Protein AF-A0A4V2YGT4-F1 (afdb_monomer_lite)

Radius of gyration: 30.6 Å; chains: 1; bounding box: 68×116×90 Å

Sequence (556 aa):
MEGGAGPGGPGIADAPELGAQESGRDEAGQAWEAPELVPGAVGVPAQRRPVAGVRTAAEPSVGRRVSEISDLLEQYPGASPDVKLAVQRRIEALTGGGPGDGRVVVHEAAAGTLRVTAGGALAADLRDRVPRVLDLLAGEADLTRRLTNRLVAGRLGPGTFALAEALRTTAGLDIEHGGRLTGRLASLIRDAPDGEAVLDLAGLLDDPDPPAAPVLCSADLLVAASSLEAYEAGVTPLVLGGLHDTVLLTPWSLQFHEEAAECLAERDAAVRRALSGFTVLNVVPHRSESAPPPQLPGPVLELGGVAADPRRRIGLDELSVHSDGRRAVLNAKGVEEPLLFHNGEHVTALHAALALPMIRLPRLPDLPHVPRLTWGNIVISRRRWSFDRASFEGLGQAAGDGELLVAMARLRESHGLPVTFFAASPRRRRPFYVDTRSPALVEALGRLAATAERLTLTEVSPGPEECWLRDGEQRFAAELRCVYLRSAARAHAGTRPVHAIPSTPPPPIGPATASASLTTSNASPGPGSRPKGTTGVRRAASAGHPYPYPRPGERG

pLDDT: mean 77.62, std 26.7, range [21.31, 98.62]

Organism: NCBI:txid2530383

Secondary structure (DSSP, 8-state):
-------PPPP-PPPP--------------------------------PPP----SS-PPPHHHHHHHHHHHHHHGGGS-HHHHHHHHHHHHHHHTPPTT------------S------HHHHHHHHHTHHHHHHHHHHHHHHHHHHHHHHHHHHH-EEEEEHHHHHHHHTTPPP----HHHHHHHHHHHHSPTT-SEEE-TTTSPPPPPPSS-EEEEEEEEEBSSSGGG--TTTS-EEEEEEESS----TTTTTT-TTHHHHHHHHHHHHHHHTTT-EEEEEEE---SSSPPP--SS-EEEEBS--SSGGGEE-GGGEEEEEESS-EEEEETT--SPEEEPP-S---HHHHHHBS-----------SEEPEEEETTEEEE--EEEEEHHHHHHHHH-SSHHHHHHHHHHHHHHHT--SEEEEE-SSS-S-EEEETT-HHHHHHHHHHHHH-SEEEEEE-SS-GGGB-EEETTEEE--EEEEEEEEPPP---S--PPS-----PPPPPP------------------------------PPPPPPS--PPPTT---

Structure (mmCIF, N/CA/C/O backbone):
data_AF-A0A4V2YGT4-F1
#
_entry.id   AF-A0A4V2YGT4-F1
#
loop_
_atom_site.group_PDB
_atom_site.id
_atom_site.type_symbol
_atom_site.label_atom_id
_atom_site.label_alt_id
_atom_site.label_comp_id
_atom_site.label_asym_id
_atom_site.label_entity_id
_atom_site.label_seq_id
_atom_site.pdbx_PDB_ins_code
_atom_site.Cartn_x
_atom_site.Cartn_y
_atom_site.Cartn_z
_atom_site.occupancy
_atom_site.B_iso_or_equiv
_atom_site.auth_seq_id
_atom_site.auth_comp_id
_atom_site.auth_asym_id
_atom_site.auth_atom_id
_atom_site.pdbx_PDB_model_num
ATOM 1 N N . MET A 1 1 ? -13.367 56.677 30.252 1.00 29.61 1 MET A N 1
ATOM 2 C CA . MET A 1 1 ? -12.114 57.383 30.572 1.00 29.61 1 MET A CA 1
ATOM 3 C C . MET A 1 1 ? -11.267 56.443 31.398 1.00 29.61 1 MET A C 1
ATOM 5 O O . MET A 1 1 ? -11.792 55.956 32.385 1.00 29.61 1 MET A O 1
ATOM 9 N N . GLU A 1 2 ? -10.047 56.199 30.902 1.00 28.14 2 GLU A N 1
ATOM 10 C CA . GLU A 1 2 ? -8.849 55.628 31.556 1.00 28.14 2 GLU A CA 1
ATOM 11 C C . GLU A 1 2 ? -9.000 54.228 32.191 1.00 28.14 2 GLU A C 1
ATOM 13 O O . GLU A 1 2 ? -9.854 53.997 33.029 1.00 28.14 2 GLU A O 1
ATOM 18 N N . GLY A 1 3 ? -8.234 53.194 31.844 1.00 25.55 3 GLY A N 1
ATOM 19 C CA . GLY A 1 3 ? -6.901 53.135 31.247 1.00 25.55 3 GLY A CA 1
ATOM 20 C C . GLY A 1 3 ? -6.059 52.206 32.126 1.00 25.55 3 GLY A C 1
ATOM 21 O O . GLY A 1 3 ? -5.648 52.603 33.207 1.00 25.55 3 GLY A O 1
ATOM 22 N N . GLY A 1 4 ? -5.836 50.962 31.697 1.00 24.00 4 GLY A N 1
ATOM 23 C CA . GLY A 1 4 ? -5.055 49.985 32.460 1.00 24.00 4 GLY A CA 1
ATOM 24 C C . GLY A 1 4 ? -4.566 48.858 31.562 1.00 24.00 4 GLY A C 1
ATOM 25 O O . GLY A 1 4 ? -5.318 47.946 31.238 1.00 24.00 4 GLY A O 1
ATOM 26 N N . ALA A 1 5 ? -3.318 48.982 31.121 1.00 25.69 5 ALA A N 1
ATOM 27 C CA . ALA A 1 5 ? -2.621 48.070 30.230 1.00 25.69 5 ALA A CA 1
ATOM 28 C C . ALA A 1 5 ? -1.822 47.006 31.002 1.00 25.69 5 ALA A C 1
ATOM 30 O O . ALA A 1 5 ? -1.223 47.309 32.033 1.00 25.69 5 ALA A O 1
ATOM 31 N N . GLY A 1 6 ? -1.728 45.810 30.412 1.00 25.44 6 GLY A N 1
ATOM 32 C CA . GLY A 1 6 ? -0.655 44.830 30.632 1.00 25.44 6 GLY A CA 1
ATOM 33 C C . GLY A 1 6 ? -1.145 43.386 30.835 1.00 25.44 6 GLY A C 1
ATOM 34 O O . GLY A 1 6 ? -2.215 43.197 31.404 1.00 25.44 6 GLY A O 1
ATOM 35 N N . PRO A 1 7 ? -0.351 42.351 30.495 1.00 30.14 7 PRO A N 1
ATOM 36 C CA . PRO A 1 7 ? 0.625 42.227 29.409 1.00 30.14 7 PRO A CA 1
ATOM 37 C C . PRO A 1 7 ? 0.299 41.046 28.461 1.00 30.14 7 PRO A C 1
ATOM 39 O O . PRO A 1 7 ? -0.400 40.099 28.814 1.00 30.14 7 PRO A O 1
ATOM 42 N N . GLY A 1 8 ? 0.828 41.107 27.235 1.00 25.94 8 GLY A N 1
ATOM 43 C CA . GLY A 1 8 ? 0.707 40.050 26.231 1.00 25.94 8 GLY A CA 1
ATOM 44 C C . GLY A 1 8 ? 1.442 38.770 26.636 1.00 25.94 8 GLY A C 1
ATOM 45 O O . GLY A 1 8 ? 2.622 38.804 26.982 1.00 25.94 8 GLY A O 1
ATOM 46 N N . GLY A 1 9 ? 0.729 37.645 26.572 1.00 25.11 9 GLY A N 1
ATOM 47 C CA . GLY A 1 9 ? 1.309 36.307 26.643 1.00 25.11 9 GLY A CA 1
ATOM 48 C C . GLY A 1 9 ? 1.956 35.917 25.306 1.00 25.11 9 GLY A C 1
ATOM 49 O O . GLY A 1 9 ? 1.473 36.340 24.252 1.00 25.11 9 GLY A O 1
ATOM 50 N N . PRO A 1 10 ? 3.053 35.143 25.317 1.00 26.06 10 PRO A N 1
ATOM 51 C CA . PRO A 1 10 ? 3.724 34.730 24.095 1.00 26.06 10 PRO A CA 1
ATOM 52 C C . PRO A 1 10 ? 2.848 33.736 23.326 1.00 26.06 10 PRO A C 1
ATOM 54 O O . PRO A 1 10 ? 2.354 32.757 23.887 1.00 26.06 10 PRO A O 1
ATOM 57 N N . GLY A 1 11 ? 2.665 34.009 22.033 1.00 23.91 11 GLY A N 1
ATOM 58 C CA . GLY A 1 11 ? 2.020 33.103 21.093 1.00 23.91 11 GLY A CA 1
ATOM 59 C C . GLY A 1 11 ? 2.739 31.758 21.070 1.00 23.91 11 GLY A C 1
ATOM 60 O O . GLY A 1 11 ? 3.957 31.691 20.899 1.00 23.91 11 GLY A O 1
ATOM 61 N N . ILE A 1 12 ? 1.966 30.696 21.265 1.00 23.64 12 ILE A N 1
ATOM 62 C CA . ILE A 1 12 ? 2.399 29.320 21.062 1.00 23.64 12 ILE A CA 1
ATOM 63 C C . ILE A 1 12 ? 2.613 29.171 19.556 1.00 23.64 12 ILE A C 1
ATOM 65 O O . ILE A 1 12 ? 1.659 29.158 18.784 1.00 23.64 12 ILE A O 1
ATOM 69 N N . ALA A 1 13 ? 3.877 29.169 19.141 1.00 23.42 13 ALA A N 1
ATOM 70 C CA . ALA A 1 13 ? 4.261 28.858 17.777 1.00 23.42 13 ALA A CA 1
ATOM 71 C C . ALA A 1 13 ? 3.968 27.377 17.515 1.00 23.42 13 ALA A C 1
ATOM 73 O O . ALA A 1 13 ? 4.432 26.511 18.261 1.00 23.42 13 ALA A O 1
ATOM 74 N N . ASP A 1 14 ? 3.191 27.116 16.466 1.00 23.94 14 ASP A N 1
ATOM 75 C CA . ASP A 1 14 ? 2.906 25.785 15.944 1.00 23.94 14 ASP A CA 1
ATOM 76 C C . ASP A 1 14 ? 4.211 25.002 15.737 1.00 23.94 14 ASP A C 1
ATOM 78 O O . ASP A 1 14 ? 5.092 25.396 14.968 1.00 23.94 14 ASP A O 1
ATOM 82 N N . ALA A 1 15 ? 4.342 23.883 16.448 1.00 21.52 15 ALA A N 1
ATOM 83 C CA . ALA A 1 15 ? 5.405 22.919 16.220 1.00 21.52 15 ALA A CA 1
ATOM 84 C C . ALA A 1 15 ? 5.088 22.122 14.939 1.00 21.52 15 ALA A C 1
ATOM 86 O O . ALA A 1 15 ? 3.969 21.622 14.806 1.00 21.52 15 ALA A O 1
ATOM 87 N N . PRO A 1 16 ? 6.033 21.964 13.995 1.00 23.70 16 PRO A N 1
ATOM 88 C CA . PRO A 1 16 ? 5.797 21.145 12.816 1.00 23.70 16 PRO A CA 1
ATOM 89 C C . PRO A 1 16 ? 5.711 19.663 13.214 1.00 23.70 16 PRO A C 1
ATOM 91 O O . PRO A 1 16 ? 6.638 19.107 13.805 1.00 23.70 16 PRO A O 1
ATOM 94 N N . GLU A 1 17 ? 4.578 19.033 12.890 1.00 24.36 17 GLU A N 1
ATOM 95 C CA . GLU A 1 17 ? 4.337 17.595 13.032 1.00 24.36 17 GLU A CA 1
ATOM 96 C C . GLU A 1 17 ? 5.409 16.797 12.258 1.00 24.36 17 GLU A C 1
ATOM 98 O O . GLU A 1 17 ? 5.462 16.814 11.028 1.00 24.36 17 GLU A O 1
ATOM 103 N N . LEU A 1 18 ? 6.265 16.076 12.988 1.00 25.48 18 LEU A N 1
ATOM 104 C CA . LEU A 1 18 ? 7.225 15.112 12.450 1.00 25.48 18 LEU A CA 1
ATOM 105 C C . LEU A 1 18 ? 6.523 13.760 12.272 1.00 25.48 18 LEU A C 1
ATOM 107 O O . LEU A 1 18 ? 6.246 13.058 13.243 1.00 25.48 18 LEU A O 1
ATOM 111 N N . GLY A 1 19 ? 6.226 13.394 11.026 1.00 21.64 19 GLY A N 1
ATOM 112 C CA . GLY A 1 19 ? 5.660 12.097 10.665 1.00 21.64 19 GLY A CA 1
ATOM 113 C C . GLY A 1 19 ? 6.466 11.442 9.551 1.00 21.64 19 GLY A C 1
ATOM 114 O O . GLY A 1 19 ? 6.659 12.038 8.493 1.00 21.64 19 GLY A O 1
ATOM 115 N N . ALA A 1 20 ? 6.918 10.210 9.792 1.00 23.22 20 ALA A N 1
ATOM 116 C CA . ALA A 1 20 ? 7.490 9.337 8.777 1.00 23.22 20 ALA A CA 1
ATOM 117 C C . ALA A 1 20 ? 6.513 9.207 7.596 1.00 23.22 20 ALA A C 1
ATOM 119 O O . ALA A 1 20 ? 5.357 8.809 7.763 1.00 23.22 20 ALA A O 1
ATOM 120 N N . GLN A 1 21 ? 6.975 9.605 6.411 1.00 24.42 21 GLN A N 1
ATOM 121 C CA . GLN A 1 21 ? 6.255 9.433 5.159 1.00 24.42 21 GLN A CA 1
ATOM 122 C C . GLN A 1 21 ? 6.287 7.952 4.781 1.00 24.42 21 GLN A C 1
ATOM 124 O O . GLN A 1 21 ? 7.279 7.459 4.259 1.00 24.42 21 GLN A O 1
ATOM 129 N N . GLU A 1 22 ? 5.196 7.245 5.052 1.00 27.45 22 GLU A N 1
ATOM 130 C CA . GLU A 1 22 ? 4.883 6.001 4.357 1.00 27.45 22 GLU A CA 1
ATOM 131 C C . GLU A 1 22 ? 4.158 6.361 3.058 1.00 27.45 22 GLU A C 1
ATOM 133 O O . GLU A 1 22 ? 3.123 7.038 3.053 1.00 27.45 22 GLU A O 1
ATOM 138 N N . SER A 1 23 ? 4.757 5.966 1.940 1.00 26.31 23 SER A N 1
ATOM 139 C CA . SER A 1 23 ? 4.335 6.238 0.570 1.00 26.31 23 SER A CA 1
ATOM 140 C C . SER A 1 23 ? 3.108 5.405 0.177 1.00 26.31 23 SER A C 1
ATOM 142 O O . SER A 1 23 ? 3.160 4.518 -0.663 1.00 26.31 23 SER A O 1
ATOM 144 N N . GLY A 1 24 ? 1.957 5.743 0.756 1.00 26.14 24 GLY A N 1
ATOM 145 C CA . GLY A 1 24 ? 0.636 5.382 0.242 1.00 26.14 24 GLY A CA 1
ATOM 146 C C . GLY A 1 24 ? 0.002 6.580 -0.461 1.00 26.14 24 GLY A C 1
ATOM 147 O O . GLY A 1 24 ? -0.797 7.299 0.137 1.00 26.14 24 GLY A O 1
ATOM 148 N N . ARG A 1 25 ? 0.382 6.857 -1.715 1.00 29.06 25 ARG A N 1
ATOM 149 C CA . ARG A 1 25 ? -0.348 7.819 -2.560 1.00 29.06 25 ARG A CA 1
ATOM 150 C C . ARG A 1 25 ? -1.385 7.068 -3.389 1.00 29.06 25 ARG A C 1
ATOM 152 O O . ARG A 1 25 ? -1.081 6.605 -4.481 1.00 29.06 25 ARG A O 1
ATOM 159 N N . ASP A 1 26 ? -2.609 7.007 -2.877 1.00 30.41 26 ASP A N 1
ATOM 160 C CA . ASP A 1 26 ? -3.789 6.775 -3.707 1.00 30.41 26 ASP A CA 1
ATOM 161 C C . ASP A 1 26 ? -4.207 8.105 -4.350 1.00 30.41 26 ASP A C 1
ATOM 163 O O . ASP A 1 26 ? -4.496 9.103 -3.681 1.00 30.41 26 ASP A O 1
ATOM 167 N N . GLU A 1 27 ? -4.165 8.138 -5.679 1.00 29.02 27 GLU A N 1
ATOM 168 C CA . GLU A 1 27 ? -4.541 9.284 -6.500 1.00 29.02 27 GLU A CA 1
ATOM 169 C C . GLU A 1 27 ? -6.064 9.360 -6.663 1.00 29.02 27 GLU A C 1
ATOM 171 O O . GLU A 1 27 ? -6.672 8.588 -7.405 1.00 29.02 27 GLU A O 1
ATOM 176 N N . ALA A 1 28 ? -6.674 10.347 -6.005 1.00 24.88 28 ALA A N 1
ATOM 177 C CA . ALA A 1 28 ? -7.856 11.010 -6.536 1.00 24.88 28 ALA A CA 1
ATOM 178 C C . ALA A 1 28 ? -7.375 12.039 -7.570 1.00 24.88 28 ALA A C 1
ATOM 180 O O . ALA A 1 28 ? -6.602 12.941 -7.238 1.00 24.88 28 ALA A O 1
ATOM 181 N N . GLY A 1 29 ? -7.796 11.865 -8.823 1.00 27.92 29 GLY A N 1
ATOM 182 C CA . GLY A 1 29 ? -7.455 12.756 -9.922 1.00 27.92 29 GLY A CA 1
ATOM 183 C C . GLY A 1 29 ? -7.981 14.169 -9.687 1.00 27.92 29 GLY A C 1
ATOM 184 O O . GLY A 1 29 ? -9.184 14.379 -9.552 1.00 27.92 29 GLY A O 1
ATOM 185 N N . GLN A 1 30 ? -7.070 15.136 -9.679 1.00 24.39 30 GLN A N 1
ATOM 186 C CA . GLN A 1 30 ? -7.348 16.513 -10.065 1.00 24.39 30 GLN A CA 1
ATOM 187 C C . GLN A 1 30 ? -6.050 17.137 -10.572 1.00 24.39 30 GLN A C 1
ATOM 189 O O . GLN A 1 30 ? -5.008 17.051 -9.919 1.00 24.39 30 GLN A O 1
ATOM 194 N N . ALA A 1 31 ? -6.140 17.701 -11.774 1.00 23.56 31 ALA A N 1
ATOM 195 C CA . ALA A 1 31 ? -5.057 18.336 -12.500 1.00 23.56 31 ALA A CA 1
ATOM 196 C C . ALA A 1 31 ? -4.362 19.393 -11.634 1.00 23.56 31 ALA A C 1
ATOM 198 O O . ALA A 1 31 ? -4.999 20.300 -11.097 1.00 23.56 31 ALA A O 1
ATOM 199 N N . TRP A 1 32 ? -3.043 19.275 -11.514 1.00 21.59 32 TRP A N 1
ATOM 200 C CA . TRP A 1 32 ? -2.206 20.365 -11.039 1.00 21.59 32 TRP A CA 1
ATOM 201 C C . TRP A 1 32 ? -2.078 21.377 -12.181 1.00 21.59 32 TRP A C 1
ATOM 203 O O . TRP A 1 32 ? -1.303 21.167 -13.115 1.00 21.59 32 TRP A O 1
ATOM 213 N N . GLU A 1 33 ? -2.860 22.455 -12.140 1.00 21.31 33 GLU A N 1
ATOM 214 C CA . GLU A 1 33 ? -2.589 23.626 -12.975 1.00 21.31 33 GLU A CA 1
ATOM 215 C C . GLU A 1 33 ? -1.260 24.239 -12.517 1.00 21.31 33 GLU A C 1
ATOM 217 O O . GLU A 1 33 ? -1.125 24.755 -11.405 1.00 21.31 33 GLU A O 1
ATOM 222 N N . ALA A 1 34 ? -0.242 24.114 -13.368 1.00 22.56 34 ALA A N 1
ATOM 223 C CA . ALA A 1 34 ? 1.057 24.723 -13.145 1.00 22.56 34 ALA A CA 1
ATOM 224 C C . ALA A 1 34 ? 0.925 26.259 -13.179 1.00 22.56 34 ALA A C 1
ATOM 226 O O . ALA A 1 34 ? 0.296 26.783 -14.100 1.00 22.56 34 ALA A O 1
ATOM 227 N N . PRO A 1 35 ? 1.534 27.003 -12.239 1.00 24.45 35 PRO A N 1
ATOM 228 C CA . PRO A 1 35 ? 1.596 28.452 -12.357 1.00 24.45 35 PRO A CA 1
ATOM 229 C C . PRO A 1 35 ? 2.428 28.841 -13.588 1.00 24.45 35 PRO A C 1
ATOM 231 O O . PRO A 1 35 ? 3.505 28.285 -13.818 1.00 24.45 35 PRO A O 1
ATOM 234 N N . GLU A 1 36 ? 1.914 29.790 -14.377 1.00 21.89 36 GLU A N 1
ATOM 235 C CA . GLU A 1 36 ? 2.580 30.360 -15.553 1.00 21.89 36 GLU A CA 1
ATOM 236 C C . GLU A 1 36 ? 4.020 30.788 -15.224 1.00 21.89 36 GLU A C 1
ATOM 238 O O . GLU A 1 36 ? 4.270 31.692 -14.423 1.00 21.89 36 GLU A O 1
ATOM 243 N N . LEU A 1 37 ? 4.989 30.132 -15.868 1.00 26.30 37 LEU A N 1
ATOM 244 C CA . LEU A 1 37 ? 6.397 30.509 -15.823 1.00 26.30 37 LEU A CA 1
ATOM 245 C C . LEU A 1 37 ? 6.622 31.734 -16.713 1.00 26.30 37 LEU A C 1
ATOM 247 O O . LEU A 1 37 ? 6.669 31.638 -17.940 1.00 26.30 37 LEU A O 1
ATOM 251 N N . VAL A 1 38 ? 6.822 32.887 -16.078 1.00 26.44 38 VAL A N 1
ATOM 252 C CA . VAL A 1 38 ? 7.407 34.073 -16.712 1.00 26.44 38 VAL A CA 1
ATOM 253 C C . VAL A 1 38 ? 8.829 33.719 -17.193 1.00 26.44 38 VAL A C 1
ATOM 255 O O . VAL A 1 38 ? 9.625 33.211 -16.398 1.00 26.44 38 VAL A O 1
ATOM 258 N N . PRO A 1 39 ? 9.199 33.969 -18.464 1.00 25.84 39 PRO A N 1
ATOM 259 C CA . PRO A 1 39 ? 10.508 33.589 -18.976 1.00 25.84 39 PRO A CA 1
ATOM 260 C C . PRO A 1 39 ? 11.579 34.575 -18.495 1.00 25.84 39 PRO A C 1
ATOM 262 O O . PRO A 1 39 ? 11.598 35.736 -18.899 1.00 25.84 39 PRO A O 1
ATOM 265 N N . GLY A 1 40 ? 12.504 34.104 -17.653 1.00 25.48 40 GLY A N 1
ATOM 266 C CA . GLY A 1 40 ? 13.628 34.911 -17.181 1.00 25.48 40 GLY A CA 1
ATOM 267 C C . GLY A 1 40 ? 14.754 34.093 -16.545 1.00 25.48 40 GLY A C 1
ATOM 268 O O . GLY A 1 40 ? 14.648 33.676 -15.401 1.00 25.48 40 GLY A O 1
ATOM 269 N N . ALA A 1 41 ? 15.851 33.944 -17.295 1.00 25.91 41 ALA A N 1
ATOM 270 C CA . ALA A 1 41 ? 17.205 33.572 -16.863 1.00 25.91 41 ALA A CA 1
ATOM 271 C C . ALA A 1 41 ? 17.415 32.181 -16.220 1.00 25.91 41 ALA A C 1
ATOM 273 O O . ALA A 1 41 ? 17.459 32.010 -15.004 1.00 25.91 41 ALA A O 1
ATOM 274 N N . VAL A 1 42 ? 17.725 31.201 -17.076 1.00 33.62 42 VAL A N 1
ATOM 275 C CA . VAL A 1 42 ? 18.455 29.981 -16.701 1.00 33.62 42 VAL A CA 1
ATOM 276 C C . VAL A 1 42 ? 19.871 30.375 -16.269 1.00 33.62 42 VAL A C 1
ATOM 278 O O . VAL A 1 42 ? 20.757 30.582 -17.096 1.00 33.62 42 VAL A O 1
ATOM 281 N N . GLY A 1 43 ? 20.077 30.502 -14.962 1.00 25.98 43 GLY A N 1
ATOM 282 C CA . GLY A 1 43 ? 21.394 30.549 -14.339 1.00 25.98 43 GLY A CA 1
ATOM 283 C C . GLY A 1 43 ? 21.611 29.276 -13.533 1.00 25.98 43 GLY A C 1
ATOM 284 O O . GLY A 1 43 ? 20.933 29.056 -12.534 1.00 25.98 43 GLY A O 1
ATOM 285 N N . VAL A 1 44 ? 22.558 28.436 -13.957 1.00 29.45 44 VAL A N 1
ATOM 286 C CA . VAL A 1 44 ? 23.112 27.353 -13.126 1.00 29.45 44 VAL A CA 1
ATOM 287 C C . VAL A 1 44 ? 23.514 27.964 -11.775 1.00 29.45 44 VAL A C 1
ATOM 289 O O . VAL A 1 44 ? 24.200 28.992 -11.792 1.00 29.45 44 VAL A O 1
ATOM 292 N N . PRO A 1 45 ? 23.138 27.397 -10.611 1.00 28.42 45 PRO A N 1
ATOM 293 C CA . PRO A 1 45 ? 23.600 27.934 -9.344 1.00 28.42 45 PRO A CA 1
ATOM 294 C C . PRO A 1 45 ? 25.112 27.727 -9.273 1.00 28.42 45 PRO A C 1
ATOM 296 O O . PRO A 1 45 ? 25.607 26.628 -9.024 1.00 28.42 45 PRO A O 1
ATOM 299 N N . ALA A 1 46 ? 25.861 28.795 -9.539 1.00 28.44 46 ALA A N 1
ATOM 300 C CA . ALA A 1 46 ? 27.284 28.835 -9.290 1.00 28.44 46 ALA A CA 1
ATOM 301 C C . ALA A 1 46 ? 27.493 28.557 -7.799 1.00 28.44 46 ALA A C 1
ATOM 303 O O . ALA A 1 46 ? 27.012 29.311 -6.948 1.00 28.44 46 ALA A O 1
ATOM 304 N N . GLN A 1 47 ? 28.209 27.475 -7.487 1.00 35.53 47 GLN A N 1
ATOM 305 C CA . GLN A 1 47 ? 28.772 27.251 -6.162 1.00 35.53 47 GLN A CA 1
ATOM 306 C C . GLN A 1 47 ? 29.578 28.499 -5.785 1.00 35.53 47 GLN A C 1
ATOM 308 O O . GLN A 1 47 ? 30.691 28.714 -6.270 1.00 35.53 47 GLN A O 1
ATOM 313 N N . ARG A 1 48 ? 28.998 29.365 -4.949 1.00 30.41 48 ARG A N 1
ATOM 314 C CA . ARG A 1 48 ? 29.701 30.515 -4.389 1.00 30.41 48 ARG A CA 1
ATOM 315 C C . ARG A 1 48 ? 30.790 29.974 -3.468 1.00 30.41 48 ARG A C 1
ATOM 317 O O . ARG A 1 48 ? 30.511 29.559 -2.348 1.00 30.41 48 ARG A O 1
ATOM 324 N N . ARG A 1 49 ? 32.038 29.975 -3.943 1.00 32.53 49 ARG A N 1
ATOM 325 C CA . ARG A 1 49 ? 33.211 29.880 -3.066 1.00 32.53 49 ARG A CA 1
ATOM 326 C C . ARG A 1 49 ? 33.158 31.058 -2.085 1.00 32.53 49 ARG A C 1
ATOM 328 O O . ARG A 1 49 ? 33.034 32.193 -2.553 1.00 32.53 49 ARG A O 1
ATOM 335 N N . PRO A 1 50 ? 33.262 30.838 -0.764 1.00 36.78 50 PRO A N 1
ATOM 336 C CA . PRO A 1 50 ? 33.345 31.941 0.176 1.00 36.78 50 PRO A CA 1
ATOM 337 C C . PRO A 1 50 ? 34.640 32.714 -0.077 1.00 36.78 50 PRO A C 1
ATOM 339 O O . PRO A 1 50 ? 35.727 32.136 -0.144 1.00 36.78 50 PRO A O 1
ATOM 342 N N . VAL A 1 51 ? 34.505 34.027 -0.235 1.00 37.62 51 VAL A N 1
ATOM 343 C CA . VAL A 1 51 ? 35.620 34.972 -0.222 1.00 37.62 51 VAL A CA 1
ATOM 344 C C . VAL A 1 51 ? 36.251 34.920 1.168 1.00 37.62 51 VAL A C 1
ATOM 346 O O . VAL A 1 51 ? 35.552 35.004 2.176 1.00 37.62 51 VAL A O 1
ATOM 349 N N . ALA A 1 52 ? 37.570 34.735 1.212 1.00 43.06 52 ALA A N 1
ATOM 350 C CA . ALA A 1 52 ? 38.344 34.623 2.439 1.00 43.06 52 ALA A CA 1
ATOM 351 C C . ALA A 1 52 ? 38.252 35.918 3.266 1.00 43.06 52 ALA A C 1
ATOM 353 O O . ALA A 1 52 ? 38.907 36.911 2.959 1.00 43.06 52 ALA A O 1
ATOM 354 N N . GLY A 1 53 ? 37.438 35.885 4.322 1.00 36.59 53 GLY A N 1
ATOM 355 C CA . GLY A 1 53 ? 37.345 36.909 5.355 1.00 36.59 53 GLY A CA 1
ATOM 356 C C . GLY A 1 53 ? 37.649 36.300 6.723 1.00 36.59 53 GLY A C 1
ATOM 357 O O . GLY A 1 53 ? 37.087 35.271 7.074 1.00 36.59 53 GLY A O 1
ATOM 358 N N . VAL A 1 54 ? 38.599 36.920 7.430 1.00 37.12 54 VAL A N 1
ATOM 359 C CA . VAL A 1 54 ? 38.921 36.847 8.871 1.00 37.12 54 VAL A CA 1
ATOM 360 C C . VAL A 1 54 ? 38.428 35.589 9.615 1.00 37.12 54 VAL A C 1
ATOM 362 O O . VAL A 1 54 ? 37.280 35.501 10.034 1.00 37.12 54 VAL A O 1
ATOM 365 N N . ARG A 1 55 ? 39.347 34.638 9.844 1.00 43.16 55 ARG A N 1
ATOM 366 C CA . ARG A 1 55 ? 39.141 33.427 10.660 1.00 43.16 55 ARG A CA 1
ATOM 367 C C . ARG A 1 55 ? 38.837 33.777 12.125 1.00 43.16 55 ARG A C 1
ATOM 369 O O . ARG A 1 55 ? 39.749 33.880 12.942 1.00 43.16 55 ARG A O 1
ATOM 376 N N . THR A 1 56 ? 37.563 33.899 12.464 1.00 46.66 56 THR A N 1
ATOM 377 C CA . THR A 1 56 ? 37.044 33.737 13.827 1.00 46.66 56 THR A CA 1
ATOM 378 C C . THR A 1 56 ? 36.741 32.249 14.051 1.00 46.66 56 THR A C 1
ATOM 380 O O . THR A 1 56 ? 36.138 31.627 13.190 1.00 46.66 56 THR A O 1
ATOM 383 N N . ALA A 1 57 ? 37.258 31.670 15.147 1.00 50.84 57 ALA A N 1
ATOM 384 C CA . ALA A 1 57 ? 37.141 30.262 15.581 1.00 50.84 57 ALA A CA 1
ATOM 385 C C . ALA A 1 57 ? 37.121 29.206 14.448 1.00 50.84 57 ALA A C 1
ATOM 387 O O . ALA A 1 57 ? 36.084 28.926 13.862 1.00 50.84 57 ALA A O 1
ATOM 388 N N . ALA A 1 58 ? 38.277 28.593 14.160 1.00 58.94 58 ALA A N 1
ATOM 389 C CA . ALA A 1 58 ? 38.441 27.609 13.086 1.00 58.94 58 ALA A CA 1
ATOM 390 C C . ALA A 1 58 ? 37.327 26.546 13.085 1.00 58.94 58 ALA A C 1
ATOM 392 O O . ALA A 1 58 ? 37.282 25.690 13.971 1.00 58.94 58 ALA A O 1
ATOM 393 N N . GLU A 1 59 ? 36.451 26.599 12.078 1.00 62.72 59 GLU A N 1
ATOM 394 C CA . GLU A 1 59 ? 35.442 25.568 11.864 1.00 62.72 59 GLU A CA 1
ATOM 395 C C . GLU A 1 59 ? 36.114 24.186 11.827 1.00 62.72 59 GLU A C 1
ATOM 397 O O . GLU A 1 59 ? 37.161 24.018 11.182 1.00 62.72 59 GLU A O 1
ATOM 402 N N . PRO A 1 60 ? 35.546 23.180 12.514 1.00 70.31 60 PRO A N 1
ATOM 403 C CA . PRO A 1 60 ? 36.094 21.837 12.495 1.00 70.31 60 PRO A CA 1
ATOM 404 C C . PRO A 1 60 ? 36.141 21.307 11.056 1.00 70.31 60 PRO A C 1
ATOM 406 O O . PRO A 1 60 ? 35.200 21.466 10.268 1.00 70.31 60 PRO A O 1
ATOM 409 N N . SER A 1 61 ? 37.254 20.651 10.712 1.00 85.12 61 SER A N 1
ATOM 410 C CA . SER A 1 61 ? 37.404 19.987 9.416 1.00 85.12 61 SER A CA 1
ATOM 411 C C . SER A 1 61 ? 36.244 19.016 9.178 1.00 85.12 61 SER A C 1
ATOM 413 O O . SER A 1 61 ? 35.664 18.485 10.126 1.00 85.12 61 SER A O 1
ATOM 415 N N . VAL A 1 62 ? 35.908 18.758 7.909 1.00 85.31 62 VAL A N 1
ATOM 416 C CA . VAL A 1 62 ? 34.848 17.794 7.555 1.00 85.31 62 VAL A CA 1
ATOM 417 C C . VAL A 1 62 ? 35.089 16.447 8.241 1.00 85.31 62 VAL A C 1
ATOM 419 O O . VAL A 1 62 ? 34.172 15.909 8.845 1.00 85.31 62 VAL A O 1
ATOM 422 N N . GLY A 1 63 ? 36.336 15.961 8.246 1.00 88.19 63 GLY A N 1
ATOM 423 C CA . GLY A 1 63 ? 36.697 14.724 8.944 1.00 88.19 63 GLY A CA 1
ATOM 424 C C . GLY A 1 63 ? 36.381 14.764 10.441 1.00 88.19 63 GLY A C 1
ATOM 425 O O . GLY A 1 63 ? 35.766 13.838 10.949 1.00 88.19 63 GLY A O 1
ATOM 426 N N . ARG A 1 64 ? 36.707 15.864 11.135 1.00 89.06 64 ARG A N 1
ATOM 427 C CA . ARG A 1 64 ? 36.413 16.010 12.570 1.00 89.06 64 ARG A CA 1
ATOM 428 C C . ARG A 1 64 ? 34.912 16.050 12.852 1.00 89.06 64 ARG A C 1
ATOM 430 O O . ARG A 1 64 ? 34.471 15.452 13.825 1.00 89.06 64 ARG A O 1
ATOM 437 N N . ARG A 1 65 ? 34.137 16.733 12.004 1.00 89.19 65 ARG A N 1
ATOM 438 C CA . ARG A 1 65 ? 32.671 16.768 12.120 1.00 89.19 65 ARG A CA 1
ATOM 439 C C . ARG A 1 65 ? 32.058 15.388 11.917 1.00 89.19 65 ARG A C 1
ATOM 441 O O . ARG A 1 65 ? 31.196 15.003 12.691 1.00 89.19 65 ARG A O 1
ATOM 448 N N . VAL A 1 66 ? 32.521 14.644 10.912 1.00 90.50 66 VAL A N 1
ATOM 449 C CA . VAL A 1 66 ? 32.055 13.276 10.642 1.00 90.50 66 VAL A CA 1
ATOM 450 C C . VAL A 1 66 ? 32.380 12.344 11.809 1.00 90.50 66 VAL A C 1
ATOM 452 O O . VAL A 1 66 ? 31.502 11.600 12.230 1.00 90.50 66 VAL A O 1
ATOM 455 N N . SER A 1 67 ? 33.592 12.416 12.367 1.00 92.31 67 SER A N 1
ATOM 456 C CA . SER A 1 67 ? 33.958 11.631 13.552 1.00 92.31 67 SER A CA 1
ATOM 457 C C . SER A 1 67 ? 33.064 11.952 14.749 1.00 92.31 67 SER A C 1
ATOM 459 O O . SER A 1 67 ? 32.513 11.041 15.346 1.00 92.31 67 SER A O 1
ATOM 461 N N . GLU A 1 68 ? 32.835 13.235 15.043 1.00 93.25 68 GLU A N 1
ATOM 462 C CA . GLU A 1 68 ? 31.970 13.629 16.160 1.00 93.25 68 GLU A CA 1
ATOM 463 C C . GLU A 1 68 ? 30.516 13.172 15.958 1.00 93.25 68 GLU A C 1
ATOM 465 O O . GLU A 1 68 ? 29.886 12.692 16.896 1.00 93.25 68 GLU A O 1
ATOM 470 N N . ILE A 1 69 ? 29.982 13.273 14.735 1.00 92.00 69 ILE A N 1
ATOM 471 C CA . ILE A 1 69 ? 28.652 12.737 14.409 1.00 92.00 69 ILE A CA 1
ATOM 472 C C . ILE A 1 69 ? 28.612 11.219 14.638 1.00 92.00 69 ILE A C 1
ATOM 474 O O . ILE A 1 69 ? 27.635 10.728 15.194 1.00 92.00 69 ILE A O 1
ATOM 478 N N . SER A 1 70 ? 29.659 10.486 14.247 1.00 92.50 70 SER A N 1
ATOM 479 C CA . SER A 1 70 ? 29.756 9.039 14.480 1.00 92.50 70 SER A CA 1
ATOM 480 C C . SER A 1 70 ? 29.716 8.710 15.974 1.00 92.50 70 SER A C 1
ATOM 482 O O . SER A 1 70 ? 28.874 7.922 16.393 1.00 92.50 70 SER A O 1
ATOM 484 N N . ASP A 1 71 ? 30.545 9.375 16.783 1.00 93.31 71 ASP A N 1
ATOM 485 C CA . ASP A 1 71 ? 30.615 9.158 18.236 1.00 93.31 71 ASP A CA 1
ATOM 486 C C . ASP A 1 71 ? 29.270 9.455 18.925 1.00 93.31 71 ASP A C 1
ATOM 488 O O . ASP A 1 71 ? 28.857 8.761 19.858 1.00 93.31 71 ASP A O 1
ATOM 492 N N . LEU A 1 72 ? 28.574 10.500 18.465 1.00 92.75 72 LEU A N 1
ATOM 493 C CA . LEU A 1 72 ? 27.248 10.879 18.947 1.00 92.75 72 LEU A CA 1
ATOM 494 C C . LEU A 1 72 ? 26.183 9.838 18.576 1.00 92.75 72 LEU A C 1
ATOM 496 O O . LEU A 1 72 ? 25.353 9.488 19.416 1.00 92.75 72 LEU A O 1
ATOM 500 N N . LEU A 1 73 ? 26.207 9.333 17.339 1.00 91.56 73 LEU A N 1
ATOM 501 C CA . LEU A 1 73 ? 25.286 8.296 16.870 1.00 91.56 73 LEU A CA 1
ATOM 502 C C . LEU A 1 73 ? 25.532 6.945 17.554 1.00 91.56 73 LEU A C 1
ATOM 504 O O . LEU A 1 73 ? 24.571 6.221 17.792 1.00 91.56 73 LEU A O 1
ATOM 508 N N . GLU A 1 74 ? 26.770 6.617 17.927 1.00 90.00 74 GLU A N 1
ATOM 509 C CA . GLU A 1 74 ? 27.086 5.396 18.685 1.00 90.00 74 GLU A CA 1
ATOM 510 C C . GLU A 1 74 ? 26.460 5.395 20.087 1.00 90.00 74 GLU A C 1
ATOM 512 O O . GLU A 1 74 ? 25.992 4.363 20.567 1.00 90.00 74 GLU A O 1
ATOM 517 N N . GLN A 1 75 ? 26.403 6.558 20.738 1.00 88.00 75 GLN A N 1
ATOM 518 C CA . GLN A 1 75 ? 25.811 6.716 22.072 1.00 88.00 75 GLN A CA 1
ATOM 519 C C . GLN A 1 75 ? 24.280 6.826 22.031 1.00 88.00 75 GLN A C 1
ATOM 521 O O . GLN A 1 75 ? 23.601 6.578 23.030 1.00 88.00 75 GLN A O 1
ATOM 526 N N . TYR A 1 76 ? 23.731 7.204 20.878 1.00 89.19 76 TYR A N 1
ATOM 527 C CA . TYR A 1 76 ? 22.333 7.577 20.717 1.00 89.19 76 TYR A CA 1
ATOM 528 C C . TYR A 1 76 ? 21.317 6.481 21.110 1.00 89.19 76 TYR A C 1
ATOM 530 O O . TYR A 1 76 ? 20.363 6.812 21.818 1.00 89.19 76 TYR A O 1
ATOM 538 N N . PRO A 1 77 ? 21.476 5.186 20.754 1.00 86.62 77 PRO A N 1
ATOM 539 C CA . PRO A 1 77 ? 20.474 4.161 21.072 1.00 86.62 77 PRO A CA 1
ATOM 540 C C . PRO A 1 77 ? 20.231 3.959 22.574 1.00 86.62 77 PRO A C 1
ATOM 542 O O . PRO A 1 77 ? 19.103 3.684 22.977 1.00 86.62 77 PRO A O 1
ATOM 545 N N . GLY A 1 78 ? 21.274 4.113 23.400 1.00 84.38 78 GLY A N 1
ATOM 546 C CA . GLY A 1 78 ? 21.212 3.941 24.858 1.00 84.38 78 GLY A CA 1
ATOM 547 C C . GLY A 1 78 ? 20.919 5.225 25.642 1.00 84.38 78 GLY A C 1
ATOM 548 O O . GLY A 1 78 ? 20.815 5.183 26.867 1.00 84.38 78 GLY A O 1
ATOM 549 N N . ALA A 1 79 ? 20.810 6.367 24.961 1.00 88.12 79 ALA A N 1
ATOM 550 C CA . ALA A 1 79 ? 20.593 7.662 25.589 1.00 88.12 79 ALA A CA 1
ATOM 551 C C . ALA A 1 79 ? 19.152 7.838 26.106 1.00 88.12 79 ALA A C 1
ATOM 553 O O . ALA A 1 79 ? 18.186 7.371 25.495 1.00 88.12 79 ALA A O 1
ATOM 554 N N . SER A 1 80 ? 18.995 8.577 27.211 1.00 90.81 80 SER A N 1
ATOM 555 C CA . SER A 1 80 ? 17.676 9.025 27.679 1.00 90.81 80 SER A CA 1
ATOM 556 C C . SER A 1 80 ? 17.037 10.004 26.676 1.00 90.81 80 SER A C 1
ATOM 558 O O . SER A 1 80 ? 17.762 10.619 25.889 1.00 90.81 80 SER A O 1
ATOM 560 N N . PRO A 1 81 ? 15.703 10.206 26.694 1.00 87.12 81 PRO A N 1
ATOM 561 C CA . PRO A 1 81 ? 15.030 11.121 25.765 1.00 87.12 81 PRO A CA 1
ATOM 562 C C . PRO A 1 81 ? 15.635 12.535 25.720 1.00 87.12 81 PRO A C 1
ATOM 564 O O . PRO A 1 81 ? 15.856 13.076 24.637 1.00 87.12 81 PRO A O 1
ATOM 567 N N . ASP A 1 82 ? 15.990 13.101 26.877 1.00 85.94 82 ASP A N 1
ATOM 568 C CA . ASP A 1 82 ? 16.609 14.431 26.958 1.00 85.94 82 ASP A CA 1
ATOM 569 C C . ASP A 1 82 ? 18.001 14.464 26.309 1.00 85.94 82 ASP A C 1
ATOM 571 O O . ASP A 1 82 ? 18.359 15.421 25.616 1.00 85.94 82 ASP A O 1
ATOM 575 N N . VAL A 1 83 ? 18.784 13.393 26.485 1.00 89.50 83 VAL A N 1
ATOM 576 C CA . VAL A 1 83 ? 20.104 13.251 25.859 1.00 89.50 83 VAL A CA 1
ATOM 577 C C . VAL A 1 83 ? 19.959 13.050 24.351 1.00 89.50 83 VAL A C 1
ATOM 579 O O . VAL A 1 83 ? 20.691 13.686 23.596 1.00 89.50 83 VAL A O 1
ATOM 582 N N . LYS A 1 84 ? 18.989 12.251 23.887 1.00 90.19 84 LYS A N 1
ATOM 583 C CA . LYS A 1 84 ? 18.697 12.083 22.453 1.00 90.19 84 LYS A CA 1
ATOM 584 C C . LYS A 1 84 ? 18.395 13.426 21.786 1.00 90.19 84 LYS A C 1
ATOM 586 O O . LYS A 1 84 ? 18.967 13.725 20.739 1.00 90.19 84 LYS A O 1
ATOM 591 N N . LEU A 1 85 ? 17.583 14.277 22.417 1.00 86.44 85 LEU A N 1
ATOM 592 C CA . LEU A 1 85 ? 17.284 15.616 21.899 1.00 86.44 85 LEU A CA 1
ATOM 593 C C . LEU A 1 85 ? 18.539 16.503 21.820 1.00 86.44 85 LEU A C 1
ATOM 595 O O . LEU A 1 85 ? 18.738 17.219 20.838 1.00 86.44 85 LEU A O 1
ATOM 599 N N . ALA A 1 86 ? 19.409 16.451 22.833 1.00 88.19 86 ALA A N 1
ATOM 600 C CA . ALA A 1 86 ? 20.675 17.183 22.822 1.00 88.19 86 ALA A CA 1
ATOM 601 C C . ALA A 1 86 ? 21.629 16.683 21.722 1.00 88.19 86 ALA A C 1
ATOM 603 O O . ALA A 1 86 ? 22.250 17.495 21.031 1.00 88.19 86 ALA A O 1
ATOM 604 N N . VAL A 1 87 ? 21.706 15.364 21.521 1.00 88.81 87 VAL A N 1
ATOM 605 C CA . VAL A 1 87 ? 22.497 14.739 20.454 1.00 88.81 87 VAL A CA 1
ATOM 606 C C . VAL A 1 87 ? 21.990 15.168 19.077 1.00 88.81 87 VAL A C 1
ATOM 608 O O . VAL A 1 87 ? 22.791 15.621 18.262 1.00 88.81 87 VAL A O 1
ATOM 611 N N . GLN A 1 88 ? 20.677 15.109 18.828 1.00 88.31 88 GLN A N 1
ATOM 612 C CA . GLN A 1 88 ? 20.081 15.557 17.561 1.00 88.31 88 GLN A CA 1
ATOM 613 C C . GLN A 1 88 ? 20.449 17.012 17.251 1.00 88.31 88 GLN A C 1
ATOM 615 O O . GLN A 1 88 ? 21.005 17.286 16.189 1.00 88.31 88 GLN A O 1
ATOM 620 N N . ARG A 1 89 ? 20.260 17.926 18.213 1.00 86.38 89 ARG A N 1
ATOM 621 C CA . ARG A 1 89 ? 20.631 19.346 18.058 1.00 86.38 89 ARG A CA 1
ATOM 622 C C . ARG A 1 89 ? 22.118 19.534 17.760 1.00 86.38 89 ARG A C 1
ATOM 624 O O . ARG A 1 89 ? 22.499 20.424 16.998 1.00 86.38 89 ARG A O 1
ATOM 631 N N . ARG A 1 90 ? 22.988 18.714 18.363 1.00 89.12 90 ARG A N 1
ATOM 632 C CA . ARG A 1 90 ? 24.430 18.775 18.101 1.00 89.12 90 ARG A CA 1
ATOM 633 C C . ARG A 1 90 ? 24.763 18.307 16.685 1.00 89.12 90 ARG A C 1
ATOM 635 O O . ARG A 1 90 ? 25.564 18.958 16.017 1.00 89.12 90 ARG A O 1
ATOM 642 N N . ILE A 1 91 ? 24.139 17.228 16.219 1.00 88.94 91 ILE A N 1
ATOM 643 C CA . ILE A 1 91 ? 24.311 16.715 14.855 1.00 88.94 91 ILE A CA 1
ATOM 644 C C . ILE A 1 91 ? 23.788 17.735 13.825 1.00 88.94 91 ILE A C 1
ATOM 646 O O . ILE A 1 91 ? 24.468 18.003 12.833 1.00 88.94 91 ILE A O 1
ATOM 650 N N . GLU A 1 92 ? 22.642 18.374 14.071 1.00 86.19 92 GLU A N 1
ATOM 651 C CA . GLU A 1 92 ? 22.118 19.472 13.239 1.00 86.19 92 GLU A CA 1
ATOM 652 C C . GLU A 1 92 ? 23.135 20.618 13.114 1.00 86.19 92 GLU A C 1
ATOM 654 O O . GLU A 1 92 ? 23.494 21.025 12.006 1.00 86.19 92 GLU A O 1
ATOM 659 N N . ALA A 1 93 ? 23.709 21.061 14.238 1.00 85.06 93 ALA A N 1
ATOM 660 C CA . ALA A 1 93 ? 24.735 22.102 14.240 1.00 85.06 93 ALA A CA 1
ATOM 661 C C . ALA A 1 93 ? 26.004 21.698 13.459 1.00 85.06 93 ALA A C 1
ATOM 663 O O . ALA A 1 93 ? 26.592 22.523 12.760 1.00 85.06 93 ALA A O 1
ATOM 664 N N . LEU A 1 94 ? 26.432 20.433 13.547 1.00 86.81 94 LEU A N 1
ATOM 665 C CA . LEU A 1 94 ? 27.608 19.920 12.827 1.00 86.81 94 LEU A CA 1
ATOM 666 C C . LEU A 1 94 ? 27.368 19.789 11.315 1.00 86.81 94 LEU A C 1
ATOM 668 O O . LEU A 1 94 ? 28.292 19.988 10.518 1.00 86.81 94 LEU A O 1
ATOM 672 N N . THR A 1 95 ? 26.135 19.477 10.916 1.00 82.69 95 THR A N 1
ATOM 673 C CA . THR A 1 95 ? 25.721 19.341 9.509 1.00 82.69 95 THR A CA 1
ATOM 674 C C . THR A 1 95 ? 25.359 20.677 8.853 1.00 82.69 95 THR A C 1
ATOM 676 O O . THR A 1 95 ? 25.209 20.735 7.632 1.00 82.69 95 THR A O 1
ATOM 679 N N . GLY A 1 96 ? 25.301 21.763 9.631 1.00 75.00 96 GLY A N 1
ATOM 680 C CA . GLY A 1 96 ? 24.950 23.098 9.146 1.00 75.00 96 GLY A CA 1
ATOM 681 C C . GLY A 1 96 ? 23.450 23.283 8.907 1.00 75.00 96 GLY A C 1
ATOM 682 O O . GLY A 1 96 ? 23.068 24.202 8.184 1.00 75.00 96 GLY A O 1
ATOM 683 N N . GLY A 1 97 ? 22.613 22.412 9.482 1.00 62.16 97 GLY A N 1
ATOM 684 C CA . GLY A 1 97 ? 21.167 22.600 9.539 1.00 62.16 97 GLY A CA 1
ATOM 685 C C . GLY A 1 97 ? 20.816 23.590 10.648 1.00 62.16 97 GLY A C 1
ATOM 686 O O . GLY A 1 97 ? 21.270 23.450 11.783 1.00 62.16 97 GLY A O 1
ATOM 687 N N . GLY A 1 98 ? 20.036 24.620 10.320 1.00 52.59 98 GLY A N 1
ATOM 688 C CA . GLY A 1 98 ? 19.435 25.491 11.329 1.00 52.59 98 GLY A CA 1
ATOM 689 C C . GLY A 1 98 ? 18.187 24.837 11.941 1.00 52.59 98 GLY A C 1
ATOM 690 O O . GLY A 1 98 ? 17.555 24.008 11.278 1.00 52.59 98 GLY A O 1
ATOM 691 N N . PRO A 1 99 ? 17.773 25.228 13.161 1.00 49.22 99 PRO A N 1
ATOM 692 C CA . PRO A 1 99 ? 16.462 24.860 13.689 1.00 49.22 99 PRO A CA 1
ATOM 693 C C . PRO A 1 99 ? 15.373 25.242 12.674 1.00 49.22 99 PRO A C 1
ATOM 695 O O . PRO A 1 99 ? 15.268 26.409 12.301 1.00 49.22 99 PRO A O 1
ATOM 698 N N . GLY A 1 100 ? 14.589 24.267 12.207 1.00 51.59 100 GLY A N 1
ATOM 699 C CA . GLY A 1 100 ? 13.489 24.508 11.263 1.00 51.59 100 GLY A CA 1
ATOM 700 C C . GLY A 1 100 ? 13.815 24.370 9.768 1.00 51.59 100 GLY A C 1
ATOM 701 O O . GLY A 1 100 ? 12.942 24.644 8.954 1.00 51.59 100 GLY A O 1
ATOM 702 N N . ASP A 1 101 ? 15.006 23.894 9.379 1.00 56.28 101 ASP A N 1
ATOM 703 C CA . ASP A 1 101 ? 15.332 23.568 7.969 1.00 56.28 101 ASP A CA 1
ATOM 704 C C . ASP A 1 101 ? 14.535 22.348 7.441 1.00 56.28 101 ASP A C 1
ATOM 706 O O . ASP A 1 101 ? 14.574 22.008 6.264 1.00 56.28 101 ASP A O 1
ATOM 710 N N . GLY A 1 102 ? 13.810 21.639 8.316 1.00 56.19 102 GLY A N 1
ATOM 711 C CA . GLY A 1 102 ? 12.949 20.508 7.943 1.00 56.19 102 GLY A CA 1
ATOM 712 C C . GLY A 1 102 ? 13.700 19.265 7.447 1.00 56.19 102 GLY A C 1
ATOM 713 O O . GLY A 1 102 ? 13.071 18.265 7.106 1.00 56.19 102 GLY A O 1
ATOM 714 N N . ARG A 1 103 ? 15.038 19.295 7.418 1.00 64.94 10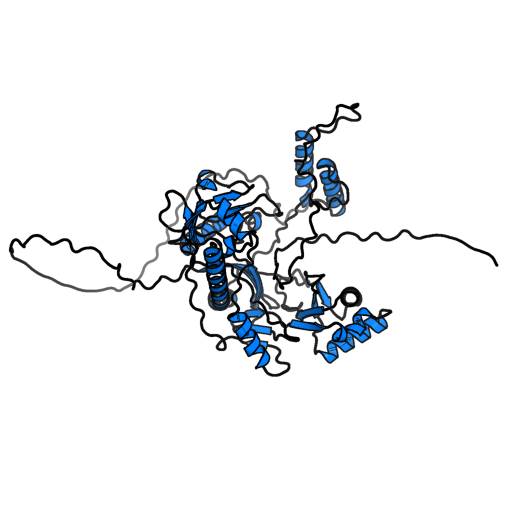3 ARG A N 1
ATOM 715 C CA . ARG A 1 103 ? 15.871 18.148 7.048 1.00 64.94 103 ARG A CA 1
ATOM 716 C C . ARG A 1 103 ? 15.927 17.165 8.209 1.00 64.94 103 ARG A C 1
ATOM 718 O O . ARG A 1 103 ? 16.368 17.512 9.299 1.00 64.94 103 ARG A O 1
ATOM 725 N N . VAL A 1 104 ? 15.527 15.923 7.960 1.00 65.06 104 VAL A N 1
ATOM 726 C CA . VAL A 1 104 ? 15.726 14.830 8.914 1.00 65.06 104 VAL A CA 1
ATOM 727 C C . VAL A 1 104 ? 17.206 14.454 8.899 1.00 65.06 104 VAL A C 1
ATOM 729 O O . VAL A 1 104 ? 17.718 13.995 7.881 1.00 65.06 104 VAL A O 1
ATOM 732 N N . VAL A 1 105 ? 17.905 14.698 10.009 1.00 75.50 105 VAL A N 1
ATOM 733 C CA . VAL A 1 105 ? 19.360 14.467 10.106 1.00 75.50 105 VAL A CA 1
ATOM 734 C C . VAL A 1 105 ? 19.692 13.141 10.798 1.00 75.50 105 VAL A C 1
ATOM 736 O O . VAL A 1 105 ? 20.742 12.554 10.546 1.00 75.50 105 VAL A O 1
ATOM 739 N N . VAL A 1 106 ? 18.787 12.640 11.643 1.00 80.25 106 VAL A N 1
ATOM 740 C CA . VAL A 1 106 ? 18.938 11.374 12.369 1.00 80.25 106 VAL A CA 1
ATOM 741 C C . VAL A 1 106 ? 17.758 10.466 12.043 1.00 80.25 106 VAL A C 1
ATOM 743 O O . VAL A 1 106 ? 16.603 10.867 12.178 1.00 80.25 106 VAL A O 1
ATOM 746 N N . HIS A 1 107 ? 18.058 9.232 11.643 1.00 79.50 107 HIS A N 1
ATOM 747 C CA . HIS A 1 107 ? 17.072 8.173 11.468 1.00 79.50 107 HIS A CA 1
ATOM 748 C C . HIS A 1 107 ? 17.266 7.126 12.562 1.00 79.50 107 HIS A C 1
ATOM 750 O O . HIS A 1 107 ? 18.354 6.573 12.707 1.00 79.50 107 HIS A O 1
ATOM 756 N N . GLU A 1 108 ? 16.206 6.852 13.317 1.00 81.50 108 GLU A N 1
ATOM 757 C CA . GLU A 1 108 ? 16.178 5.803 14.333 1.00 81.50 108 GLU A CA 1
ATOM 758 C C . GLU A 1 108 ? 15.279 4.664 13.850 1.00 81.50 108 GLU A C 1
ATOM 760 O O . GLU A 1 108 ? 14.156 4.890 13.399 1.00 81.50 108 GLU A O 1
ATOM 765 N N . ALA A 1 109 ? 15.782 3.437 13.946 1.00 83.81 109 ALA A N 1
ATOM 766 C CA . ALA A 1 109 ? 15.009 2.224 13.742 1.00 83.81 109 ALA A CA 1
ATOM 767 C C . ALA A 1 109 ? 15.144 1.361 14.998 1.00 83.81 109 ALA A C 1
ATOM 769 O O . ALA A 1 109 ? 16.239 1.222 15.541 1.00 83.81 109 ALA A O 1
ATOM 770 N N . ALA A 1 110 ? 14.032 0.793 15.456 1.00 84.50 110 ALA A N 1
ATOM 771 C CA . ALA A 1 110 ? 13.990 -0.056 16.637 1.00 84.50 110 ALA A CA 1
ATOM 772 C C . ALA A 1 110 ? 13.588 -1.480 16.250 1.00 84.50 110 ALA A C 1
ATOM 774 O O . ALA A 1 110 ? 12.740 -1.684 15.381 1.00 84.50 110 ALA A O 1
ATOM 775 N N . ALA A 1 111 ? 14.179 -2.458 16.931 1.00 86.56 111 ALA A N 1
ATOM 776 C CA . ALA A 1 111 ? 13.730 -3.841 16.901 1.00 86.56 111 ALA A CA 1
ATOM 777 C C . ALA A 1 111 ? 12.989 -4.164 18.198 1.00 86.56 111 ALA A C 1
ATOM 779 O O . ALA A 1 111 ? 13.468 -3.848 19.289 1.00 86.56 111 ALA A O 1
ATOM 780 N N . GLY A 1 112 ? 11.834 -4.814 18.077 1.00 84.69 112 GLY A N 1
ATOM 781 C CA . GLY A 1 112 ? 11.168 -5.428 19.221 1.00 84.69 112 GLY A CA 1
ATOM 782 C C . GLY A 1 112 ? 11.889 -6.699 19.680 1.00 84.69 112 GLY A C 1
ATOM 783 O O . GLY A 1 112 ? 12.727 -7.255 18.976 1.00 84.69 112 GLY A O 1
ATOM 784 N N . THR A 1 113 ? 11.523 -7.200 20.857 1.00 84.00 113 THR A N 1
ATOM 785 C CA . THR A 1 113 ? 12.014 -8.482 21.406 1.00 84.00 113 THR A CA 1
ATOM 786 C C . THR A 1 113 ? 11.156 -9.680 20.992 1.00 84.00 113 THR A C 1
ATOM 788 O O . THR A 1 113 ? 11.433 -10.821 21.369 1.00 84.00 113 THR A O 1
ATOM 791 N N . LEU A 1 114 ? 10.096 -9.425 20.229 1.00 87.38 114 LEU A N 1
ATOM 792 C CA . LEU A 1 114 ? 9.108 -10.410 19.835 1.00 87.38 114 LEU A CA 1
ATOM 793 C C . LEU A 1 114 ? 9.698 -11.414 18.835 1.00 87.38 114 LEU A C 1
ATOM 795 O O . LEU A 1 114 ? 10.138 -11.041 17.750 1.00 87.38 114 LEU A O 1
ATOM 799 N N . ARG A 1 115 ? 9.625 -12.706 19.171 1.00 88.62 115 ARG A N 1
ATOM 800 C CA . ARG A 1 115 ? 9.821 -13.810 18.223 1.00 88.62 115 ARG A CA 1
ATOM 801 C C . ARG A 1 115 ? 8.477 -14.490 17.991 1.00 88.62 115 ARG A C 1
ATOM 803 O O . ARG A 1 115 ? 7.887 -15.014 18.932 1.00 88.62 115 ARG A O 1
ATOM 810 N N . VAL A 1 116 ? 7.994 -14.471 16.752 1.00 88.69 116 VAL A N 1
ATOM 811 C CA . VAL A 1 116 ? 6.700 -15.051 16.363 1.00 88.69 116 VAL A CA 1
ATOM 812 C C . VAL A 1 116 ? 6.918 -16.136 15.324 1.00 88.69 116 VAL A C 1
ATOM 814 O O . VAL A 1 116 ? 7.701 -15.983 14.392 1.00 88.69 116 VAL A O 1
ATOM 817 N N . THR A 1 117 ? 6.191 -17.239 15.473 1.00 90.12 117 THR A N 1
ATOM 818 C CA . THR A 1 117 ? 6.061 -18.273 14.447 1.00 90.12 117 THR A CA 1
ATOM 819 C C . THR A 1 117 ? 4.585 -18.410 14.106 1.00 90.12 117 THR A C 1
ATOM 821 O O . THR A 1 117 ? 3.792 -18.834 14.943 1.00 90.12 117 THR A O 1
ATOM 824 N N . ALA A 1 118 ? 4.207 -18.046 12.880 1.00 87.75 118 ALA A N 1
ATOM 825 C CA . ALA A 1 118 ? 2.847 -18.227 12.385 1.00 87.75 118 ALA A CA 1
ATOM 826 C C . ALA A 1 118 ? 2.698 -19.628 11.769 1.00 87.75 118 ALA A C 1
ATOM 828 O O . ALA A 1 118 ? 3.357 -19.960 10.783 1.00 87.75 118 ALA A O 1
ATOM 829 N N . GLY A 1 119 ? 1.833 -20.456 12.356 1.00 90.12 119 GLY A N 1
ATOM 830 C CA . GLY A 1 119 ? 1.544 -21.820 11.907 1.00 90.12 119 GLY A CA 1
ATOM 831 C C . GLY A 1 119 ? 0.045 -22.078 11.738 1.00 90.12 119 GLY A C 1
ATOM 832 O O . GLY A 1 119 ? -0.764 -21.152 11.767 1.00 90.12 119 GLY A O 1
ATOM 833 N N . GLY A 1 120 ? -0.324 -23.350 11.563 1.00 93.25 120 GLY A N 1
ATOM 834 C CA . GLY A 1 120 ? -1.718 -23.806 11.588 1.00 93.25 120 GLY A CA 1
ATOM 835 C C . GLY A 1 120 ? -2.651 -23.049 10.636 1.00 93.25 120 GLY A C 1
ATOM 836 O O . GLY A 1 120 ? -2.330 -22.854 9.463 1.00 93.25 120 GLY A O 1
ATOM 837 N N . ALA A 1 121 ? -3.803 -22.641 11.171 1.00 94.44 121 ALA A N 1
ATOM 838 C CA . ALA A 1 121 ? -4.875 -21.942 10.465 1.00 94.44 121 ALA A CA 1
ATOM 839 C C . ALA A 1 121 ? -4.419 -20.623 9.820 1.00 94.44 121 ALA A C 1
ATOM 841 O O . ALA A 1 121 ? -4.671 -20.405 8.637 1.00 94.44 121 ALA A O 1
ATOM 842 N N . LEU A 1 122 ? -3.691 -19.780 10.562 1.00 96.44 122 LEU A N 1
ATOM 843 C CA . LEU A 1 122 ? -3.200 -18.497 10.052 1.00 96.44 122 LEU A CA 1
ATOM 844 C C . LEU A 1 122 ? -2.272 -18.700 8.857 1.00 96.44 122 LEU A C 1
ATOM 846 O O . LEU A 1 122 ? -2.442 -18.078 7.814 1.00 96.44 122 LEU A O 1
ATOM 850 N N . ALA A 1 123 ? -1.313 -19.617 8.979 1.00 95.69 123 ALA A N 1
ATOM 851 C CA . ALA A 1 123 ? -0.382 -19.885 7.892 1.00 95.69 123 ALA A CA 1
ATOM 852 C C . ALA A 1 123 ? -1.066 -20.499 6.656 1.00 95.69 123 ALA A C 1
ATOM 854 O O . ALA A 1 123 ? -0.578 -20.304 5.545 1.00 95.69 123 ALA A O 1
ATOM 855 N N . ALA A 1 124 ? -2.168 -21.237 6.827 1.00 95.19 124 ALA A N 1
ATOM 856 C CA . ALA A 1 124 ? -2.972 -21.729 5.710 1.00 95.19 124 ALA A CA 1
ATOM 857 C C . ALA A 1 124 ? -3.674 -20.573 4.982 1.00 95.19 124 ALA A C 1
ATOM 859 O O . ALA A 1 124 ? -3.507 -20.426 3.776 1.00 95.19 124 ALA A O 1
ATOM 860 N N . ASP A 1 125 ? -4.360 -19.684 5.702 1.00 97.00 125 ASP A N 1
ATOM 861 C CA . ASP A 1 125 ? -5.058 -18.553 5.080 1.00 97.00 125 ASP A CA 1
ATOM 862 C C . ASP A 1 125 ? -4.092 -17.556 4.415 1.00 97.00 125 ASP A C 1
ATOM 864 O O . ASP A 1 125 ? -4.367 -17.082 3.308 1.00 97.00 125 ASP A O 1
ATOM 868 N N . LEU A 1 126 ? -2.920 -17.313 5.017 1.00 96.94 126 LEU A N 1
ATOM 869 C CA . LEU A 1 126 ? -1.841 -16.539 4.392 1.00 96.94 126 LEU A CA 1
ATOM 870 C C . LEU A 1 126 ? -1.366 -17.173 3.074 1.00 96.94 126 LEU A C 1
ATOM 872 O O . LEU A 1 126 ? -1.083 -16.452 2.125 1.00 96.94 126 LEU A O 1
ATOM 876 N N . ARG A 1 127 ? -1.287 -18.506 2.976 1.00 95.38 127 ARG A N 1
ATOM 877 C CA . ARG A 1 127 ? -0.812 -19.193 1.759 1.00 95.38 127 ARG A CA 1
ATOM 878 C C . ARG A 1 127 ? -1.888 -19.406 0.700 1.00 95.38 127 ARG A C 1
ATOM 880 O O . ARG A 1 127 ? -1.558 -19.386 -0.480 1.00 95.38 127 ARG A O 1
ATOM 887 N N . ASP A 1 128 ? -3.139 -19.600 1.103 1.00 93.75 128 ASP A N 1
ATOM 888 C CA . ASP A 1 128 ? -4.173 -20.132 0.210 1.00 93.75 128 ASP A CA 1
ATOM 889 C C . ASP A 1 128 ? -5.312 -19.139 -0.062 1.00 93.75 128 ASP A C 1
ATOM 891 O O . ASP A 1 128 ? -5.913 -19.174 -1.140 1.00 93.75 128 ASP A O 1
ATOM 895 N N . ARG A 1 129 ? -5.622 -18.239 0.884 1.00 94.56 129 ARG A N 1
ATOM 896 C CA . ARG A 1 129 ? -6.720 -17.263 0.745 1.00 94.56 129 ARG A CA 1
ATOM 897 C C . ARG A 1 129 ? -6.236 -15.891 0.313 1.00 94.56 129 ARG A C 1
ATOM 899 O O . ARG A 1 129 ? -6.799 -15.336 -0.628 1.00 94.56 129 ARG A O 1
ATOM 906 N N . VAL A 1 130 ? -5.187 -15.362 0.949 1.00 96.62 130 VAL A N 1
ATOM 907 C CA . VAL A 1 130 ? -4.632 -14.047 0.584 1.00 96.62 130 VAL A CA 1
ATOM 908 C C . VAL A 1 130 ? -4.249 -13.995 -0.903 1.00 96.62 130 VAL A C 1
ATOM 910 O O . VAL A 1 130 ? -4.670 -13.049 -1.572 1.00 96.62 130 VAL A O 1
ATOM 913 N N . PRO A 1 131 ? -3.578 -15.008 -1.494 1.00 95.06 131 PRO A N 1
ATOM 914 C CA . PRO A 1 131 ? -3.246 -14.967 -2.918 1.00 95.06 131 PRO A CA 1
ATOM 915 C C . PRO A 1 131 ? -4.450 -14.890 -3.858 1.00 95.06 131 PRO A C 1
ATOM 917 O O . PRO A 1 131 ? -4.326 -14.298 -4.923 1.00 95.06 131 PRO A O 1
ATOM 920 N N . ARG A 1 132 ? -5.628 -15.405 -3.477 1.00 92.00 132 ARG A N 1
ATOM 921 C CA . ARG A 1 132 ? -6.841 -15.274 -4.308 1.00 92.00 132 ARG A CA 1
ATOM 922 C C . ARG A 1 132 ? -7.284 -13.821 -4.442 1.00 92.00 132 ARG A C 1
ATOM 924 O O . ARG A 1 132 ? -7.660 -13.389 -5.524 1.00 92.00 132 ARG A O 1
ATOM 931 N N . VAL A 1 133 ? -7.188 -13.058 -3.354 1.00 93.75 133 VAL A N 1
ATOM 932 C CA . VAL A 1 133 ? -7.441 -11.612 -3.377 1.00 93.75 133 VAL A CA 1
ATOM 933 C C . VAL A 1 133 ? -6.375 -10.896 -4.198 1.00 93.75 133 VAL A C 1
ATOM 935 O O . VAL A 1 133 ? -6.700 -10.048 -5.028 1.00 93.75 133 VAL A O 1
ATOM 938 N N . LEU A 1 134 ? -5.103 -11.251 -4.001 1.00 95.69 134 LEU A N 1
ATOM 939 C CA . LEU A 1 134 ? -4.004 -10.646 -4.750 1.00 95.69 134 LEU A CA 1
ATOM 940 C C . LEU A 1 134 ? -4.115 -10.918 -6.255 1.00 95.69 134 LEU A C 1
ATOM 942 O O . LEU A 1 134 ? -3.794 -10.036 -7.041 1.00 95.69 134 LEU A O 1
ATOM 946 N N . ASP A 1 135 ? -4.630 -12.076 -6.669 1.00 92.75 135 ASP A N 1
ATOM 947 C CA . ASP A 1 135 ? -4.847 -12.402 -8.080 1.00 92.75 135 ASP A CA 1
ATOM 948 C C . ASP A 1 135 ? -5.869 -11.469 -8.748 1.00 92.75 135 ASP A C 1
ATOM 950 O O . ASP A 1 135 ? -5.655 -11.045 -9.888 1.00 92.75 135 ASP A O 1
ATOM 954 N N . LEU A 1 136 ? -6.933 -11.075 -8.036 1.00 90.94 136 LEU A N 1
ATOM 955 C CA . LEU A 1 136 ? -7.916 -10.092 -8.524 1.00 90.94 136 LEU A CA 1
ATOM 956 C C . LEU A 1 136 ? -7.260 -8.732 -8.763 1.00 90.94 136 LEU A C 1
ATOM 958 O O . LEU A 1 136 ? -7.413 -8.133 -9.830 1.00 90.94 136 LEU A O 1
ATOM 962 N N . LEU A 1 137 ? -6.488 -8.264 -7.781 1.00 94.25 137 LEU A N 1
ATOM 963 C CA . LEU A 1 137 ? -5.788 -6.981 -7.851 1.00 94.25 137 LEU A CA 1
ATOM 964 C C . LEU A 1 137 ? -4.676 -7.002 -8.912 1.00 94.25 137 LEU A C 1
ATOM 966 O O . LEU A 1 137 ? -4.444 -6.010 -9.602 1.00 94.25 137 LEU A O 1
ATOM 970 N N . ALA A 1 138 ? -4.020 -8.148 -9.091 1.00 94.81 138 ALA A N 1
ATOM 971 C CA . ALA A 1 138 ? -2.997 -8.355 -10.104 1.00 94.81 138 ALA A CA 1
ATOM 972 C C . ALA A 1 138 ? -3.570 -8.296 -11.531 1.00 94.81 138 ALA A C 1
ATOM 974 O O . ALA A 1 138 ? -2.926 -7.746 -12.428 1.00 94.81 138 ALA A O 1
ATOM 975 N N . GLY A 1 139 ? -4.786 -8.811 -11.747 1.00 92.06 139 GLY A N 1
ATOM 976 C CA . GLY A 1 139 ? -5.493 -8.689 -13.024 1.00 92.06 139 GLY A CA 1
ATOM 977 C C . GLY A 1 139 ? -5.770 -7.230 -13.407 1.00 92.06 139 GLY A C 1
ATOM 978 O O . GLY A 1 139 ? -5.506 -6.821 -14.542 1.00 92.06 139 GLY A O 1
ATOM 979 N N . GLU A 1 140 ? -6.228 -6.417 -12.450 1.00 92.44 140 GLU A N 1
ATOM 980 C CA . GLU A 1 140 ? -6.460 -4.978 -12.655 1.00 92.44 140 GLU A CA 1
ATOM 981 C C . GLU A 1 140 ? -5.146 -4.212 -12.907 1.00 92.44 140 GLU A C 1
ATOM 983 O O . GLU A 1 140 ? -5.076 -3.327 -13.768 1.00 92.44 140 GLU A O 1
ATOM 988 N N . ALA A 1 141 ? -4.070 -4.595 -12.213 1.00 94.56 141 ALA A N 1
ATOM 989 C CA . ALA A 1 141 ? -2.737 -4.039 -12.423 1.00 94.56 141 ALA A CA 1
ATOM 990 C C . ALA A 1 141 ? -2.194 -4.338 -13.831 1.00 94.56 141 ALA A C 1
ATOM 992 O O . ALA A 1 141 ? -1.650 -3.450 -14.492 1.00 94.56 141 ALA A O 1
ATOM 993 N N . ASP A 1 142 ? -2.374 -5.562 -14.341 1.00 94.62 142 ASP A N 1
ATOM 994 C CA . ASP A 1 142 ? -1.960 -5.912 -15.706 1.00 94.62 142 ASP A CA 1
ATOM 995 C C . ASP A 1 142 ? -2.845 -5.243 -16.771 1.00 94.62 142 ASP A C 1
ATOM 997 O O . ASP A 1 142 ? -2.366 -4.893 -17.854 1.00 94.62 142 ASP A O 1
ATOM 1001 N N . LEU A 1 143 ? -4.132 -5.015 -16.486 1.00 93.62 143 LEU A N 1
ATOM 1002 C CA . LEU A 1 143 ? -4.989 -4.194 -17.344 1.00 93.62 143 LEU A CA 1
ATOM 1003 C C . LEU A 1 143 ? -4.465 -2.753 -17.431 1.00 93.62 143 LEU A C 1
ATOM 1005 O O . LEU A 1 143 ? -4.235 -2.272 -18.541 1.00 93.62 143 LEU A O 1
ATOM 1009 N N . THR A 1 144 ? -4.198 -2.116 -16.288 1.00 95.12 144 THR A N 1
ATOM 1010 C CA . THR A 1 144 ? -3.610 -0.765 -16.199 1.00 95.12 144 THR A CA 1
ATOM 1011 C C . THR A 1 144 ? -2.305 -0.669 -16.987 1.00 95.12 144 THR A C 1
ATOM 1013 O O . THR A 1 144 ? -2.138 0.205 -17.840 1.00 95.12 144 THR A O 1
ATOM 1016 N N . ARG A 1 145 ? -1.397 -1.631 -16.786 1.00 96.12 145 ARG A N 1
ATOM 1017 C CA . ARG A 1 145 ? -0.124 -1.721 -17.511 1.00 96.12 145 ARG A CA 1
ATOM 1018 C C . ARG A 1 145 ? -0.330 -1.778 -19.026 1.00 96.12 145 ARG A C 1
ATOM 1020 O O . ARG A 1 145 ? 0.311 -1.039 -19.770 1.00 96.12 145 ARG A O 1
ATOM 1027 N N . ARG A 1 146 ? -1.241 -2.631 -19.512 1.00 95.94 146 ARG A N 1
ATOM 1028 C CA . ARG A 1 146 ? -1.515 -2.806 -20.954 1.00 95.94 146 ARG A CA 1
ATOM 1029 C C . ARG A 1 146 ? -2.222 -1.608 -21.587 1.00 95.94 146 ARG A C 1
ATOM 1031 O O . ARG A 1 146 ? -2.000 -1.345 -22.769 1.00 95.94 146 ARG A O 1
ATOM 1038 N N . LEU A 1 147 ? -3.096 -0.925 -20.852 1.00 96.88 147 LEU A N 1
ATOM 1039 C CA . LEU A 1 147 ? -3.752 0.301 -21.311 1.00 96.88 147 LEU A CA 1
ATOM 1040 C C . LEU A 1 147 ? -2.742 1.447 -21.402 1.00 96.88 147 LEU A C 1
ATOM 1042 O O . LEU A 1 147 ? -2.602 2.061 -22.459 1.00 96.88 147 LEU A O 1
ATOM 1046 N N . THR A 1 148 ? -1.946 1.634 -20.351 1.00 98.06 148 THR A N 1
ATOM 1047 C CA . THR A 1 148 ? -0.888 2.648 -20.321 1.00 98.06 148 THR A CA 1
ATOM 1048 C C . THR A 1 148 ? 0.173 2.378 -21.394 1.00 98.06 148 THR A C 1
ATOM 1050 O O . THR A 1 148 ? 0.628 3.300 -22.063 1.00 98.06 148 THR A O 1
ATOM 1053 N N . ASN A 1 149 ? 0.519 1.112 -21.655 1.00 98.38 149 ASN A N 1
ATOM 1054 C CA . ASN A 1 149 ? 1.441 0.749 -22.734 1.00 98.38 149 ASN A CA 1
ATOM 1055 C C . ASN A 1 149 ? 0.922 1.140 -24.122 1.00 98.38 149 ASN A C 1
ATOM 1057 O O . ASN A 1 149 ? 1.692 1.657 -24.928 1.00 98.38 149 ASN A O 1
ATOM 1061 N N . ARG A 1 150 ? -0.378 0.964 -24.384 1.00 98.38 150 ARG A N 1
ATOM 1062 C CA . ARG A 1 150 ? -1.003 1.428 -25.632 1.00 98.38 150 ARG A CA 1
ATOM 1063 C C . ARG A 1 150 ? -0.939 2.948 -25.767 1.00 98.38 150 ARG A C 1
ATOM 1065 O O . ARG A 1 150 ? -0.622 3.439 -26.847 1.00 98.38 150 ARG A O 1
ATOM 1072 N N . LEU A 1 151 ? -1.191 3.681 -24.681 1.00 98.19 151 LEU A N 1
ATOM 1073 C CA . LEU A 1 151 ? -1.093 5.143 -24.651 1.00 98.19 151 LEU A CA 1
ATOM 1074 C C . LEU A 1 151 ? 0.339 5.620 -24.944 1.00 98.19 151 LEU A C 1
ATOM 1076 O O . LEU A 1 151 ? 0.553 6.477 -25.802 1.00 98.19 151 LEU A O 1
ATOM 1080 N N . VAL A 1 152 ? 1.325 5.012 -24.281 1.00 98.62 152 VAL A N 1
ATOM 1081 C CA . VAL A 1 152 ? 2.756 5.265 -24.499 1.00 98.62 152 VAL A CA 1
ATOM 1082 C C . VAL A 1 152 ? 3.158 4.964 -25.943 1.00 98.62 152 VAL A C 1
ATOM 1084 O O . VAL A 1 152 ? 3.783 5.802 -26.588 1.00 98.62 152 VAL A O 1
ATOM 1087 N N . ALA A 1 153 ? 2.776 3.804 -26.478 1.00 98.62 153 ALA A N 1
ATOM 1088 C CA . ALA A 1 153 ? 3.104 3.412 -27.846 1.00 98.62 153 ALA A CA 1
ATOM 1089 C C . ALA A 1 153 ? 2.491 4.362 -28.882 1.00 98.62 153 ALA A C 1
ATOM 1091 O O . ALA A 1 153 ? 3.176 4.780 -29.814 1.00 98.62 153 ALA A O 1
ATOM 1092 N N . GLY A 1 154 ? 1.230 4.761 -28.689 1.00 98.38 154 GLY A N 1
ATOM 1093 C CA . GLY A 1 154 ? 0.558 5.732 -29.550 1.00 98.38 154 GLY A CA 1
ATOM 1094 C C . GLY A 1 154 ? 1.228 7.107 -29.526 1.00 98.38 154 GLY A C 1
ATOM 1095 O O . GLY A 1 154 ? 1.317 7.761 -30.562 1.00 98.38 154 GLY A O 1
ATOM 1096 N N . ARG A 1 155 ? 1.754 7.529 -28.367 1.00 98.31 155 ARG A N 1
ATOM 1097 C CA . ARG A 1 155 ? 2.514 8.780 -28.234 1.00 98.31 155 ARG A CA 1
ATOM 1098 C C . ARG A 1 155 ? 3.882 8.722 -28.914 1.00 98.31 155 ARG A C 1
ATOM 1100 O O . ARG A 1 155 ? 4.301 9.725 -29.481 1.00 98.31 155 ARG A O 1
ATOM 1107 N N . LEU A 1 156 ? 4.580 7.590 -28.833 1.00 98.44 156 LEU A N 1
ATOM 1108 C CA . LEU A 1 156 ? 5.877 7.407 -29.492 1.00 98.44 156 LEU A CA 1
ATOM 1109 C C . LEU A 1 156 ? 5.727 7.246 -31.013 1.00 98.44 156 LEU A C 1
ATOM 1111 O O . LEU A 1 156 ? 6.564 7.726 -31.770 1.00 98.44 156 LEU A O 1
ATOM 1115 N N . GLY A 1 157 ? 4.654 6.594 -31.465 1.00 98.19 157 GLY A N 1
ATOM 1116 C CA . GLY A 1 157 ? 4.500 6.162 -32.852 1.00 98.19 157 GLY A CA 1
ATOM 1117 C C . GLY A 1 157 ? 5.391 4.956 -33.193 1.00 98.19 157 GLY A C 1
ATOM 1118 O O . GLY A 1 157 ? 6.059 4.407 -32.310 1.00 98.19 157 GLY A O 1
ATOM 1119 N N . PRO A 1 158 ? 5.375 4.488 -34.455 1.00 98.38 158 PRO A N 1
ATOM 1120 C CA . PRO A 1 158 ? 6.225 3.388 -34.900 1.00 98.38 158 PRO A CA 1
ATOM 1121 C C . PRO A 1 158 ? 7.700 3.804 -34.981 1.00 98.38 158 PRO A C 1
ATOM 1123 O O . PRO A 1 158 ? 8.026 4.795 -35.633 1.00 98.38 158 PRO A O 1
ATOM 1126 N N . GLY A 1 159 ? 8.600 3.036 -34.369 1.00 98.12 159 GLY A N 1
ATOM 1127 C CA . GLY A 1 159 ? 10.036 3.304 -34.403 1.00 98.12 159 GLY A CA 1
ATOM 1128 C C . GLY A 1 159 ? 10.810 2.682 -33.244 1.00 98.12 159 GLY A C 1
ATOM 1129 O O . GLY A 1 159 ? 10.279 1.913 -32.442 1.00 98.12 159 GLY A O 1
ATOM 1130 N N . THR A 1 160 ? 12.088 3.040 -33.158 1.00 98.12 160 THR A N 1
ATOM 1131 C CA . THR A 1 160 ? 12.968 2.686 -32.041 1.00 98.12 160 THR A CA 1
ATOM 1132 C C . THR A 1 160 ? 13.555 3.967 -31.473 1.00 98.12 160 THR A C 1
ATOM 1134 O O . THR A 1 160 ? 14.185 4.733 -32.198 1.00 98.12 160 THR A O 1
ATOM 1137 N N . PHE A 1 161 ? 13.353 4.183 -30.178 1.00 98.25 161 PHE A N 1
ATOM 1138 C CA . PHE A 1 161 ? 13.701 5.418 -29.480 1.00 98.25 161 PHE A CA 1
ATOM 1139 C C . PHE A 1 161 ? 14.717 5.113 -28.387 1.00 98.25 161 PHE A C 1
ATOM 1141 O O . PHE A 1 161 ? 14.589 4.104 -27.694 1.00 98.25 161 PHE A O 1
ATOM 1148 N N . ALA A 1 162 ? 15.706 5.979 -28.175 1.00 98.00 162 ALA A N 1
ATOM 1149 C CA . ALA A 1 162 ? 16.545 5.863 -26.982 1.00 98.00 162 ALA A CA 1
ATOM 1150 C C . ALA A 1 162 ? 15.678 6.039 -25.722 1.00 98.00 162 ALA A C 1
ATOM 1152 O O . ALA A 1 162 ? 14.756 6.859 -25.721 1.00 98.00 162 ALA A O 1
ATOM 1153 N N . LEU A 1 163 ? 15.974 5.332 -24.623 1.00 96.62 163 LEU A N 1
ATOM 1154 C CA . LEU A 1 163 ? 15.142 5.412 -23.411 1.00 96.62 163 LEU A CA 1
ATOM 1155 C C . LEU A 1 163 ? 15.009 6.855 -22.888 1.00 96.62 163 LEU A C 1
ATOM 1157 O O . LEU A 1 163 ? 13.921 7.283 -22.506 1.00 96.62 163 LEU A O 1
ATOM 1161 N N . ALA A 1 164 ? 16.090 7.639 -22.938 1.00 94.81 164 ALA A N 1
ATOM 1162 C CA . ALA A 1 164 ? 16.077 9.048 -22.542 1.00 94.81 164 ALA A CA 1
ATOM 1163 C C . ALA A 1 164 ? 15.126 9.913 -23.394 1.00 94.81 164 ALA A C 1
ATOM 1165 O O . ALA A 1 164 ? 14.535 10.866 -22.890 1.00 94.81 164 ALA A O 1
ATOM 1166 N N . GLU A 1 165 ? 14.992 9.606 -24.684 1.00 97.12 165 GLU A N 1
ATOM 1167 C CA . GLU A 1 165 ? 14.050 10.283 -25.577 1.00 97.12 165 GLU A CA 1
ATOM 1168 C C . GLU A 1 165 ? 12.615 9.862 -25.272 1.00 97.12 165 GLU A C 1
ATOM 1170 O O . GLU A 1 165 ? 11.763 10.726 -25.083 1.00 97.12 165 GLU A O 1
ATOM 1175 N N . ALA A 1 166 ? 12.370 8.557 -25.118 1.00 97.25 166 ALA A N 1
ATOM 1176 C CA . ALA A 1 166 ? 11.054 8.038 -24.765 1.00 97.25 166 ALA A CA 1
ATOM 1177 C C . ALA A 1 166 ? 10.533 8.643 -23.450 1.00 97.25 166 ALA A C 1
ATOM 1179 O O . ALA A 1 166 ? 9.378 9.066 -23.391 1.00 97.25 166 ALA A O 1
ATOM 1180 N N . LEU A 1 167 ? 11.393 8.769 -22.429 1.00 94.69 167 LEU A N 1
ATOM 1181 C CA . LEU A 1 167 ? 11.081 9.446 -21.163 1.00 94.69 167 LEU A CA 1
ATOM 1182 C C . LEU A 1 167 ? 10.620 10.894 -21.375 1.00 94.69 167 LEU A C 1
ATOM 1184 O O . LEU A 1 167 ? 9.604 11.295 -20.817 1.00 94.69 167 LEU A O 1
ATOM 1188 N N . ARG A 1 168 ? 11.318 11.679 -22.208 1.00 96.06 168 ARG A N 1
ATOM 1189 C CA . ARG A 1 168 ? 10.934 13.075 -22.490 1.00 96.06 168 ARG A CA 1
ATOM 1190 C C . ARG A 1 168 ? 9.620 13.166 -23.262 1.00 96.06 168 ARG A C 1
ATOM 1192 O O . ARG A 1 168 ? 8.749 13.944 -22.889 1.00 96.06 168 ARG A O 1
ATOM 1199 N N . THR A 1 169 ? 9.459 12.356 -24.305 1.00 97.56 169 THR A N 1
ATOM 1200 C CA . THR A 1 169 ? 8.272 12.364 -25.178 1.00 97.56 169 THR A CA 1
ATOM 1201 C C . THR A 1 169 ? 6.993 11.953 -24.436 1.00 97.56 169 THR A C 1
ATOM 1203 O O . THR A 1 169 ? 5.886 12.364 -24.798 1.00 97.56 169 THR A O 1
ATOM 1206 N N . THR A 1 170 ? 7.133 11.163 -23.369 1.00 97.00 170 THR A N 1
ATOM 1207 C CA . THR A 1 170 ? 6.017 10.640 -22.564 1.00 97.00 170 THR A CA 1
ATOM 1208 C C . THR A 1 170 ? 5.858 11.313 -21.199 1.00 97.00 170 THR A C 1
ATOM 1210 O O . THR A 1 170 ? 4.941 10.954 -20.469 1.00 97.00 170 THR A O 1
ATOM 1213 N N . ALA A 1 171 ? 6.682 12.311 -20.858 1.00 93.25 171 ALA A N 1
ATOM 1214 C CA . ALA A 1 171 ? 6.734 12.904 -19.516 1.00 93.25 171 ALA A CA 1
ATOM 1215 C C . ALA A 1 171 ? 5.398 13.489 -19.014 1.00 93.25 171 ALA A C 1
ATOM 1217 O O . ALA A 1 171 ? 5.155 13.493 -17.814 1.00 93.25 171 ALA A O 1
ATOM 1218 N N . GLY A 1 172 ? 4.543 13.978 -19.917 1.00 92.75 172 GLY A N 1
ATOM 1219 C CA . GLY A 1 172 ? 3.222 14.533 -19.591 1.00 92.75 172 GLY A CA 1
ATOM 1220 C C . GLY A 1 172 ? 2.055 13.567 -19.803 1.00 92.75 172 GLY A C 1
ATOM 1221 O O . GLY A 1 172 ? 0.935 14.024 -19.997 1.00 92.75 172 GLY A O 1
ATOM 1222 N N . LEU A 1 173 ? 2.309 12.260 -19.907 1.00 96.81 173 LEU A N 1
ATOM 1223 C CA . LEU A 1 173 ? 1.245 11.259 -19.967 1.00 96.81 173 LEU A CA 1
ATOM 1224 C C . LEU A 1 173 ? 0.844 10.820 -18.561 1.00 96.81 173 LEU A C 1
ATOM 1226 O O . LEU A 1 173 ? 1.704 10.457 -17.756 1.00 96.81 173 LEU A O 1
ATOM 1230 N N . ASP A 1 174 ? -0.462 10.757 -18.332 1.00 96.31 174 ASP A N 1
ATOM 1231 C CA . ASP A 1 174 ? -1.037 10.120 -17.154 1.00 96.31 174 ASP A CA 1
ATOM 1232 C C . ASP A 1 174 ? -1.061 8.593 -17.306 1.00 96.31 174 ASP A C 1
ATOM 1234 O O . ASP A 1 174 ? -0.992 8.040 -18.410 1.00 96.31 174 ASP A O 1
ATOM 1238 N N . ILE A 1 175 ? -1.151 7.897 -16.173 1.00 95.69 175 ILE A N 1
ATOM 1239 C CA . ILE A 1 175 ? -1.359 6.449 -16.148 1.00 95.69 175 ILE A CA 1
ATOM 1240 C C . ILE A 1 175 ? -2.819 6.164 -16.506 1.00 95.69 175 ILE A C 1
ATOM 1242 O O . ILE A 1 175 ? -3.743 6.640 -15.848 1.00 95.69 175 ILE A O 1
ATOM 1246 N N . GLU A 1 176 ? -3.027 5.337 -17.529 1.00 95.75 176 GLU A N 1
ATOM 1247 C CA . GLU A 1 176 ? -4.362 4.897 -17.924 1.00 95.75 176 GLU A CA 1
ATOM 1248 C C . GLU A 1 176 ? -4.771 3.710 -17.048 1.00 95.75 176 GLU A C 1
ATOM 1250 O O . GLU A 1 176 ? -4.369 2.562 -17.276 1.00 95.75 176 GLU A O 1
ATOM 1255 N N . HIS A 1 177 ? -5.547 4.002 -16.007 1.00 92.50 177 HIS A N 1
ATOM 1256 C CA . HIS A 1 177 ? -6.004 3.003 -15.050 1.00 92.50 177 HIS A CA 1
ATOM 1257 C C . HIS A 1 177 ? -7.052 2.069 -15.652 1.00 92.50 177 HIS A C 1
ATOM 1259 O O . HIS A 1 177 ? -7.986 2.491 -16.331 1.00 92.50 177 HIS A O 1
ATOM 1265 N N . GLY A 1 178 ? -6.940 0.783 -15.324 1.00 88.06 178 GLY A N 1
ATOM 1266 C CA . GLY A 1 178 ? -8.065 -0.127 -15.462 1.00 88.06 178 GLY A CA 1
ATOM 1267 C C . GLY A 1 178 ? -9.247 0.354 -14.610 1.00 88.06 178 GLY A C 1
ATOM 1268 O O . GLY A 1 178 ? -9.072 0.860 -13.500 1.00 88.06 178 GLY A O 1
ATOM 1269 N N . GLY A 1 179 ? -10.459 0.217 -15.150 1.00 87.62 179 GLY A N 1
ATOM 1270 C CA . GLY A 1 179 ? -11.705 0.522 -14.444 1.00 87.62 179 GLY A CA 1
ATOM 1271 C C . GLY A 1 179 ? -12.611 -0.691 -14.238 1.00 87.62 179 GLY A C 1
ATOM 1272 O O . GLY A 1 179 ? -13.761 -0.513 -13.833 1.00 87.62 179 GLY A O 1
ATOM 1273 N N . ARG A 1 180 ? -12.148 -1.916 -14.545 1.00 90.31 180 ARG A N 1
ATOM 1274 C CA . ARG A 1 180 ? -13.022 -3.105 -14.559 1.00 90.31 180 ARG A CA 1
ATOM 1275 C C . ARG A 1 180 ? -13.457 -3.449 -13.141 1.00 90.31 180 ARG A C 1
ATOM 1277 O O . ARG A 1 180 ? -14.658 -3.536 -12.883 1.00 90.31 180 ARG A O 1
ATOM 1284 N N . LEU A 1 181 ? -12.500 -3.596 -12.224 1.00 91.31 181 LEU A N 1
ATOM 1285 C CA . LEU A 1 181 ? -12.793 -3.902 -10.828 1.00 91.31 181 LEU A CA 1
ATOM 1286 C C . LEU A 1 181 ? -13.583 -2.772 -10.159 1.00 91.31 181 LEU A C 1
ATOM 1288 O O . LEU A 1 181 ? -14.636 -3.034 -9.589 1.00 91.31 181 LEU A O 1
ATOM 1292 N N . THR A 1 182 ? -13.149 -1.515 -10.283 1.00 91.69 182 THR A N 1
ATOM 1293 C CA . THR A 1 182 ? -13.854 -0.366 -9.682 1.00 91.69 182 THR A CA 1
ATOM 1294 C C . THR A 1 182 ? -15.291 -0.239 -10.182 1.00 91.69 182 THR A C 1
ATOM 1296 O O . THR A 1 182 ? -16.204 -0.059 -9.376 1.00 91.69 182 THR A O 1
ATOM 1299 N N . GLY A 1 183 ? -15.521 -0.381 -11.492 1.00 92.75 183 GLY A N 1
ATOM 1300 C CA . GLY A 1 183 ? -16.866 -0.353 -12.065 1.00 92.75 183 GLY A CA 1
ATOM 1301 C C . GLY A 1 183 ? -17.742 -1.497 -11.549 1.00 92.75 183 GLY A C 1
ATOM 1302 O O . GLY A 1 183 ? -18.906 -1.279 -11.207 1.00 92.75 183 GLY A O 1
ATOM 1303 N N . ARG A 1 184 ? -17.174 -2.704 -11.420 1.00 94.12 184 ARG A N 1
ATOM 1304 C CA . ARG A 1 184 ? -17.885 -3.864 -10.872 1.00 94.12 184 ARG A CA 1
ATOM 1305 C C . ARG A 1 184 ? -18.219 -3.688 -9.391 1.00 94.12 184 ARG A C 1
ATOM 1307 O O . ARG A 1 184 ? -19.365 -3.925 -9.020 1.00 94.12 184 ARG A O 1
ATOM 1314 N N . LEU A 1 185 ? -17.274 -3.215 -8.576 1.00 94.81 185 LEU A N 1
ATOM 1315 C CA . LEU A 1 185 ? -17.507 -2.890 -7.165 1.00 94.81 185 LEU A CA 1
ATOM 1316 C C . LEU A 1 185 ? -18.606 -1.834 -7.014 1.00 94.81 185 LEU A C 1
ATOM 1318 O O . LEU A 1 185 ? -19.486 -1.992 -6.179 1.00 94.81 185 LEU A O 1
ATOM 1322 N N . ALA A 1 186 ? -18.612 -0.797 -7.857 1.00 94.38 186 ALA A N 1
ATOM 1323 C CA . ALA A 1 186 ? -19.653 0.229 -7.836 1.00 94.38 186 ALA A CA 1
ATOM 1324 C C . ALA A 1 186 ? -21.056 -0.336 -8.102 1.00 94.38 186 ALA A C 1
ATOM 1326 O O . ALA A 1 186 ? -22.012 0.113 -7.477 1.00 94.38 186 ALA A O 1
ATOM 1327 N N . SER A 1 187 ? -21.187 -1.298 -9.024 1.00 95.00 187 SER A N 1
ATOM 1328 C CA . SER A 1 187 ? -22.458 -2.002 -9.249 1.00 95.00 187 SER A CA 1
ATOM 1329 C C . SER A 1 187 ? -22.845 -2.810 -8.020 1.00 95.00 187 SER A C 1
ATOM 1331 O O . SER A 1 187 ? -23.901 -2.569 -7.454 1.00 95.00 187 SER A O 1
ATOM 1333 N N . LEU A 1 188 ? -21.953 -3.690 -7.555 1.00 95.94 188 LEU A N 1
ATOM 1334 C CA . LEU A 1 188 ? -22.234 -4.591 -6.436 1.00 95.94 188 LEU A CA 1
ATOM 1335 C C . LEU A 1 188 ? -22.608 -3.839 -5.153 1.00 95.94 188 LEU A C 1
ATOM 1337 O O . LEU A 1 188 ? -23.497 -4.277 -4.436 1.00 95.94 188 LEU A O 1
ATOM 1341 N N . ILE A 1 189 ? -21.967 -2.700 -4.877 1.00 95.38 189 ILE A N 1
ATOM 1342 C CA . ILE A 1 189 ? -22.282 -1.877 -3.703 1.00 95.38 189 ILE A CA 1
ATOM 1343 C C . ILE A 1 189 ? -23.654 -1.207 -3.839 1.00 95.38 189 ILE A C 1
ATOM 1345 O O . ILE A 1 189 ? -24.366 -1.109 -2.850 1.00 95.38 189 ILE A O 1
ATOM 1349 N N . ARG A 1 190 ? -24.042 -0.751 -5.038 1.00 93.81 190 ARG A N 1
ATOM 1350 C CA . ARG A 1 190 ? -25.376 -0.162 -5.263 1.00 93.81 190 ARG A CA 1
ATOM 1351 C C . ARG A 1 190 ? -26.496 -1.198 -5.239 1.00 93.81 190 ARG A C 1
ATOM 1353 O O . ARG A 1 190 ? -27.617 -0.849 -4.896 1.00 93.81 190 ARG A O 1
ATOM 1360 N N . ASP A 1 191 ? -26.187 -2.430 -5.630 1.00 94.06 191 ASP A N 1
ATOM 1361 C CA . ASP A 1 191 ? -27.134 -3.545 -5.642 1.00 94.06 191 ASP A CA 1
ATOM 1362 C C . ASP A 1 191 ? -27.261 -4.208 -4.253 1.00 94.06 191 ASP A C 1
ATOM 1364 O O . ASP A 1 191 ? -28.167 -5.014 -4.031 1.00 94.06 191 ASP A O 1
ATOM 1368 N N . ALA A 1 192 ? -26.355 -3.892 -3.319 1.00 93.25 192 ALA A N 1
ATOM 1369 C CA . ALA A 1 192 ? -26.401 -4.386 -1.949 1.00 93.25 192 ALA A CA 1
ATOM 1370 C C . ALA A 1 192 ? -27.558 -3.735 -1.160 1.00 93.25 192 ALA A C 1
ATOM 1372 O O . ALA A 1 192 ? -27.896 -2.578 -1.414 1.00 93.25 192 ALA A O 1
ATOM 1373 N N . PRO A 1 193 ? -28.156 -4.443 -0.184 1.00 89.56 193 PRO A N 1
ATOM 1374 C CA . PRO A 1 193 ? -29.198 -3.877 0.668 1.00 89.56 193 PRO A CA 1
ATOM 1375 C C . PRO A 1 193 ? -28.744 -2.606 1.400 1.00 89.56 193 PRO A C 1
ATOM 1377 O O . PRO A 1 193 ? -27.601 -2.501 1.852 1.00 89.56 193 PRO A O 1
ATOM 1380 N N . ASP A 1 194 ? -29.665 -1.658 1.579 1.00 83.94 194 ASP A N 1
ATOM 1381 C CA . ASP A 1 194 ? -29.390 -0.439 2.339 1.00 83.94 194 ASP A CA 1
ATOM 1382 C C . ASP A 1 194 ? -28.916 -0.771 3.761 1.00 83.94 194 ASP A C 1
ATOM 1384 O O . ASP A 1 194 ? -29.545 -1.532 4.498 1.00 83.94 194 ASP A O 1
ATOM 1388 N N . GLY A 1 195 ? -27.799 -0.163 4.164 1.00 80.44 195 GLY A N 1
ATOM 1389 C CA . GLY A 1 195 ? -27.225 -0.353 5.496 1.00 80.44 195 GLY A CA 1
ATOM 1390 C C . GLY A 1 195 ? -26.408 -1.635 5.676 1.00 80.44 195 GLY A C 1
ATOM 1391 O O . GLY A 1 195 ? -25.901 -1.847 6.782 1.00 80.44 195 GLY A O 1
ATOM 1392 N N . GLU A 1 196 ? -26.226 -2.442 4.624 1.00 90.06 196 GLU A N 1
ATOM 1393 C CA . GLU A 1 196 ? -25.351 -3.617 4.639 1.00 90.06 196 GLU A CA 1
ATOM 1394 C C . GLU A 1 196 ? -23.964 -3.242 5.188 1.00 90.06 196 GLU A C 1
ATOM 1396 O O . GLU A 1 196 ? -23.321 -2.283 4.751 1.00 90.06 196 GLU A O 1
ATOM 1401 N N . ALA A 1 197 ? -23.503 -3.966 6.207 1.00 92.19 197 ALA A N 1
ATOM 1402 C CA . ALA A 1 197 ? -22.242 -3.641 6.870 1.00 92.19 197 ALA A CA 1
ATOM 1403 C C . ALA A 1 197 ? -21.048 -4.291 6.164 1.00 92.19 197 ALA A C 1
ATOM 1405 O O . ALA A 1 197 ? -19.948 -3.727 6.183 1.00 92.19 197 ALA A O 1
ATOM 1406 N N . VAL A 1 198 ? -21.267 -5.459 5.554 1.00 96.25 198 VAL A N 1
ATOM 1407 C CA . VAL A 1 198 ? -20.239 -6.299 4.940 1.00 96.25 198 VAL A CA 1
ATOM 1408 C C . VAL A 1 198 ? -20.749 -6.830 3.605 1.00 96.25 198 VAL A C 1
ATOM 1410 O O . VAL A 1 198 ? -21.839 -7.378 3.526 1.00 96.25 198 VAL A O 1
ATOM 1413 N N . LEU A 1 199 ? -19.935 -6.713 2.564 1.00 96.75 199 LEU A N 1
ATOM 1414 C CA . LEU A 1 199 ? -20.198 -7.290 1.254 1.00 96.75 199 LEU A CA 1
ATOM 1415 C C . LEU A 1 199 ? -19.088 -8.293 0.931 1.00 96.75 199 LEU A C 1
ATOM 1417 O O . LEU A 1 199 ? -17.958 -7.895 0.631 1.00 96.75 199 LEU A O 1
ATOM 1421 N N . ASP A 1 200 ? -19.416 -9.585 1.000 1.00 95.25 200 ASP A N 1
ATOM 1422 C CA . ASP A 1 200 ? -18.498 -10.652 0.599 1.00 95.25 200 ASP A CA 1
ATOM 1423 C C . ASP A 1 200 ? -18.492 -10.790 -0.923 1.00 95.25 200 ASP A C 1
ATOM 1425 O O . ASP A 1 200 ? -19.496 -11.118 -1.552 1.00 95.25 200 ASP A O 1
ATOM 1429 N N . LEU A 1 201 ? -17.341 -10.506 -1.518 1.00 94.31 201 LEU A N 1
ATOM 1430 C CA . LEU A 1 201 ? -17.119 -10.524 -2.955 1.00 94.31 201 LEU A CA 1
ATOM 1431 C C . LEU A 1 201 ? -16.853 -11.937 -3.487 1.00 94.31 201 LEU A C 1
ATOM 1433 O O . LEU A 1 201 ? -16.841 -12.129 -4.707 1.00 94.31 201 LEU A O 1
ATOM 1437 N N . ALA A 1 202 ? -16.642 -12.921 -2.606 1.00 89.88 202 ALA A N 1
ATOM 1438 C CA . ALA A 1 202 ? -16.424 -14.303 -3.006 1.00 89.88 202 ALA A CA 1
ATOM 1439 C C . ALA A 1 202 ? -17.636 -14.833 -3.795 1.00 89.88 202 ALA A C 1
ATOM 1441 O O . ALA A 1 202 ? -18.761 -14.876 -3.305 1.00 89.88 202 ALA A O 1
ATOM 1442 N N . GLY A 1 203 ? -17.406 -15.230 -5.049 1.00 85.69 203 GLY A N 1
ATOM 1443 C CA . GLY A 1 203 ? -18.461 -15.704 -5.954 1.00 85.69 203 GLY A CA 1
ATOM 1444 C C . GLY A 1 203 ? -19.295 -14.603 -6.627 1.00 85.69 203 GLY A C 1
ATOM 1445 O O . GLY A 1 203 ? -20.132 -14.924 -7.466 1.00 85.69 203 GLY A O 1
ATOM 1446 N N . LEU A 1 204 ? -19.062 -13.321 -6.314 1.00 91.50 204 LEU A N 1
ATOM 1447 C CA . LEU A 1 204 ? -19.696 -12.175 -6.995 1.00 91.50 204 LEU A CA 1
ATOM 1448 C C . LEU A 1 204 ? -18.829 -11.580 -8.116 1.00 91.50 204 LEU A C 1
ATOM 1450 O O . LEU A 1 204 ? -19.320 -10.823 -8.970 1.00 91.50 204 LEU A O 1
ATOM 1454 N N . LEU A 1 205 ? -17.535 -11.899 -8.086 1.00 88.88 205 LEU A N 1
ATOM 1455 C CA . LEU A 1 205 ? -16.542 -11.525 -9.082 1.00 88.88 205 LEU A CA 1
ATOM 1456 C C . LEU A 1 205 ? -16.105 -12.762 -9.865 1.00 88.88 205 LEU A C 1
ATOM 1458 O O . LEU A 1 205 ? -15.935 -13.837 -9.290 1.00 88.88 205 LEU A O 1
ATOM 1462 N N . ASP A 1 206 ? -15.900 -12.579 -11.167 1.00 83.31 206 ASP A N 1
ATOM 1463 C CA . ASP A 1 206 ? -15.290 -13.599 -12.014 1.00 83.31 206 ASP A CA 1
ATOM 1464 C C . ASP A 1 206 ? -13.835 -13.833 -11.594 1.00 83.31 206 ASP A C 1
ATOM 1466 O O . ASP A 1 206 ? -13.149 -12.900 -11.155 1.00 83.31 206 ASP A O 1
ATOM 1470 N N . ASP A 1 207 ? -13.340 -15.050 -11.817 1.00 79.38 207 ASP A N 1
ATOM 1471 C CA . ASP A 1 207 ? -11.910 -15.309 -11.707 1.00 79.38 207 ASP A CA 1
ATOM 1472 C C . ASP A 1 207 ? -11.152 -14.425 -12.718 1.00 79.38 207 ASP A C 1
ATOM 1474 O O . ASP A 1 207 ? -11.516 -14.361 -13.901 1.00 79.38 207 ASP A O 1
ATOM 1478 N N . PRO A 1 208 ? -10.110 -13.703 -12.277 1.00 78.06 208 PRO A N 1
ATOM 1479 C CA . PRO A 1 208 ? -9.368 -12.805 -13.142 1.00 78.06 208 PRO A CA 1
ATOM 1480 C C . PRO A 1 208 ? -8.516 -13.619 -14.118 1.00 78.06 208 PRO A C 1
ATOM 1482 O O . PRO A 1 208 ? -7.941 -14.651 -13.760 1.00 78.06 208 PRO A O 1
ATOM 1485 N N . ASP A 1 209 ? -8.354 -13.113 -15.343 1.00 79.62 209 ASP A N 1
ATOM 1486 C CA . ASP A 1 209 ? -7.343 -13.660 -16.244 1.00 79.62 209 ASP A CA 1
ATOM 1487 C C . ASP A 1 209 ? -5.967 -13.535 -15.574 1.00 79.62 209 ASP A C 1
ATOM 1489 O O . ASP A 1 209 ? -5.612 -12.452 -15.089 1.00 79.62 209 ASP A O 1
ATOM 1493 N N . PRO A 1 210 ? -5.162 -14.609 -15.541 1.00 81.38 210 PRO A N 1
ATOM 1494 C CA . PRO A 1 210 ? -3.876 -14.549 -14.882 1.00 81.38 210 PRO A CA 1
ATOM 1495 C C . PRO A 1 210 ? -2.963 -13.554 -15.626 1.00 81.38 210 PRO A C 1
ATOM 1497 O O . PRO A 1 210 ? -2.878 -13.607 -16.858 1.00 81.38 210 PRO A O 1
ATOM 1500 N N . PRO A 1 211 ? -2.252 -12.665 -14.905 1.00 86.38 211 PRO A N 1
ATOM 1501 C CA . PRO A 1 211 ? -1.340 -11.708 -15.518 1.00 86.38 211 PRO A CA 1
ATOM 1502 C C . PRO A 1 211 ? -0.313 -12.378 -16.435 1.00 86.38 211 PRO A C 1
ATOM 1504 O O . PRO A 1 211 ? 0.265 -13.421 -16.111 1.00 86.38 211 PRO A O 1
ATOM 1507 N N . ALA A 1 212 ? -0.057 -11.744 -17.580 1.00 86.50 212 ALA A N 1
ATOM 1508 C CA . ALA A 1 212 ? 0.915 -12.241 -18.553 1.00 86.50 212 ALA A CA 1
ATOM 1509 C C . ALA A 1 212 ? 2.373 -12.081 -18.084 1.00 86.50 212 ALA A C 1
ATOM 1511 O O . ALA A 1 212 ? 3.255 -12.791 -18.560 1.00 86.50 212 ALA A O 1
ATOM 1512 N N . ALA A 1 213 ? 2.628 -11.140 -17.175 1.00 92.94 213 ALA A N 1
ATOM 1513 C CA . ALA A 1 213 ? 3.926 -10.917 -16.549 1.00 92.94 213 ALA A CA 1
ATOM 1514 C C . ALA A 1 213 ? 3.906 -11.406 -15.088 1.00 92.94 213 ALA A C 1
ATOM 1516 O O . ALA A 1 213 ? 2.827 -11.484 -14.492 1.00 92.94 213 ALA A O 1
ATOM 1517 N N . PRO A 1 214 ? 5.071 -11.720 -14.492 1.00 96.25 214 PRO A N 1
ATOM 1518 C CA . PRO A 1 214 ? 5.156 -12.011 -13.067 1.00 96.25 214 PRO A CA 1
ATOM 1519 C C . PRO A 1 214 ? 4.662 -10.828 -12.230 1.00 96.25 214 PRO A C 1
ATOM 1521 O O . PRO A 1 214 ? 4.811 -9.678 -12.638 1.00 96.25 214 PRO A O 1
ATOM 1524 N N . VAL A 1 215 ? 4.131 -11.103 -11.042 1.00 96.75 215 VAL A N 1
ATOM 1525 C CA . VAL A 1 215 ? 3.707 -10.074 -10.084 1.00 96.75 215 VAL A CA 1
ATOM 1526 C C . VAL A 1 215 ? 4.423 -10.316 -8.770 1.00 96.75 215 VAL A C 1
ATOM 1528 O O . VAL A 1 215 ? 4.398 -11.425 -8.237 1.00 96.75 215 VAL A O 1
ATOM 1531 N N . LEU A 1 216 ? 5.090 -9.283 -8.267 1.00 96.81 216 LEU A N 1
ATOM 1532 C CA . LEU A 1 216 ? 5.803 -9.311 -6.997 1.00 96.81 216 LEU A CA 1
ATOM 1533 C C . LEU A 1 216 ? 5.163 -8.261 -6.099 1.00 96.81 216 LEU A C 1
ATOM 1535 O O . LEU A 1 216 ? 4.940 -7.137 -6.544 1.00 96.81 216 LEU A O 1
ATOM 1539 N N . CYS A 1 217 ? 4.864 -8.613 -4.856 1.00 96.25 217 CYS A N 1
ATOM 1540 C CA . CYS A 1 217 ? 4.317 -7.646 -3.920 1.00 96.25 217 CYS A CA 1
ATOM 1541 C C . CYS A 1 217 ? 4.659 -7.970 -2.474 1.00 96.25 217 CYS A C 1
ATOM 1543 O O . CYS A 1 217 ? 4.987 -9.104 -2.120 1.00 96.25 217 CYS A O 1
ATOM 1545 N N . SER A 1 218 ? 4.527 -6.955 -1.632 1.00 96.75 218 SER A N 1
ATOM 1546 C CA . SER A 1 218 ? 4.527 -7.086 -0.181 1.00 96.75 218 SER A CA 1
ATOM 1547 C C . SER A 1 218 ? 3.178 -6.602 0.324 1.00 96.75 218 SER A C 1
ATOM 1549 O O . SER A 1 218 ? 2.789 -5.473 0.039 1.00 96.75 218 SER A O 1
ATOM 1551 N N . ALA A 1 219 ? 2.447 -7.468 1.015 1.00 97.31 219 ALA A N 1
ATOM 1552 C CA . ALA A 1 219 ? 1.141 -7.158 1.575 1.00 97.31 219 ALA A CA 1
ATOM 1553 C C . ALA A 1 219 ? 1.260 -7.012 3.089 1.00 97.31 219 ALA A C 1
ATOM 1555 O O . ALA A 1 219 ? 1.817 -7.891 3.751 1.00 97.31 219 ALA A O 1
ATOM 1556 N N . ASP A 1 220 ? 0.714 -5.923 3.612 1.00 97.44 220 ASP A N 1
ATOM 1557 C CA . ASP A 1 220 ? 0.641 -5.660 5.041 1.00 97.44 220 ASP A CA 1
ATOM 1558 C C . ASP A 1 220 ? -0.699 -6.178 5.558 1.00 97.44 220 ASP A C 1
ATOM 1560 O O . ASP A 1 220 ? -1.766 -5.737 5.124 1.00 97.44 220 ASP A O 1
ATOM 1564 N N . LEU A 1 221 ? -0.642 -7.180 6.434 1.00 97.62 221 LEU A N 1
ATOM 1565 C CA . LEU A 1 221 ? -1.808 -7.921 6.901 1.00 97.62 221 LEU A CA 1
ATOM 1566 C C . LEU A 1 221 ? -1.984 -7.740 8.403 1.00 97.62 221 LEU A C 1
ATOM 1568 O O . LEU A 1 221 ? -1.120 -8.128 9.187 1.00 97.62 221 LEU A O 1
ATOM 1572 N N . LEU A 1 222 ? -3.128 -7.206 8.816 1.00 97.81 222 LEU A N 1
ATOM 1573 C CA . LEU A 1 222 ? -3.499 -7.133 10.224 1.00 97.81 222 LEU A CA 1
ATOM 1574 C C . LEU A 1 222 ? -4.380 -8.325 10.578 1.00 97.81 222 LEU A C 1
ATOM 1576 O O . LEU A 1 222 ? -5.387 -8.587 9.921 1.00 97.81 222 LEU A O 1
ATOM 1580 N N . VAL A 1 223 ? -4.015 -9.031 11.642 1.00 97.50 223 VAL A N 1
ATOM 1581 C CA . VAL A 1 223 ? -4.818 -10.130 12.181 1.00 97.50 223 VAL A CA 1
ATOM 1582 C C . VAL A 1 223 ? -5.785 -9.548 13.206 1.00 97.50 223 VAL A C 1
ATOM 1584 O O . VAL A 1 223 ? -5.342 -9.073 14.249 1.00 97.50 223 VAL A O 1
ATOM 1587 N N . ALA A 1 224 ? -7.087 -9.560 12.912 1.00 97.31 224 ALA A N 1
ATOM 1588 C CA . ALA A 1 224 ? -8.110 -9.042 13.819 1.00 97.31 224 ALA A CA 1
ATOM 1589 C C . ALA A 1 224 ? -8.483 -10.099 14.866 1.00 97.31 224 ALA A C 1
ATOM 1591 O O . ALA A 1 224 ? -9.515 -10.760 14.770 1.00 97.31 224 ALA A O 1
ATOM 1592 N N . ALA A 1 225 ? -7.597 -10.297 15.839 1.00 95.94 225 ALA A N 1
ATOM 1593 C CA . ALA A 1 225 ? -7.748 -11.289 16.892 1.00 95.94 225 ALA A CA 1
ATOM 1594 C C . ALA A 1 225 ? -7.166 -10.779 18.210 1.00 95.94 225 ALA A C 1
ATOM 1596 O O . ALA A 1 225 ? -6.161 -10.077 18.236 1.00 95.94 225 ALA A O 1
ATOM 1597 N N . SER A 1 226 ? -7.752 -11.190 19.331 1.00 94.31 226 SER A N 1
ATOM 1598 C CA . SER A 1 226 ? -7.237 -10.831 20.657 1.00 94.31 226 SER A CA 1
ATOM 1599 C C . SER A 1 226 ? -5.884 -11.486 20.979 1.00 94.31 226 SER A C 1
ATOM 1601 O O . SER A 1 226 ? -5.154 -10.976 21.833 1.00 94.31 226 SER A O 1
ATOM 1603 N N . SER A 1 227 ? -5.546 -12.585 20.295 1.00 93.38 227 SER A N 1
ATOM 1604 C CA . SER A 1 227 ? -4.221 -13.212 20.220 1.00 93.38 227 SER A CA 1
ATOM 1605 C C . SER A 1 227 ? -4.102 -14.024 18.919 1.00 93.38 227 SER A C 1
ATOM 1607 O O . SER A 1 227 ? -5.115 -14.318 18.282 1.00 93.38 227 SER A O 1
ATOM 1609 N N . LEU A 1 228 ? -2.890 -14.417 18.508 1.00 93.81 228 LEU A N 1
ATOM 1610 C CA . LEU A 1 228 ? -2.718 -15.251 17.305 1.00 93.81 228 LEU A CA 1
ATOM 1611 C C . LEU A 1 228 ? -3.250 -16.681 17.493 1.00 93.81 228 LEU A C 1
ATOM 1613 O O . LEU A 1 228 ? -3.631 -17.325 16.521 1.00 93.81 228 LEU A O 1
ATOM 1617 N N . GLU A 1 229 ? -3.301 -17.181 18.727 1.00 92.88 229 GLU A N 1
ATOM 1618 C CA . GLU A 1 229 ? -3.861 -18.494 19.067 1.00 92.88 229 GLU A CA 1
ATOM 1619 C C . GLU A 1 229 ? -5.387 -18.530 18.937 1.00 92.88 229 GLU A C 1
ATOM 1621 O O . GLU A 1 229 ? -5.946 -19.592 18.681 1.00 92.88 229 GLU A O 1
ATOM 1626 N N . ALA A 1 230 ? -6.053 -17.381 19.082 1.00 94.31 230 ALA A N 1
ATOM 1627 C CA . ALA A 1 230 ? -7.493 -17.236 18.873 1.00 94.31 230 ALA A CA 1
ATOM 1628 C C . ALA A 1 230 ? -7.882 -17.178 17.382 1.00 94.31 230 ALA A C 1
ATOM 1630 O O . ALA A 1 230 ? -9.041 -16.938 17.053 1.00 94.31 230 ALA A O 1
ATOM 1631 N N . TYR A 1 231 ? -6.917 -17.350 16.476 1.00 96.69 231 TYR A N 1
ATOM 1632 C CA . TYR A 1 231 ? -7.163 -17.306 15.046 1.00 96.69 231 TYR A CA 1
ATOM 1633 C C . TYR A 1 231 ? -7.871 -18.571 14.545 1.00 96.69 231 TYR A C 1
ATOM 1635 O O . TYR A 1 231 ? -7.341 -19.682 14.619 1.00 96.69 231 TYR A O 1
ATOM 1643 N N . GLU A 1 232 ? -9.025 -18.377 13.920 1.00 96.62 232 GLU A N 1
ATOM 1644 C CA . GLU A 1 232 ? -9.822 -19.406 13.268 1.00 96.62 232 GLU A CA 1
ATOM 1645 C C . GLU A 1 232 ? -9.805 -19.205 11.746 1.00 96.62 232 GLU A C 1
ATOM 1647 O O . GLU A 1 232 ? -10.205 -18.157 11.229 1.00 96.62 232 GLU A O 1
ATOM 1652 N N . ALA A 1 233 ? -9.343 -20.224 11.010 1.00 94.88 233 ALA A N 1
ATOM 1653 C CA . ALA A 1 233 ? -9.243 -20.173 9.549 1.00 94.88 233 ALA A CA 1
ATOM 1654 C C . ALA A 1 233 ? -10.603 -19.896 8.907 1.00 94.88 233 ALA A C 1
ATOM 1656 O O . ALA A 1 233 ? -11.601 -20.545 9.219 1.00 94.88 233 ALA A O 1
ATOM 1657 N N . GLY A 1 234 ? -10.634 -18.963 7.961 1.00 93.69 234 GLY A N 1
ATOM 1658 C CA . GLY A 1 234 ? -11.852 -18.581 7.259 1.00 93.69 234 GLY A CA 1
ATOM 1659 C C . GLY A 1 234 ? -12.880 -17.817 8.093 1.00 93.69 234 GLY A C 1
ATOM 1660 O O . GLY A 1 234 ? -13.909 -17.455 7.530 1.00 93.69 234 GLY A O 1
ATOM 1661 N N . VAL A 1 235 ? -12.611 -17.552 9.375 1.00 95.81 235 VAL A N 1
ATOM 1662 C CA . VAL A 1 235 ? -13.531 -16.864 10.293 1.00 95.81 235 VAL A CA 1
ATOM 1663 C C . VAL A 1 235 ? -12.899 -15.580 10.815 1.00 95.81 235 VAL A C 1
ATOM 1665 O O . VAL A 1 235 ? -13.472 -14.503 10.662 1.00 95.81 235 VAL A O 1
ATOM 1668 N N . THR A 1 236 ? -11.697 -15.666 11.387 1.00 97.69 236 THR A N 1
ATOM 1669 C CA . THR A 1 236 ? -10.997 -14.502 11.932 1.00 97.69 236 THR A CA 1
ATOM 1670 C C . THR A 1 236 ? -10.557 -13.567 10.801 1.00 97.69 236 THR A C 1
ATOM 1672 O O . THR A 1 236 ? -9.868 -14.024 9.876 1.00 97.69 236 THR A O 1
ATOM 1675 N N . PRO A 1 237 ? -10.913 -12.268 10.848 1.00 97.81 237 PRO A N 1
ATOM 1676 C CA . PRO A 1 237 ? -10.578 -11.354 9.769 1.00 97.81 237 PRO A CA 1
ATOM 1677 C C . PRO A 1 237 ? -9.067 -11.151 9.606 1.00 97.81 237 PRO A C 1
ATOM 1679 O O . PRO A 1 237 ? -8.341 -10.894 10.570 1.00 97.81 237 PRO A O 1
ATOM 1682 N N . LEU A 1 238 ? -8.608 -11.212 8.357 1.00 97.88 238 LEU A N 1
ATOM 1683 C CA . LEU A 1 238 ? -7.289 -10.743 7.936 1.00 97.88 238 LEU A CA 1
ATOM 1684 C C . LEU A 1 238 ? -7.472 -9.473 7.119 1.00 97.88 238 LEU A C 1
ATOM 1686 O O . LEU A 1 238 ? -7.978 -9.514 5.999 1.00 97.88 238 LEU A O 1
ATOM 1690 N N . VAL A 1 239 ? -7.082 -8.337 7.683 1.00 98.00 239 VAL A N 1
ATOM 1691 C CA . VAL A 1 239 ? -7.258 -7.037 7.043 1.00 98.00 239 VAL A CA 1
ATOM 1692 C C . VAL A 1 239 ? -6.052 -6.724 6.179 1.00 98.00 239 VAL A C 1
ATOM 1694 O O . VAL A 1 239 ? -4.938 -6.630 6.687 1.00 98.00 239 VAL A O 1
ATOM 1697 N N . LEU A 1 240 ? -6.277 -6.533 4.881 1.00 97.38 240 LEU A N 1
ATOM 1698 C CA . LEU A 1 240 ? -5.262 -6.027 3.967 1.00 97.38 240 LEU A CA 1
ATOM 1699 C C . LEU A 1 240 ? -5.084 -4.523 4.225 1.00 97.38 240 LEU A C 1
ATOM 1701 O O . LEU A 1 240 ? -5.873 -3.701 3.762 1.00 97.38 240 LEU A O 1
ATOM 1705 N N . GLY A 1 241 ? -4.089 -4.177 5.043 1.00 91.81 241 GLY A N 1
ATOM 1706 C CA . GLY A 1 241 ? -3.819 -2.812 5.497 1.00 91.81 241 GLY A CA 1
ATOM 1707 C C . GLY A 1 241 ? -3.096 -1.962 4.459 1.00 91.81 241 GLY A C 1
ATOM 1708 O O . GLY A 1 241 ? -3.412 -0.784 4.303 1.00 91.81 241 GLY A O 1
ATOM 1709 N N . GLY A 1 242 ? -2.176 -2.582 3.723 1.00 93.50 242 GLY A N 1
ATOM 1710 C CA . GLY A 1 242 ? -1.355 -1.939 2.708 1.00 93.50 242 GLY A CA 1
ATOM 1711 C C . GLY A 1 242 ? -0.871 -2.938 1.665 1.00 93.50 242 GLY A C 1
ATOM 1712 O O . GLY A 1 242 ? -0.801 -4.146 1.913 1.00 93.50 242 GLY A O 1
ATOM 1713 N N . LEU A 1 243 ? -0.552 -2.435 0.474 1.00 94.81 243 LEU A N 1
ATOM 1714 C CA . LEU A 1 243 ? -0.024 -3.251 -0.609 1.00 94.81 243 LEU A CA 1
ATOM 1715 C C . LEU A 1 243 ? 1.057 -2.490 -1.366 1.00 94.81 243 LEU A C 1
ATOM 1717 O O . LEU A 1 243 ? 0.822 -1.400 -1.883 1.00 94.81 243 LEU A O 1
ATOM 1721 N N . HIS A 1 244 ? 2.225 -3.112 -1.450 1.00 94.25 244 HIS A N 1
ATOM 1722 C CA . HIS A 1 244 ? 3.407 -2.588 -2.117 1.00 94.25 244 HIS A CA 1
ATOM 1723 C C . HIS A 1 244 ? 3.700 -3.463 -3.325 1.00 94.25 244 HIS A C 1
ATOM 1725 O O . HIS A 1 244 ? 3.718 -4.686 -3.216 1.00 94.25 244 HIS A O 1
ATOM 1731 N N . ASP A 1 245 ? 3.972 -2.866 -4.473 1.00 94.06 245 ASP A N 1
ATOM 1732 C CA . ASP A 1 245 ? 4.224 -3.563 -5.742 1.00 94.06 245 ASP A CA 1
ATOM 1733 C C . ASP A 1 245 ? 5.667 -4.041 -5.924 1.00 94.06 245 ASP A C 1
ATOM 1735 O O . ASP A 1 245 ? 6.111 -4.331 -7.036 1.00 94.06 245 ASP A O 1
ATOM 1739 N N . THR A 1 246 ? 6.403 -4.123 -4.823 1.00 92.62 246 THR A N 1
ATOM 1740 C CA . THR A 1 246 ? 7.781 -4.589 -4.785 1.00 92.62 246 THR A CA 1
ATOM 1741 C C . THR A 1 246 ? 8.007 -5.492 -3.576 1.00 92.62 246 THR A C 1
ATOM 1743 O O . THR A 1 246 ? 7.133 -5.684 -2.723 1.00 92.62 246 THR A O 1
ATOM 1746 N N . VAL A 1 247 ? 9.195 -6.082 -3.501 1.00 93.94 247 VAL A N 1
ATOM 1747 C CA . VAL A 1 247 ? 9.598 -6.959 -2.400 1.00 93.94 247 VAL A CA 1
ATOM 1748 C C . VAL A 1 247 ? 10.310 -6.126 -1.334 1.00 93.94 247 VAL A C 1
ATOM 1750 O O . VAL A 1 247 ? 11.482 -5.781 -1.473 1.00 93.94 247 VAL A O 1
ATOM 1753 N N . LEU A 1 248 ? 9.600 -5.832 -0.244 1.00 91.00 248 LEU A N 1
ATOM 1754 C CA . LEU A 1 248 ? 10.060 -4.992 0.865 1.00 91.00 248 LEU A CA 1
ATOM 1755 C C . LEU A 1 248 ? 10.784 -5.763 1.975 1.00 91.00 248 LEU A C 1
ATOM 1757 O O . LEU A 1 248 ? 11.124 -5.183 3.005 1.00 91.00 248 LEU A O 1
ATOM 1761 N N . LEU A 1 249 ? 11.094 -7.041 1.750 1.00 91.00 249 LEU A N 1
ATOM 1762 C CA . LEU A 1 249 ? 12.057 -7.782 2.563 1.00 91.00 249 LEU A CA 1
ATOM 1763 C C . LEU A 1 249 ? 13.483 -7.342 2.188 1.00 91.00 249 LEU A C 1
ATOM 1765 O O . LEU A 1 249 ? 14.214 -8.058 1.510 1.00 91.00 249 LEU A O 1
ATOM 1769 N N . THR A 1 250 ? 13.847 -6.106 2.522 1.00 88.88 250 THR A N 1
ATOM 1770 C CA . THR A 1 250 ? 15.104 -5.435 2.152 1.00 88.88 250 THR A CA 1
ATOM 1771 C C . THR A 1 250 ? 16.199 -5.619 3.211 1.00 88.88 250 THR A C 1
ATOM 1773 O O . THR A 1 250 ? 15.888 -5.963 4.355 1.00 88.88 250 THR A O 1
ATOM 1776 N N . PRO A 1 251 ? 17.481 -5.327 2.896 1.00 87.94 251 PRO A N 1
ATOM 1777 C CA . PRO A 1 251 ? 18.533 -5.276 3.915 1.00 87.94 251 PRO A CA 1
ATOM 1778 C C . PRO A 1 251 ? 18.199 -4.331 5.077 1.00 87.94 251 PRO A C 1
ATOM 1780 O O . PRO A 1 251 ? 18.514 -4.643 6.216 1.00 87.94 251 PRO A O 1
ATOM 1783 N N . TRP A 1 252 ? 17.501 -3.220 4.802 1.00 84.75 252 TRP A N 1
ATOM 1784 C CA . TRP A 1 252 ? 17.017 -2.303 5.837 1.00 84.75 252 TRP A CA 1
ATOM 1785 C C . TRP A 1 252 ? 15.993 -2.971 6.768 1.00 84.75 252 TRP A C 1
ATOM 1787 O O . TRP A 1 252 ? 16.129 -2.893 7.984 1.00 84.75 252 TRP A O 1
ATOM 1797 N N . SER A 1 253 ? 15.009 -3.694 6.218 1.00 86.75 253 SER A N 1
ATOM 1798 C CA . SER A 1 253 ? 13.998 -4.402 7.027 1.00 86.75 253 SER A CA 1
ATOM 1799 C C . SER A 1 253 ? 14.580 -5.528 7.892 1.00 86.75 253 SER A C 1
ATOM 1801 O O . SER A 1 253 ? 14.028 -5.850 8.939 1.00 86.75 253 SER A O 1
ATOM 1803 N N . LEU A 1 254 ? 15.707 -6.108 7.467 1.00 89.50 254 LEU A N 1
ATOM 1804 C CA . LEU A 1 254 ? 16.368 -7.231 8.131 1.00 89.50 254 LEU A CA 1
ATOM 1805 C C . LEU A 1 254 ? 17.602 -6.813 8.940 1.00 89.50 254 LEU A C 1
ATOM 1807 O O . LEU A 1 254 ? 18.314 -7.682 9.431 1.00 89.50 254 LEU A O 1
ATOM 1811 N N . GLN A 1 255 ? 17.862 -5.514 9.119 1.00 88.31 255 GLN A N 1
ATOM 1812 C CA . GLN A 1 255 ? 19.095 -5.023 9.753 1.00 88.31 255 GLN A CA 1
ATOM 1813 C C . GLN A 1 255 ? 19.311 -5.523 11.194 1.00 88.31 255 GLN A C 1
ATOM 1815 O O . GLN A 1 255 ? 20.441 -5.540 11.672 1.00 88.31 255 GLN A O 1
ATOM 1820 N N . PHE A 1 256 ? 18.241 -5.954 11.870 1.00 89.69 256 PHE A N 1
ATOM 1821 C CA . PHE A 1 256 ? 18.273 -6.510 13.227 1.00 89.69 256 PHE A CA 1
ATOM 1822 C C . PHE A 1 256 ? 18.033 -8.028 13.279 1.00 89.69 256 PHE A C 1
ATOM 1824 O O . PHE A 1 256 ? 17.962 -8.601 14.364 1.00 89.69 256 PHE A O 1
ATOM 1831 N N . HIS A 1 257 ? 17.862 -8.688 12.131 1.00 90.62 257 HIS A N 1
ATOM 1832 C CA . HIS A 1 257 ? 17.561 -10.115 12.071 1.00 90.62 257 HIS A CA 1
ATOM 1833 C C . HIS A 1 257 ? 18.851 -10.944 12.130 1.00 90.62 257 HIS A C 1
ATOM 1835 O O . HIS A 1 257 ? 19.755 -10.744 11.320 1.00 90.62 257 HIS A O 1
ATOM 1841 N N . GLU A 1 258 ? 18.922 -11.914 13.048 1.00 91.69 258 GLU A N 1
ATOM 1842 C CA . GLU A 1 258 ? 20.112 -12.762 13.259 1.00 91.69 258 GLU A CA 1
ATOM 1843 C C . GLU A 1 258 ? 20.533 -13.504 11.973 1.00 91.69 258 GLU A C 1
ATOM 1845 O O . GLU A 1 25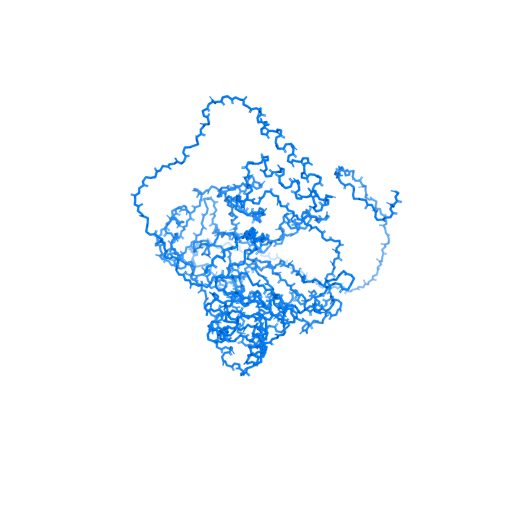8 ? 21.720 -13.656 11.695 1.00 91.69 258 GLU A O 1
ATOM 1850 N N . GLU A 1 259 ? 19.557 -13.897 11.148 1.00 93.12 259 GLU A N 1
ATOM 1851 C CA . GLU A 1 259 ? 19.754 -14.662 9.905 1.00 93.12 259 GLU A CA 1
ATOM 1852 C C . GLU A 1 259 ? 19.547 -13.804 8.636 1.00 93.12 259 GLU A C 1
ATOM 1854 O O . GLU A 1 259 ? 19.169 -14.310 7.580 1.00 93.12 259 GLU A O 1
ATOM 1859 N N . ALA A 1 260 ? 19.765 -12.483 8.714 1.00 93.25 260 ALA A N 1
ATOM 1860 C CA . ALA A 1 260 ? 19.462 -11.541 7.625 1.00 93.25 260 ALA A CA 1
ATOM 1861 C C . ALA A 1 260 ? 20.021 -11.962 6.252 1.00 93.25 260 ALA A C 1
ATOM 1863 O O . ALA A 1 260 ? 19.317 -11.891 5.245 1.00 93.25 260 ALA A O 1
ATOM 1864 N N . ALA A 1 261 ? 21.277 -12.417 6.198 1.00 93.56 261 ALA A N 1
ATOM 1865 C CA . ALA A 1 261 ? 21.920 -12.825 4.949 1.00 93.56 261 ALA A CA 1
ATOM 1866 C C . ALA A 1 261 ? 21.248 -14.052 4.308 1.00 93.56 261 ALA A C 1
ATOM 1868 O O . ALA A 1 261 ? 21.093 -14.096 3.086 1.00 93.56 261 ALA A O 1
ATOM 1869 N N . GLU A 1 262 ? 20.820 -15.022 5.119 1.00 96.19 262 GLU A N 1
ATOM 1870 C CA . GLU A 1 262 ? 20.141 -16.233 4.651 1.00 96.19 262 GLU A CA 1
ATOM 1871 C C . GLU A 1 262 ? 18.738 -15.900 4.135 1.00 96.19 262 GLU A C 1
ATOM 1873 O O . GLU A 1 262 ? 18.396 -16.276 3.013 1.00 96.19 262 GLU A O 1
ATOM 1878 N N . CYS A 1 263 ? 17.980 -15.079 4.873 1.00 95.00 263 CYS A N 1
ATOM 1879 C CA . CYS A 1 263 ? 16.669 -14.595 4.436 1.00 95.00 263 CYS A CA 1
ATOM 1880 C C . CYS A 1 263 ? 16.747 -13.815 3.109 1.00 95.00 263 CYS A C 1
ATOM 1882 O O . CYS A 1 263 ? 15.911 -13.998 2.222 1.00 95.00 263 CYS A O 1
ATOM 1884 N N . LEU A 1 264 ? 17.763 -12.958 2.936 1.00 93.94 264 LEU A N 1
ATOM 1885 C CA . LEU A 1 264 ? 17.987 -12.222 1.685 1.00 93.94 264 LEU A CA 1
ATOM 1886 C C . LEU A 1 264 ? 18.342 -13.159 0.520 1.00 93.94 264 LEU A C 1
ATOM 1888 O O . LEU A 1 264 ? 17.867 -12.955 -0.600 1.00 93.94 264 LEU A O 1
ATOM 1892 N N . ALA A 1 265 ? 19.150 -14.193 0.768 1.00 95.12 265 ALA A N 1
ATOM 1893 C CA . ALA A 1 265 ? 19.505 -15.183 -0.244 1.00 95.12 265 ALA A CA 1
ATOM 1894 C C . ALA A 1 265 ? 18.294 -16.032 -0.669 1.00 95.12 265 ALA A C 1
ATOM 1896 O O . ALA A 1 265 ? 18.098 -16.262 -1.868 1.00 95.12 265 ALA A O 1
ATOM 1897 N N . GLU A 1 266 ? 17.460 -16.453 0.286 1.00 96.56 266 GLU A N 1
ATOM 1898 C CA . GLU A 1 266 ? 16.211 -17.175 0.026 1.00 96.56 266 GLU A CA 1
ATOM 1899 C C . GLU A 1 266 ? 15.238 -16.318 -0.791 1.00 96.56 266 GLU A C 1
ATOM 1901 O O . GLU A 1 266 ? 14.744 -16.761 -1.834 1.00 96.56 266 GLU A O 1
ATOM 1906 N N . ARG A 1 267 ? 15.035 -15.061 -0.376 1.00 95.44 267 ARG A N 1
ATOM 1907 C CA . ARG A 1 267 ? 14.251 -14.067 -1.118 1.00 95.44 267 ARG A CA 1
ATOM 1908 C C . ARG A 1 267 ? 14.726 -13.954 -2.562 1.00 95.44 267 ARG A C 1
ATOM 1910 O O . ARG A 1 267 ? 13.918 -14.063 -3.480 1.00 95.44 267 ARG A O 1
ATOM 1917 N N . ASP A 1 268 ? 16.024 -13.761 -2.787 1.00 95.81 268 ASP A N 1
ATOM 1918 C CA . ASP A 1 268 ? 16.573 -13.597 -4.136 1.00 95.81 268 ASP A CA 1
ATOM 1919 C C . ASP A 1 268 ? 16.406 -14.857 -4.987 1.00 95.81 268 ASP A C 1
ATOM 1921 O O . ASP A 1 268 ? 16.107 -14.765 -6.180 1.00 95.81 268 ASP A O 1
ATOM 1925 N N . ALA A 1 269 ? 16.568 -16.043 -4.398 1.00 97.25 269 ALA A N 1
ATOM 1926 C CA . ALA A 1 269 ? 16.308 -17.303 -5.086 1.00 97.25 269 ALA A CA 1
ATOM 1927 C C . ALA A 1 269 ? 14.827 -17.442 -5.479 1.00 97.25 269 ALA A C 1
ATOM 1929 O O . ALA A 1 269 ? 14.524 -17.852 -6.604 1.00 97.25 269 ALA A O 1
ATOM 1930 N N . ALA A 1 270 ? 13.908 -17.064 -4.589 1.00 97.38 270 ALA A N 1
ATOM 1931 C CA . ALA A 1 270 ? 12.474 -17.084 -4.851 1.00 97.38 270 ALA A CA 1
ATOM 1932 C C . ALA A 1 270 ? 12.073 -16.066 -5.933 1.00 97.38 270 ALA A C 1
ATOM 1934 O O . ALA A 1 270 ? 11.343 -16.421 -6.859 1.00 97.38 270 ALA A O 1
ATOM 1935 N N . VAL A 1 271 ? 12.618 -14.845 -5.891 1.00 97.31 271 VAL A N 1
ATOM 1936 C CA . VAL A 1 271 ? 12.388 -13.819 -6.922 1.00 97.31 271 VAL A CA 1
ATOM 1937 C C . VAL A 1 271 ? 12.921 -14.279 -8.281 1.00 97.31 271 VAL A C 1
ATOM 1939 O O . VAL A 1 271 ? 12.194 -14.201 -9.266 1.00 97.31 271 VAL A O 1
ATOM 1942 N N . ARG A 1 272 ? 14.134 -14.850 -8.362 1.00 96.69 272 ARG A N 1
ATOM 1943 C CA . ARG A 1 272 ? 14.656 -15.412 -9.629 1.00 96.69 272 ARG A CA 1
ATOM 1944 C C . ARG A 1 272 ? 13.745 -16.499 -10.202 1.00 96.69 272 ARG A C 1
ATOM 1946 O O . ARG A 1 272 ? 13.561 -16.562 -11.413 1.00 96.69 272 ARG A O 1
ATOM 1953 N N . ARG A 1 273 ? 13.169 -17.349 -9.346 1.00 96.69 273 ARG A N 1
ATOM 1954 C CA . ARG A 1 273 ? 12.212 -18.382 -9.769 1.00 96.69 273 ARG A CA 1
ATOM 1955 C C . ARG A 1 273 ? 10.923 -17.759 -10.304 1.00 96.69 273 ARG A C 1
ATOM 1957 O O . ARG A 1 273 ? 10.446 -18.177 -11.356 1.00 96.69 273 ARG A O 1
ATOM 1964 N N . ALA A 1 274 ? 10.387 -16.755 -9.610 1.00 96.31 274 ALA A N 1
ATOM 1965 C CA . ALA A 1 274 ? 9.181 -16.046 -10.027 1.00 96.31 274 ALA A CA 1
ATOM 1966 C C . ALA A 1 274 ? 9.360 -15.348 -11.386 1.00 96.31 274 ALA A C 1
ATOM 1968 O O . ALA A 1 274 ? 8.464 -15.397 -12.226 1.00 96.31 274 ALA A O 1
ATOM 1969 N N . LEU A 1 275 ? 10.547 -14.780 -11.617 1.00 96.00 275 LEU A N 1
ATOM 1970 C CA . LEU A 1 275 ? 10.936 -14.075 -12.840 1.00 96.00 275 LEU A CA 1
ATOM 1971 C C . LEU A 1 275 ? 11.495 -14.983 -13.945 1.00 96.00 275 LEU A C 1
ATOM 1973 O O . LEU A 1 275 ? 12.037 -14.484 -14.925 1.00 96.00 275 LEU A O 1
ATOM 1977 N N . SER A 1 276 ? 11.403 -16.309 -13.815 1.00 93.81 276 SER A N 1
ATOM 1978 C CA . SER A 1 276 ? 11.944 -17.226 -14.823 1.00 93.81 276 SER A CA 1
ATOM 1979 C C . SER A 1 276 ? 11.381 -16.916 -16.219 1.00 93.81 276 SER A C 1
ATOM 1981 O O . SER A 1 276 ? 10.167 -16.914 -16.417 1.00 93.81 276 SER A O 1
ATOM 1983 N N . GLY A 1 277 ? 12.275 -16.646 -17.177 1.00 91.56 277 GLY A N 1
ATOM 1984 C CA . GLY A 1 277 ? 11.919 -16.238 -18.543 1.00 91.56 277 GLY A CA 1
ATOM 1985 C C . GLY A 1 277 ? 11.763 -14.727 -18.753 1.00 91.56 277 GLY A C 1
ATOM 1986 O O . GLY A 1 277 ? 11.380 -14.322 -19.845 1.00 91.56 277 GLY A O 1
ATOM 1987 N N . PHE A 1 278 ? 12.059 -13.902 -17.743 1.00 94.12 278 PHE A N 1
ATOM 1988 C CA . PHE A 1 278 ? 11.987 -12.443 -17.815 1.00 94.12 278 PHE A CA 1
ATOM 1989 C C . PHE A 1 278 ? 13.280 -11.804 -17.305 1.00 94.12 278 PHE A C 1
ATOM 1991 O O . PHE A 1 278 ? 13.759 -12.124 -16.215 1.00 94.12 278 PHE A O 1
ATOM 1998 N N . THR A 1 279 ? 13.795 -10.833 -18.056 1.00 94.62 279 THR A N 1
ATOM 1999 C CA . THR A 1 279 ? 14.884 -9.962 -17.604 1.00 94.62 279 THR A CA 1
ATOM 2000 C C . THR A 1 279 ? 14.276 -8.673 -17.055 1.00 94.62 279 THR A C 1
ATOM 2002 O O . THR A 1 279 ? 13.634 -7.917 -17.782 1.00 94.62 279 THR A O 1
ATOM 2005 N N . VAL A 1 280 ? 14.442 -8.430 -15.751 1.00 96.00 280 VAL A N 1
ATOM 2006 C CA . VAL A 1 280 ? 13.816 -7.293 -15.059 1.00 96.00 280 VAL A CA 1
ATOM 2007 C C . VAL A 1 280 ? 14.876 -6.331 -14.523 1.00 96.00 280 VAL A C 1
ATOM 2009 O O . VAL A 1 280 ? 15.746 -6.705 -13.739 1.00 96.00 280 VAL A O 1
ATOM 2012 N N . LEU A 1 281 ? 14.811 -5.087 -14.981 1.00 94.75 281 LEU A N 1
ATOM 2013 C CA . LEU A 1 281 ? 15.750 -4.006 -14.734 1.00 94.75 281 LEU A CA 1
ATOM 2014 C C . LEU A 1 281 ? 15.378 -3.227 -13.471 1.00 94.75 281 LEU A C 1
ATOM 2016 O O . LEU A 1 281 ? 14.280 -2.688 -13.358 1.00 94.75 281 LEU A O 1
ATOM 2020 N N . ASN A 1 282 ? 16.319 -3.121 -12.537 1.00 93.31 282 ASN A N 1
ATOM 2021 C CA . ASN A 1 282 ? 16.194 -2.228 -11.388 1.00 93.31 282 ASN A CA 1
ATOM 2022 C C . ASN A 1 282 ? 16.489 -0.794 -11.823 1.00 93.31 282 ASN A C 1
ATOM 2024 O O . ASN A 1 282 ? 17.417 -0.569 -12.599 1.00 93.31 282 ASN A O 1
ATOM 2028 N N . VAL A 1 283 ? 15.765 0.170 -11.262 1.00 89.69 283 VAL A N 1
ATOM 2029 C CA . VAL A 1 283 ? 16.061 1.596 -11.421 1.00 89.69 283 VAL A CA 1
ATOM 2030 C C . VAL A 1 283 ? 16.439 2.146 -10.055 1.00 89.69 283 VAL A C 1
ATOM 2032 O O . VAL A 1 283 ? 15.650 2.061 -9.119 1.00 89.69 283 VAL A O 1
ATOM 2035 N N . VAL A 1 284 ? 17.658 2.670 -9.927 1.00 85.00 284 VAL A N 1
ATOM 2036 C CA . VAL A 1 284 ? 18.175 3.209 -8.663 1.00 85.00 284 VAL A CA 1
ATOM 2037 C C . VAL A 1 284 ? 18.265 4.733 -8.781 1.00 85.00 284 VAL A C 1
ATOM 2039 O O . VAL A 1 284 ? 19.239 5.232 -9.363 1.00 85.00 284 VAL A O 1
ATOM 2042 N N . PRO A 1 285 ? 17.264 5.478 -8.274 1.00 79.31 285 PRO A N 1
ATOM 2043 C CA . PRO A 1 285 ? 17.289 6.934 -8.284 1.00 79.31 285 PRO A CA 1
ATOM 2044 C C . PRO A 1 285 ? 18.336 7.515 -7.332 1.00 79.31 285 PRO A C 1
ATOM 2046 O O . PRO A 1 285 ? 18.908 6.827 -6.480 1.00 79.31 285 PRO A O 1
ATOM 2049 N N . HIS A 1 286 ? 18.552 8.823 -7.453 1.00 73.69 286 HIS A N 1
ATOM 2050 C CA . HIS A 1 286 ? 19.154 9.613 -6.387 1.00 73.69 286 HIS A CA 1
ATOM 2051 C C . HIS A 1 286 ? 18.326 9.487 -5.102 1.00 73.69 286 HIS A C 1
ATOM 2053 O O . HIS A 1 286 ? 17.102 9.549 -5.158 1.00 73.69 286 HIS A O 1
ATOM 2059 N N . ARG A 1 287 ? 18.985 9.318 -3.948 1.00 64.12 287 ARG A N 1
ATOM 2060 C CA . ARG A 1 287 ? 18.304 9.131 -2.657 1.00 64.12 287 ARG A CA 1
ATOM 2061 C C . ARG A 1 287 ? 17.430 10.341 -2.313 1.00 64.12 287 ARG A C 1
ATOM 2063 O O . ARG A 1 287 ? 17.961 11.388 -1.951 1.00 64.12 287 ARG A O 1
ATOM 2070 N N . SER A 1 288 ? 16.113 10.167 -2.376 1.00 55.44 288 SER A N 1
ATOM 2071 C CA . SER A 1 288 ? 15.117 11.094 -1.819 1.00 55.44 288 SER A CA 1
ATOM 2072 C C . SER A 1 288 ? 14.520 10.615 -0.496 1.00 55.44 288 SER A C 1
ATOM 2074 O O . SER A 1 288 ? 14.019 11.439 0.265 1.00 55.44 288 SER A O 1
ATOM 2076 N N . GLU A 1 289 ? 14.590 9.314 -0.206 1.00 58.41 289 GLU A N 1
ATOM 2077 C CA . GLU A 1 289 ? 13.962 8.695 0.965 1.00 58.41 289 GLU A CA 1
ATOM 2078 C C . GLU A 1 289 ? 14.983 8.203 2.007 1.00 58.41 289 GLU A C 1
ATOM 2080 O O . GLU A 1 289 ? 16.183 8.071 1.743 1.00 58.41 289 GLU A O 1
ATOM 2085 N N . SER A 1 290 ? 14.492 7.942 3.223 1.00 57.91 290 SER A N 1
ATOM 2086 C CA . SER A 1 290 ? 15.296 7.503 4.372 1.00 57.91 290 SER A CA 1
ATOM 2087 C C . SER A 1 290 ? 15.845 6.079 4.227 1.00 57.91 290 SER A C 1
ATOM 2089 O O . SER A 1 290 ? 16.880 5.759 4.813 1.00 57.91 290 SER A O 1
ATOM 2091 N N . ALA A 1 291 ? 15.189 5.230 3.430 1.00 64.94 291 ALA A N 1
ATOM 2092 C CA . ALA A 1 291 ? 15.630 3.874 3.130 1.00 64.94 291 ALA A CA 1
ATOM 2093 C C . ALA A 1 291 ? 16.220 3.790 1.708 1.00 64.94 291 ALA A C 1
ATOM 2095 O O . ALA A 1 291 ? 15.723 4.437 0.789 1.00 64.94 291 ALA A O 1
ATOM 2096 N N . PRO A 1 292 ? 17.281 2.994 1.480 1.00 67.00 292 PRO A N 1
ATOM 2097 C CA . PRO A 1 292 ? 17.771 2.754 0.129 1.00 67.00 292 PRO A CA 1
ATOM 2098 C C . PRO A 1 292 ? 16.744 1.949 -0.691 1.00 67.00 292 PRO A C 1
ATOM 2100 O O . PRO A 1 292 ? 16.154 1.008 -0.148 1.00 67.00 292 PRO A O 1
ATOM 2103 N N . PRO A 1 293 ? 16.586 2.235 -1.998 1.00 69.31 293 PRO A N 1
ATOM 2104 C CA . PRO A 1 293 ? 15.663 1.492 -2.847 1.00 69.31 293 PRO A CA 1
ATOM 2105 C C . PRO A 1 293 ? 16.070 0.009 -2.922 1.00 69.31 293 PRO A C 1
ATOM 2107 O O . PRO A 1 293 ? 17.272 -0.305 -2.950 1.00 69.31 293 PRO A O 1
ATOM 2110 N N . PRO A 1 294 ? 15.104 -0.927 -2.956 1.00 75.62 294 PRO A N 1
ATOM 2111 C CA . PRO A 1 294 ? 15.406 -2.348 -3.057 1.00 75.62 294 PRO A CA 1
ATOM 2112 C C . PRO A 1 294 ? 16.116 -2.657 -4.382 1.00 75.62 294 PRO A C 1
ATOM 2114 O O . PRO A 1 294 ? 15.658 -2.271 -5.452 1.00 75.62 294 PRO A O 1
ATOM 2117 N N . GLN A 1 295 ? 17.227 -3.396 -4.316 1.00 85.88 295 GLN A N 1
ATOM 2118 C CA . GLN A 1 295 ? 17.898 -3.948 -5.498 1.00 85.88 295 GLN A CA 1
ATOM 2119 C C . GLN A 1 295 ? 17.603 -5.446 -5.588 1.00 85.88 295 GLN A C 1
ATOM 2121 O O . GLN A 1 295 ? 18.281 -6.266 -4.966 1.00 85.88 295 GLN A O 1
ATOM 2126 N N . LEU A 1 296 ? 16.576 -5.797 -6.357 1.00 92.44 296 LEU A N 1
ATOM 2127 C CA . LEU A 1 296 ? 16.149 -7.173 -6.611 1.00 92.44 296 LEU A CA 1
ATOM 2128 C C . LEU A 1 296 ? 17.007 -7.815 -7.712 1.00 92.44 296 LEU A C 1
ATOM 2130 O O . LEU A 1 296 ? 17.720 -7.099 -8.415 1.00 92.44 296 LEU A O 1
ATOM 2134 N N . PRO A 1 297 ? 16.999 -9.148 -7.895 1.00 93.62 297 PRO A N 1
ATOM 2135 C CA . PRO A 1 297 ? 17.744 -9.802 -8.973 1.00 93.62 297 PRO A CA 1
ATOM 2136 C C . PRO A 1 297 ? 17.490 -9.180 -10.363 1.00 93.62 297 PRO A C 1
ATOM 2138 O O . PRO A 1 297 ? 16.349 -8.878 -10.704 1.00 93.62 297 PRO A O 1
ATOM 2141 N N . GLY A 1 298 ? 18.556 -9.004 -11.158 1.00 92.62 298 GLY A N 1
ATOM 2142 C CA . GLY A 1 298 ? 18.506 -8.436 -12.519 1.00 92.62 298 GLY A CA 1
ATOM 2143 C C . GLY A 1 298 ? 19.551 -7.338 -12.783 1.00 92.62 298 GLY A C 1
ATOM 2144 O O . GLY A 1 298 ? 20.328 -7.013 -11.881 1.00 92.62 298 GLY A O 1
ATOM 2145 N N . PRO A 1 299 ? 19.620 -6.763 -13.994 1.00 93.50 299 PRO A N 1
ATOM 2146 C CA . PRO A 1 299 ? 20.459 -5.594 -14.270 1.00 93.50 299 PRO A CA 1
ATOM 2147 C C . PRO A 1 299 ? 20.005 -4.353 -13.475 1.00 93.50 299 PRO A C 1
ATOM 2149 O O . PRO A 1 299 ? 18.914 -4.337 -12.894 1.00 93.50 299 PRO A O 1
ATOM 2152 N N . VAL A 1 300 ? 20.853 -3.322 -13.421 1.00 93.12 300 VAL A N 1
ATOM 2153 C CA . VAL A 1 300 ? 20.641 -2.084 -12.652 1.00 93.12 300 VAL A CA 1
ATOM 2154 C C . VAL A 1 300 ? 20.941 -0.853 -13.506 1.00 93.12 300 VAL A C 1
ATOM 2156 O O . VAL A 1 300 ? 22.062 -0.676 -13.977 1.00 93.12 300 VAL A O 1
ATOM 2159 N N . LEU A 1 301 ? 19.951 0.021 -13.660 1.00 91.44 301 LEU A N 1
ATOM 2160 C CA . LEU A 1 301 ? 20.091 1.355 -14.231 1.00 91.44 301 LEU A CA 1
ATOM 2161 C C . LEU A 1 301 ? 20.280 2.371 -13.096 1.00 91.44 301 LEU A C 1
ATOM 2163 O O . LEU A 1 301 ? 19.410 2.529 -12.239 1.00 91.44 301 LEU A O 1
ATOM 2167 N N . GLU A 1 302 ? 21.409 3.075 -13.103 1.00 87.75 302 GLU A N 1
ATOM 2168 C CA . GLU A 1 302 ? 21.715 4.140 -12.143 1.00 87.75 302 GLU A CA 1
ATOM 2169 C C . GLU A 1 302 ? 21.159 5.484 -12.646 1.00 87.75 302 GLU A C 1
ATOM 2171 O O . GLU A 1 302 ? 21.652 6.035 -13.629 1.00 87.75 302 GLU A O 1
ATOM 2176 N N . LEU A 1 303 ? 20.154 6.038 -11.959 1.00 83.06 303 LEU A N 1
ATOM 2177 C CA . LEU A 1 303 ? 19.599 7.376 -12.214 1.00 83.06 303 LEU A CA 1
ATOM 2178 C C . LEU A 1 303 ? 19.898 8.311 -11.034 1.00 83.06 303 LEU A C 1
ATOM 2180 O O . LEU A 1 303 ? 19.003 8.831 -10.373 1.00 83.06 303 LEU A O 1
ATOM 2184 N N . GLY A 1 304 ? 21.187 8.508 -10.752 1.00 75.88 304 GLY A N 1
ATOM 2185 C CA . GLY A 1 304 ? 21.666 9.377 -9.668 1.00 75.88 304 GLY A CA 1
ATOM 2186 C C . GLY A 1 304 ? 21.918 8.672 -8.331 1.00 75.88 304 GLY A C 1
ATOM 2187 O O . GLY A 1 304 ? 22.395 9.317 -7.393 1.00 75.88 304 GLY A O 1
ATOM 2188 N N . GLY A 1 305 ? 21.635 7.370 -8.245 1.00 78.19 305 GLY A N 1
ATOM 2189 C CA . GLY A 1 305 ? 22.103 6.483 -7.179 1.00 78.19 305 GLY A CA 1
ATOM 2190 C C . GLY A 1 305 ? 23.265 5.587 -7.621 1.00 78.19 305 GLY A C 1
ATOM 2191 O O . GLY A 1 305 ? 23.807 5.757 -8.711 1.00 78.19 305 GLY A O 1
ATOM 2192 N N . VAL A 1 306 ? 23.653 4.638 -6.762 1.00 79.56 306 VAL A N 1
ATOM 2193 C CA . VAL A 1 306 ? 24.793 3.730 -6.988 1.00 79.56 306 VAL A CA 1
ATOM 2194 C C . VAL A 1 306 ? 24.358 2.277 -6.793 1.00 79.56 306 VAL A C 1
ATOM 2196 O O . VAL A 1 306 ? 23.745 1.926 -5.779 1.00 79.56 306 VAL A O 1
ATOM 2199 N N . ALA A 1 307 ? 24.668 1.426 -7.768 1.00 81.12 307 ALA A N 1
ATOM 2200 C CA . ALA A 1 307 ? 24.428 -0.006 -7.715 1.00 81.12 307 ALA A CA 1
ATOM 2201 C C . ALA A 1 307 ? 25.302 -0.662 -6.636 1.00 81.12 307 ALA A C 1
ATOM 2203 O O . ALA A 1 307 ? 26.475 -0.330 -6.475 1.00 81.12 307 ALA A O 1
ATOM 2204 N N . ALA A 1 308 ? 24.747 -1.642 -5.918 1.00 78.94 308 ALA A N 1
ATOM 2205 C CA . ALA A 1 308 ? 25.505 -2.379 -4.907 1.00 78.94 308 ALA A CA 1
ATOM 2206 C C . ALA A 1 308 ? 26.591 -3.278 -5.533 1.00 78.94 308 ALA A C 1
ATOM 2208 O O . ALA A 1 308 ? 27.634 -3.500 -4.926 1.00 78.94 308 ALA A O 1
ATOM 2209 N N . ASP A 1 309 ? 26.356 -3.776 -6.753 1.00 84.12 309 ASP A N 1
ATOM 2210 C CA . ASP A 1 309 ? 27.328 -4.536 -7.547 1.00 84.12 309 ASP A CA 1
ATOM 2211 C C . ASP A 1 309 ? 27.512 -3.866 -8.921 1.00 84.12 309 ASP A C 1
ATOM 2213 O O . ASP A 1 309 ? 26.620 -3.972 -9.774 1.00 84.12 309 ASP A O 1
ATOM 2217 N N . PRO A 1 310 ? 28.662 -3.211 -9.175 1.00 83.69 310 PRO A N 1
ATOM 2218 C CA . PRO A 1 310 ? 28.938 -2.518 -10.434 1.00 83.69 310 PRO A CA 1
ATOM 2219 C C . PRO A 1 310 ? 28.841 -3.405 -11.681 1.00 83.69 310 PRO A C 1
ATOM 2221 O O . PRO A 1 310 ? 28.592 -2.901 -12.772 1.00 83.69 310 PRO A O 1
ATOM 2224 N N . ARG A 1 311 ? 29.001 -4.730 -11.546 1.00 86.75 311 ARG A N 1
ATOM 2225 C CA . ARG A 1 311 ? 28.933 -5.679 -12.675 1.00 86.75 311 ARG A CA 1
ATOM 2226 C C . ARG A 1 311 ? 27.521 -5.856 -13.228 1.00 86.75 311 ARG A C 1
ATOM 2228 O O . ARG A 1 311 ? 27.357 -6.417 -14.304 1.00 86.75 311 ARG A O 1
ATOM 2235 N N . ARG A 1 312 ? 26.501 -5.421 -12.484 1.00 89.25 312 ARG A N 1
ATOM 2236 C CA . ARG A 1 312 ? 25.088 -5.494 -12.887 1.00 89.25 312 ARG A CA 1
ATOM 2237 C C . ARG A 1 312 ? 24.614 -4.227 -13.595 1.00 89.25 312 ARG A C 1
ATOM 2239 O O . ARG A 1 312 ? 23.450 -4.163 -13.983 1.00 89.25 312 ARG A O 1
ATOM 2246 N N . ARG A 1 313 ? 25.473 -3.215 -13.715 1.00 91.75 313 ARG A N 1
ATOM 2247 C CA . ARG A 1 313 ? 25.117 -1.918 -14.277 1.00 91.75 313 ARG A CA 1
ATOM 2248 C C . ARG A 1 313 ? 24.832 -2.019 -15.775 1.00 91.75 313 ARG A C 1
ATOM 2250 O O . ARG A 1 313 ? 25.577 -2.666 -16.502 1.00 91.75 313 ARG A O 1
ATOM 2257 N N . ILE A 1 314 ? 23.802 -1.304 -16.214 1.00 91.56 314 ILE A N 1
ATOM 2258 C CA . ILE A 1 314 ? 23.517 -1.027 -17.622 1.00 91.56 314 ILE A CA 1
ATOM 2259 C C . ILE A 1 314 ? 23.467 0.487 -17.854 1.00 91.56 314 ILE A C 1
ATOM 2261 O O . ILE A 1 314 ? 22.915 1.233 -17.038 1.00 91.56 314 ILE A O 1
ATOM 2265 N N . GLY A 1 315 ? 24.088 0.954 -18.937 1.00 89.50 315 GLY A N 1
ATOM 2266 C CA . GLY A 1 315 ? 24.053 2.351 -19.356 1.00 89.50 315 GLY A CA 1
ATOM 2267 C C . GLY A 1 315 ? 22.676 2.766 -19.874 1.00 89.50 315 GLY A C 1
ATOM 2268 O O . GLY A 1 315 ? 21.960 1.983 -20.497 1.00 89.50 315 GLY A O 1
ATOM 2269 N N . LEU A 1 316 ? 22.297 4.027 -19.647 1.00 91.81 316 LEU A N 1
ATOM 2270 C CA . LEU A 1 316 ? 21.052 4.583 -20.194 1.00 91.81 316 LEU A CA 1
ATOM 2271 C C . LEU A 1 316 ? 21.052 4.588 -21.735 1.00 91.81 316 LEU A C 1
ATOM 2273 O O . LEU A 1 316 ? 20.001 4.457 -22.355 1.00 91.81 316 LEU A O 1
ATOM 2277 N N . ASP A 1 317 ? 22.229 4.734 -22.340 1.00 91.88 317 ASP A N 1
ATOM 2278 C CA . ASP A 1 317 ? 22.492 4.697 -23.782 1.00 91.88 317 ASP A CA 1
ATOM 2279 C C . ASP A 1 317 ? 22.434 3.284 -24.382 1.00 91.88 317 ASP A C 1
ATOM 2281 O O . ASP A 1 317 ? 22.340 3.128 -25.599 1.00 91.88 317 ASP A O 1
ATOM 2285 N N . GLU A 1 318 ? 22.437 2.252 -23.540 1.00 95.00 318 GLU A N 1
ATOM 2286 C CA . GLU A 1 318 ? 22.269 0.858 -23.952 1.00 95.00 318 GLU A CA 1
ATOM 2287 C C . GLU A 1 318 ? 20.795 0.438 -24.004 1.00 95.00 318 GLU A C 1
ATOM 2289 O O . GLU A 1 318 ? 20.489 -0.669 -24.449 1.00 95.00 318 GLU A O 1
ATOM 2294 N N . LEU A 1 319 ? 19.879 1.309 -23.565 1.00 97.50 319 LEU A N 1
ATOM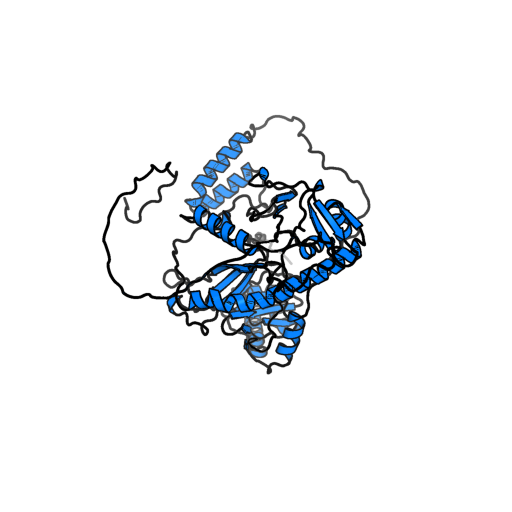 2295 C CA . LEU A 1 319 ? 18.449 1.040 -23.469 1.00 97.50 319 LEU A CA 1
ATOM 2296 C C . LEU A 1 319 ? 17.663 1.777 -24.554 1.00 97.50 319 LEU A C 1
ATOM 2298 O O . LEU A 1 319 ? 17.821 2.980 -24.781 1.00 97.50 319 LEU A O 1
ATOM 2302 N N . SER A 1 320 ? 16.744 1.055 -25.187 1.00 97.81 320 SER A N 1
ATOM 2303 C CA . SER A 1 320 ? 15.845 1.593 -26.206 1.00 97.81 320 SER A CA 1
ATOM 2304 C C . SER A 1 320 ? 14.420 1.097 -26.005 1.00 97.81 320 SER A C 1
ATOM 2306 O O . SER A 1 320 ? 14.191 0.036 -25.430 1.00 97.81 320 SER A O 1
ATOM 2308 N N . VAL A 1 321 ? 13.456 1.881 -26.471 1.00 98.56 321 VAL A N 1
ATOM 2309 C CA . VAL A 1 321 ? 12.048 1.506 -26.522 1.00 98.56 321 VAL A CA 1
ATOM 2310 C C . VAL A 1 321 ? 11.679 1.294 -27.982 1.00 98.56 321 VAL A C 1
ATOM 2312 O O . VAL A 1 321 ? 11.723 2.233 -28.778 1.00 98.56 321 VAL A O 1
ATOM 2315 N N . HIS A 1 322 ? 11.323 0.064 -28.335 1.00 98.25 322 HIS A N 1
ATOM 2316 C CA . HIS A 1 322 ? 10.726 -0.241 -29.627 1.00 98.25 322 HIS A CA 1
ATOM 2317 C C . HIS A 1 322 ? 9.208 -0.092 -29.533 1.00 98.25 322 HIS A C 1
ATOM 2319 O O . HIS A 1 322 ? 8.590 -0.604 -28.600 1.00 98.25 322 HIS A O 1
ATOM 2325 N N . SER A 1 323 ? 8.605 0.603 -30.490 1.00 98.50 323 SER A N 1
ATOM 2326 C CA . SER A 1 323 ? 7.162 0.816 -30.558 1.00 98.50 323 SER A CA 1
ATOM 2327 C C . SER A 1 323 ? 6.662 0.550 -31.972 1.00 98.50 323 SER A C 1
ATOM 2329 O O . SER A 1 323 ? 7.271 0.995 -32.940 1.00 98.50 323 SER A O 1
ATOM 2331 N N . ASP A 1 324 ? 5.530 -0.141 -32.103 1.00 98.00 324 ASP A N 1
ATOM 2332 C CA . ASP A 1 324 ? 4.799 -0.292 -33.373 1.00 98.00 324 ASP A CA 1
ATOM 2333 C C . ASP A 1 324 ? 3.618 0.699 -33.490 1.00 98.00 324 ASP A C 1
ATOM 2335 O O . ASP A 1 324 ? 2.783 0.597 -34.390 1.00 98.00 324 ASP A O 1
ATOM 2339 N N . GLY A 1 325 ? 3.524 1.657 -32.557 1.00 97.38 325 GLY A N 1
ATOM 2340 C CA . GLY A 1 325 ? 2.401 2.589 -32.416 1.00 97.38 325 GLY A CA 1
ATOM 2341 C C . GLY A 1 325 ? 1.201 2.025 -31.641 1.00 97.38 325 GLY A C 1
ATOM 2342 O O . GLY A 1 325 ? 0.278 2.770 -31.320 1.00 97.38 325 GLY A O 1
ATOM 2343 N N . ARG A 1 326 ? 1.195 0.727 -31.317 1.00 97.69 326 ARG A N 1
ATOM 2344 C CA . ARG A 1 326 ? 0.160 0.047 -30.516 1.00 97.69 326 ARG A CA 1
ATOM 2345 C C . ARG A 1 326 ? 0.719 -0.587 -29.249 1.00 97.69 326 ARG A C 1
ATOM 2347 O O . ARG A 1 326 ? 0.004 -0.685 -28.257 1.00 97.69 326 ARG A O 1
ATOM 2354 N N . ARG A 1 327 ? 1.970 -1.026 -29.268 1.00 97.88 327 ARG A N 1
ATOM 2355 C CA . ARG A 1 327 ? 2.682 -1.628 -28.150 1.00 97.88 327 ARG A CA 1
ATOM 2356 C C . ARG A 1 327 ? 4.104 -1.093 -28.106 1.00 97.88 327 ARG A C 1
ATOM 2358 O O . ARG A 1 327 ? 4.779 -1.037 -29.128 1.00 97.88 327 ARG A O 1
ATOM 2365 N N . ALA A 1 328 ? 4.551 -0.760 -26.901 1.00 98.31 328 ALA A N 1
ATOM 2366 C CA . ALA A 1 328 ? 5.924 -0.377 -26.611 1.00 98.31 328 ALA A CA 1
ATOM 2367 C C . ALA A 1 328 ? 6.628 -1.494 -25.829 1.00 98.31 328 ALA A C 1
ATOM 2369 O O . ALA A 1 328 ? 6.019 -2.157 -24.982 1.00 98.31 328 ALA A O 1
ATOM 2370 N N . VAL A 1 329 ? 7.907 -1.708 -26.113 1.00 98.12 329 VAL A N 1
ATOM 2371 C CA . VAL A 1 329 ? 8.734 -2.762 -25.523 1.00 98.12 329 VAL A CA 1
ATOM 2372 C C . VAL A 1 329 ? 10.104 -2.184 -25.182 1.00 98.12 329 VAL A C 1
ATOM 2374 O O . VAL A 1 329 ? 10.671 -1.444 -25.981 1.00 98.12 329 VAL A O 1
ATOM 2377 N N . LEU A 1 330 ? 10.614 -2.489 -23.988 1.00 98.12 330 LEU A N 1
ATOM 2378 C CA . LEU A 1 330 ? 11.950 -2.084 -23.560 1.00 98.12 330 LEU A CA 1
ATOM 2379 C C . LEU A 1 330 ? 12.975 -3.124 -24.016 1.00 98.12 330 LEU A C 1
ATOM 2381 O O . LEU A 1 330 ? 12.801 -4.319 -23.780 1.00 98.12 330 LEU A O 1
ATOM 2385 N N . ASN A 1 331 ? 14.068 -2.662 -24.608 1.00 97.19 331 ASN A N 1
ATOM 2386 C CA . ASN A 1 331 ? 15.151 -3.489 -25.118 1.00 97.19 331 ASN A CA 1
ATOM 2387 C C . ASN A 1 331 ? 16.497 -2.959 -24.620 1.00 97.19 331 ASN A C 1
ATOM 2389 O O . ASN A 1 331 ? 16.674 -1.753 -24.431 1.00 97.19 331 ASN A O 1
ATOM 2393 N N . ALA A 1 332 ? 17.456 -3.866 -24.466 1.00 95.38 332 ALA A N 1
ATOM 2394 C CA . ALA A 1 332 ? 18.839 -3.549 -24.144 1.00 95.38 332 ALA A CA 1
ATOM 2395 C C . ALA A 1 332 ? 19.764 -4.020 -25.269 1.00 95.38 332 ALA A C 1
ATOM 2397 O O . ALA A 1 332 ? 19.526 -5.049 -25.904 1.00 95.38 332 ALA A O 1
ATOM 2398 N N . LYS A 1 333 ? 20.845 -3.281 -25.515 1.00 91.69 333 LYS A N 1
ATOM 2399 C CA . LYS A 1 333 ? 21.871 -3.672 -26.482 1.00 91.69 333 LYS A CA 1
ATOM 2400 C C . LYS A 1 333 ? 22.477 -5.026 -26.092 1.00 91.69 333 LYS A C 1
ATOM 2402 O O . LYS A 1 333 ? 22.973 -5.193 -24.986 1.00 91.69 333 LYS A O 1
ATOM 2407 N N . GLY A 1 334 ? 22.465 -5.982 -27.021 1.00 86.75 334 GLY A N 1
ATOM 2408 C CA . GLY A 1 334 ? 23.029 -7.319 -26.798 1.00 86.75 334 GLY A CA 1
ATOM 2409 C C . GLY A 1 334 ? 22.143 -8.271 -25.986 1.00 86.75 334 GLY A C 1
ATOM 2410 O O . GLY A 1 334 ? 22.592 -9.372 -25.683 1.00 86.75 334 GLY A O 1
ATOM 2411 N N . VAL A 1 335 ? 20.907 -7.877 -25.664 1.00 87.69 335 VAL A N 1
ATOM 2412 C CA . VAL A 1 335 ? 19.893 -8.740 -25.044 1.00 87.69 335 VAL A CA 1
ATOM 2413 C C . VAL A 1 335 ? 18.779 -8.968 -26.064 1.00 87.69 335 VAL A C 1
ATOM 2415 O O . VAL A 1 335 ? 18.214 -8.005 -26.585 1.00 87.69 335 VAL A O 1
ATOM 2418 N N . GLU A 1 336 ? 18.500 -10.229 -26.396 1.00 84.69 336 GLU A N 1
ATOM 2419 C CA . GLU A 1 336 ? 17.479 -10.566 -27.398 1.00 84.69 336 GLU A CA 1
ATOM 2420 C C . GLU A 1 336 ? 16.067 -10.421 -26.831 1.00 84.69 336 GLU A C 1
ATOM 2422 O O . GLU A 1 336 ? 15.160 -9.935 -27.513 1.00 84.69 336 GLU A O 1
ATOM 2427 N N . GLU A 1 337 ? 15.867 -10.826 -25.578 1.00 89.31 337 GLU A N 1
ATOM 2428 C CA . GLU A 1 337 ? 14.572 -10.741 -24.929 1.00 89.31 337 GLU A CA 1
ATOM 2429 C C . GLU A 1 337 ? 14.220 -9.308 -24.493 1.00 89.31 337 GLU A C 1
ATOM 2431 O O . GLU A 1 337 ? 15.079 -8.543 -24.048 1.00 89.31 337 GLU A O 1
ATOM 2436 N N . PRO A 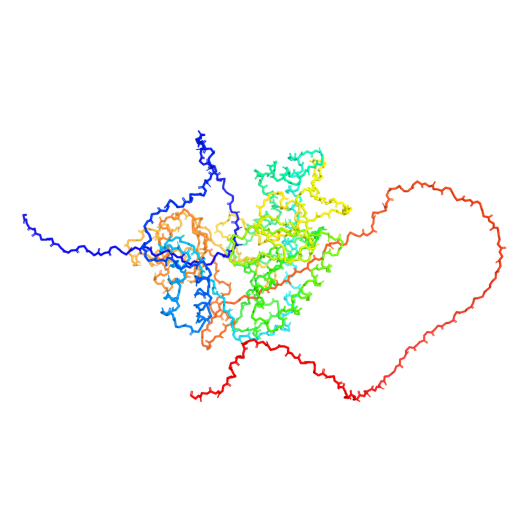1 338 ? 12.933 -8.932 -24.564 1.00 93.88 338 PRO A N 1
ATOM 2437 C CA . PRO A 1 338 ? 12.434 -7.728 -23.924 1.00 93.88 338 PRO A CA 1
ATOM 2438 C C . PRO A 1 338 ? 12.717 -7.672 -22.426 1.00 93.88 338 PRO A C 1
ATOM 2440 O O . PRO A 1 338 ? 12.571 -8.666 -21.711 1.00 93.88 338 PRO A O 1
ATOM 2443 N N . LEU A 1 339 ? 13.012 -6.469 -21.943 1.00 96.50 339 LEU A N 1
ATOM 2444 C CA . LEU A 1 339 ? 13.146 -6.183 -20.525 1.00 96.50 339 LEU A CA 1
ATOM 2445 C C . LEU A 1 339 ? 11.830 -5.643 -19.959 1.00 96.50 339 LEU A C 1
ATOM 2447 O O . LEU A 1 339 ? 11.004 -5.064 -20.668 1.00 96.50 339 LEU A O 1
ATOM 2451 N N . LEU A 1 340 ? 11.668 -5.795 -18.649 1.00 96.94 340 LEU A N 1
ATOM 2452 C CA . LEU A 1 340 ? 10.691 -5.057 -17.849 1.00 96.94 340 LEU A CA 1
ATOM 2453 C C . LEU A 1 340 ? 11.417 -4.258 -16.769 1.00 96.94 340 LEU A C 1
ATOM 2455 O O . LEU A 1 340 ? 12.537 -4.602 -16.410 1.00 96.94 340 LEU A O 1
ATOM 2459 N N . PHE A 1 341 ? 10.797 -3.227 -16.211 1.00 96.06 341 PHE A N 1
ATOM 2460 C CA . PHE A 1 341 ? 11.283 -2.610 -14.976 1.00 96.06 341 PHE A CA 1
ATOM 2461 C C . PHE A 1 341 ? 10.774 -3.348 -13.733 1.00 96.06 341 PHE A C 1
ATOM 2463 O O . PHE A 1 341 ? 9.641 -3.832 -13.697 1.00 96.06 341 PHE A O 1
ATOM 2470 N N . HIS A 1 342 ? 11.603 -3.394 -12.691 1.00 94.88 342 HIS A N 1
ATOM 2471 C CA . HIS A 1 342 ? 11.107 -3.585 -11.330 1.00 94.88 342 HIS A CA 1
ATOM 2472 C C . HIS A 1 342 ? 10.324 -2.339 -10.932 1.00 94.88 342 HIS A C 1
ATOM 2474 O O . HIS A 1 342 ? 10.737 -1.227 -11.264 1.00 94.88 342 HIS A O 1
ATOM 2480 N N . ASN A 1 343 ? 9.232 -2.532 -10.197 1.00 92.00 343 ASN A N 1
ATOM 2481 C CA . ASN A 1 343 ? 8.501 -1.418 -9.608 1.00 92.00 343 ASN A CA 1
ATOM 2482 C C . ASN A 1 343 ? 9.341 -0.757 -8.503 1.00 92.00 343 ASN A C 1
ATOM 2484 O O . ASN A 1 343 ? 10.160 -1.409 -7.844 1.00 92.00 343 ASN A O 1
ATOM 2488 N N . GLY A 1 344 ? 9.118 0.536 -8.289 1.00 79.25 344 GLY A N 1
ATOM 2489 C CA . GLY A 1 344 ? 9.805 1.334 -7.279 1.00 79.25 344 GLY A CA 1
ATOM 2490 C C . GLY A 1 344 ? 9.212 2.737 -7.182 1.00 79.25 344 GLY A C 1
ATOM 2491 O O . GLY A 1 344 ? 8.064 2.961 -7.551 1.00 79.25 344 GLY A O 1
ATOM 2492 N N . GLU A 1 345 ? 10.008 3.700 -6.721 1.00 73.06 345 GLU A N 1
ATOM 2493 C CA . GLU A 1 345 ? 9.561 5.080 -6.454 1.00 73.06 345 GLU A CA 1
ATOM 2494 C C . GLU A 1 345 ? 9.094 5.846 -7.711 1.00 73.06 345 GLU A C 1
ATOM 2496 O O . GLU A 1 345 ? 8.363 6.833 -7.619 1.00 73.06 345 GLU A O 1
ATOM 2501 N N . HIS A 1 346 ? 9.494 5.410 -8.909 1.00 75.94 346 HIS A N 1
ATOM 2502 C CA . HIS A 1 346 ? 9.146 6.087 -10.156 1.00 75.94 346 HIS A CA 1
ATOM 2503 C C . HIS A 1 346 ? 7.766 5.684 -10.676 1.00 75.94 346 HIS A C 1
ATOM 2505 O O . HIS A 1 346 ? 7.613 4.682 -11.369 1.00 75.94 346 HIS A O 1
ATOM 2511 N N . VAL A 1 347 ? 6.773 6.539 -10.453 1.00 79.88 347 VAL A N 1
ATOM 2512 C CA . VAL A 1 347 ? 5.412 6.339 -10.963 1.00 79.88 347 VAL A CA 1
ATOM 2513 C C . VAL A 1 347 ? 5.163 7.290 -12.140 1.00 79.88 347 VAL A C 1
ATOM 2515 O O . VAL A 1 347 ? 4.685 8.403 -11.971 1.00 79.88 347 VAL A O 1
ATOM 2518 N N . THR A 1 348 ? 5.550 6.870 -13.350 1.00 92.12 348 THR A N 1
ATOM 2519 C CA . THR A 1 348 ? 5.264 7.584 -14.617 1.00 92.12 348 THR A CA 1
ATOM 2520 C C . THR A 1 348 ? 4.535 6.660 -15.585 1.00 92.12 348 THR A C 1
ATOM 2522 O O . THR A 1 348 ? 4.664 5.441 -15.467 1.00 92.12 348 THR A O 1
ATOM 2525 N N . ALA A 1 349 ? 3.838 7.200 -16.591 1.00 96.19 349 ALA A N 1
ATOM 2526 C CA . ALA A 1 349 ? 3.182 6.379 -17.611 1.00 96.19 349 ALA A CA 1
ATOM 2527 C C . ALA A 1 349 ? 4.156 5.435 -18.343 1.00 96.19 349 ALA A C 1
ATOM 2529 O O . ALA A 1 349 ? 3.843 4.262 -18.538 1.00 96.19 349 ALA A O 1
ATOM 2530 N N . LEU A 1 350 ? 5.362 5.900 -18.702 1.00 96.62 350 LEU A N 1
ATOM 2531 C CA . LEU A 1 350 ? 6.375 5.044 -19.336 1.00 96.62 350 LEU A CA 1
ATOM 2532 C C . LEU A 1 350 ? 6.798 3.893 -18.417 1.00 96.62 350 LEU A C 1
ATOM 2534 O O . LEU A 1 350 ? 6.871 2.748 -18.862 1.00 96.62 350 LEU A O 1
ATOM 2538 N N . HIS A 1 351 ? 7.070 4.189 -17.142 1.00 95.06 351 HIS A N 1
ATOM 2539 C CA . HIS A 1 351 ? 7.454 3.164 -16.176 1.00 95.06 351 HIS A CA 1
ATOM 2540 C C . HIS A 1 351 ? 6.308 2.168 -15.979 1.00 95.06 351 HIS A C 1
ATOM 2542 O O . HIS A 1 351 ? 6.495 0.979 -16.206 1.00 95.06 351 HIS A O 1
ATOM 2548 N N . ALA A 1 352 ? 5.096 2.654 -15.706 1.00 95.62 352 ALA A N 1
ATOM 2549 C CA . ALA A 1 352 ? 3.891 1.844 -15.564 1.00 95.62 352 ALA A CA 1
ATOM 2550 C C . ALA A 1 352 ? 3.614 0.953 -16.785 1.00 95.62 352 ALA A C 1
ATOM 2552 O O . ALA A 1 352 ? 3.129 -0.158 -16.625 1.00 95.62 352 ALA A O 1
ATOM 2553 N N . ALA A 1 353 ? 3.924 1.412 -18.001 1.00 97.00 353 ALA A N 1
ATOM 2554 C CA . ALA A 1 353 ? 3.756 0.656 -19.243 1.00 97.00 353 ALA A CA 1
ATOM 2555 C C . ALA A 1 353 ? 4.787 -0.466 -19.449 1.00 97.00 353 ALA A C 1
ATOM 2557 O O . ALA A 1 353 ? 4.496 -1.438 -20.158 1.00 97.00 353 ALA A O 1
ATOM 2558 N N . LEU A 1 354 ? 5.997 -0.299 -18.910 1.00 97.12 354 LEU A N 1
ATOM 2559 C CA . LEU A 1 354 ? 7.166 -1.148 -19.169 1.00 97.12 354 LEU A CA 1
ATOM 2560 C C . LEU A 1 354 ? 7.665 -1.885 -17.914 1.00 97.12 354 LEU A C 1
ATOM 2562 O O . LEU A 1 354 ? 8.633 -2.632 -18.001 1.00 97.12 354 LEU A O 1
ATOM 2566 N N . ALA A 1 355 ? 7.028 -1.701 -16.759 1.00 96.31 355 ALA A N 1
ATOM 2567 C CA . ALA A 1 355 ? 7.334 -2.400 -15.515 1.00 96.31 355 ALA A CA 1
ATOM 2568 C C . ALA A 1 355 ? 6.556 -3.717 -15.368 1.00 96.31 355 ALA A C 1
ATOM 2570 O O . ALA A 1 355 ? 5.701 -4.063 -16.190 1.00 96.31 355 ALA A O 1
ATOM 2571 N N . LEU A 1 356 ? 6.851 -4.469 -14.307 1.00 97.12 356 LEU A N 1
ATOM 2572 C CA . LEU A 1 356 ? 5.954 -5.511 -13.804 1.00 97.12 356 LEU A CA 1
ATOM 2573 C C . LEU A 1 356 ? 4.586 -4.893 -13.423 1.00 97.12 356 LEU A C 1
ATOM 2575 O O . LEU A 1 356 ? 4.506 -3.696 -13.157 1.00 97.12 356 LEU A O 1
ATOM 2579 N N . PRO A 1 357 ? 3.479 -5.659 -13.389 1.00 95.94 357 PRO A N 1
ATOM 2580 C CA . PRO A 1 357 ? 2.185 -5.128 -12.967 1.00 95.94 357 PRO A CA 1
ATOM 2581 C C . PRO A 1 357 ? 2.254 -4.490 -11.570 1.00 95.94 357 PRO A C 1
ATOM 2583 O O . PRO A 1 357 ? 2.639 -5.138 -10.596 1.00 95.94 357 PRO A O 1
ATOM 2586 N N . MET A 1 358 ? 1.875 -3.213 -11.482 1.00 94.50 358 MET A N 1
ATOM 2587 C CA . MET A 1 358 ? 1.863 -2.435 -10.240 1.00 94.50 358 MET A CA 1
ATOM 2588 C C . MET A 1 358 ? 0.594 -2.735 -9.443 1.00 94.50 358 MET A C 1
ATOM 2590 O O . MET A 1 358 ? -0.445 -2.104 -9.637 1.00 94.50 358 MET A O 1
ATOM 2594 N N . ILE A 1 359 ? 0.660 -3.737 -8.571 1.00 94.00 359 ILE A N 1
ATOM 2595 C CA . ILE A 1 359 ? -0.484 -4.133 -7.749 1.00 94.00 359 ILE A CA 1
ATOM 2596 C C . ILE A 1 359 ? -0.817 -3.047 -6.709 1.00 94.00 359 ILE A C 1
ATOM 2598 O O . ILE A 1 359 ? 0.076 -2.438 -6.118 1.00 94.00 359 ILE A O 1
ATOM 2602 N N . ARG A 1 360 ? -2.102 -2.758 -6.504 1.00 92.75 360 ARG A N 1
ATOM 2603 C CA . ARG A 1 360 ? -2.591 -1.747 -5.552 1.00 92.75 360 ARG A CA 1
ATOM 2604 C C . ARG A 1 360 ? -3.877 -2.230 -4.897 1.00 92.75 360 ARG A C 1
ATOM 2606 O O . ARG A 1 360 ? -4.545 -3.119 -5.426 1.00 92.75 360 ARG A O 1
ATOM 2613 N N . LEU A 1 361 ? -4.223 -1.624 -3.763 1.00 92.56 361 LEU A N 1
ATOM 2614 C CA . LEU A 1 361 ? -5.571 -1.736 -3.214 1.00 92.56 361 LEU A CA 1
ATOM 2615 C C . LEU A 1 361 ? -6.599 -1.250 -4.251 1.00 92.56 361 LEU A C 1
ATOM 2617 O O . LEU A 1 361 ? -6.282 -0.398 -5.089 1.00 92.56 361 LEU A O 1
ATOM 2621 N N . PRO A 1 362 ? -7.826 -1.797 -4.242 1.00 89.88 362 PRO A N 1
ATOM 2622 C CA . PRO A 1 362 ? -8.816 -1.423 -5.235 1.00 89.88 362 PRO A CA 1
ATOM 2623 C C . PRO A 1 362 ? -9.210 0.044 -5.070 1.00 89.88 362 PRO A C 1
ATOM 2625 O O . PRO A 1 362 ? -9.514 0.503 -3.967 1.00 89.88 362 PRO A O 1
ATOM 2628 N N . ARG A 1 363 ? -9.291 0.766 -6.191 1.00 89.69 363 ARG A N 1
ATOM 2629 C CA . ARG A 1 363 ? -9.905 2.094 -6.212 1.00 89.69 363 ARG A CA 1
ATOM 2630 C C . ARG A 1 363 ? -11.383 1.950 -5.887 1.00 89.69 363 ARG A C 1
ATOM 2632 O O . ARG A 1 363 ? -12.141 1.364 -6.666 1.00 89.69 363 ARG A O 1
ATOM 2639 N N . LEU A 1 364 ? -11.776 2.465 -4.729 1.00 91.12 364 LEU A N 1
ATOM 2640 C CA . LEU A 1 364 ? -13.162 2.438 -4.287 1.00 91.12 364 LEU A CA 1
ATOM 2641 C C . LEU A 1 364 ? -13.990 3.458 -5.075 1.00 91.12 364 LEU A C 1
ATOM 2643 O O . LEU A 1 364 ? -13.491 4.540 -5.389 1.00 91.12 364 LEU A O 1
ATOM 2647 N N . PRO A 1 365 ? -15.259 3.148 -5.374 1.00 89.56 365 PRO A N 1
ATOM 2648 C CA . PRO A 1 365 ? -16.147 4.110 -6.005 1.00 89.56 365 PRO A CA 1
ATOM 2649 C C . PRO A 1 365 ? -16.460 5.276 -5.058 1.00 89.56 365 PRO A C 1
ATOM 2651 O O . PRO A 1 365 ? -16.531 5.101 -3.837 1.00 89.56 365 PRO A O 1
ATOM 2654 N N . ASP A 1 366 ? -16.692 6.459 -5.628 1.00 89.88 366 ASP A N 1
ATOM 2655 C CA . ASP A 1 366 ? -17.118 7.644 -4.879 1.00 89.88 366 ASP A CA 1
ATOM 2656 C C . ASP A 1 366 ? -18.606 7.539 -4.508 1.00 89.88 366 ASP A C 1
ATOM 2658 O O . ASP A 1 366 ? -19.481 8.067 -5.189 1.00 89.88 366 ASP A O 1
ATOM 2662 N N . LEU A 1 367 ? -18.890 6.765 -3.459 1.00 91.38 367 LEU A N 1
ATOM 2663 C CA . LEU A 1 367 ? -20.222 6.566 -2.890 1.00 91.38 367 LEU A CA 1
ATOM 2664 C C . LEU A 1 367 ? -20.271 7.100 -1.447 1.00 91.38 367 LEU A C 1
ATOM 2666 O O . LEU A 1 367 ? -19.254 7.017 -0.748 1.00 91.38 367 LEU A O 1
ATOM 2670 N N . PRO A 1 368 ? -21.435 7.594 -0.969 1.00 92.25 368 PRO A N 1
ATOM 2671 C CA . PRO A 1 368 ? -21.595 8.089 0.404 1.00 92.25 368 PRO A CA 1
ATOM 2672 C C . PRO A 1 368 ? -21.285 7.040 1.474 1.00 92.25 368 PRO A C 1
ATOM 2674 O O . PRO A 1 368 ? -20.827 7.366 2.567 1.00 92.25 368 PRO A O 1
ATOM 2677 N N . HIS A 1 369 ? -21.513 5.767 1.159 1.00 93.69 369 HIS A N 1
ATOM 2678 C CA . HIS A 1 369 ? -21.194 4.642 2.021 1.00 93.69 369 HIS A CA 1
ATOM 2679 C C . HIS A 1 369 ? -20.660 3.488 1.173 1.00 93.69 369 HIS A C 1
ATOM 2681 O O . HIS A 1 369 ? -21.161 3.207 0.085 1.00 93.69 369 HIS A O 1
ATOM 2687 N N . VAL A 1 370 ? -19.600 2.853 1.664 1.00 96.12 370 VAL A N 1
ATOM 2688 C CA . VAL A 1 370 ? -19.052 1.610 1.126 1.00 96.12 370 VAL A CA 1
ATOM 2689 C C . VAL A 1 370 ? -19.049 0.593 2.272 1.00 96.12 370 VAL A C 1
ATOM 2691 O O . VAL A 1 370 ? -18.431 0.873 3.311 1.00 96.12 370 VAL A O 1
ATOM 2694 N N . PRO A 1 371 ? -19.738 -0.558 2.139 1.00 96.69 371 PRO A N 1
ATOM 2695 C CA . PRO A 1 371 ? -19.666 -1.633 3.124 1.00 96.69 371 PRO A CA 1
ATOM 2696 C C . PRO A 1 371 ? -18.235 -2.158 3.233 1.00 96.69 371 PRO A C 1
ATOM 2698 O O . PRO A 1 371 ? -17.413 -1.956 2.339 1.00 96.69 371 PRO A O 1
ATOM 2701 N N . ARG A 1 372 ? -17.923 -2.861 4.322 1.00 97.25 372 ARG A N 1
ATOM 2702 C CA . ARG A 1 372 ? -16.661 -3.597 4.406 1.00 97.25 372 ARG A CA 1
ATOM 2703 C C . ARG A 1 372 ? -16.623 -4.614 3.268 1.00 97.25 372 ARG A C 1
ATOM 2705 O O . ARG A 1 372 ? -17.489 -5.479 3.198 1.00 97.25 372 ARG A O 1
ATOM 2712 N N . LEU A 1 373 ? -15.635 -4.512 2.391 1.00 97.25 373 LEU A N 1
ATOM 2713 C CA . LEU A 1 373 ? -15.480 -5.428 1.267 1.00 97.25 373 LEU A CA 1
ATOM 2714 C C . LEU A 1 373 ? -14.601 -6.591 1.700 1.00 97.25 373 LEU A C 1
ATOM 2716 O O . LEU A 1 373 ? -13.450 -6.378 2.098 1.00 97.25 373 LEU A O 1
ATOM 2720 N N . THR A 1 374 ? -15.128 -7.808 1.614 1.00 97.12 374 THR A N 1
ATOM 2721 C CA . THR A 1 374 ? -14.401 -9.017 2.006 1.00 97.12 374 THR A CA 1
ATOM 2722 C C . THR A 1 374 ? -14.295 -10.017 0.864 1.00 97.12 374 THR A C 1
ATOM 2724 O O . THR A 1 374 ? -14.983 -9.915 -0.145 1.00 97.12 374 THR A O 1
ATOM 2727 N N . TRP A 1 375 ? -13.385 -10.972 1.013 1.00 95.00 375 TRP A N 1
ATOM 2728 C CA . TRP A 1 375 ? -13.355 -12.217 0.256 1.00 95.00 375 TRP A CA 1
ATOM 2729 C C . TRP A 1 375 ? -13.203 -13.351 1.263 1.00 95.00 375 TRP A C 1
ATOM 2731 O O . TRP A 1 375 ? -12.099 -13.631 1.749 1.00 95.00 375 TRP A O 1
ATOM 2741 N N . GLY A 1 376 ? -14.325 -13.948 1.665 1.00 94.38 376 GLY A N 1
ATOM 2742 C CA . GLY A 1 376 ? -14.374 -14.744 2.888 1.00 94.38 376 GLY A CA 1
ATOM 2743 C C . GLY A 1 376 ? -13.921 -13.908 4.094 1.00 94.38 376 GLY A C 1
ATOM 2744 O O . GLY A 1 376 ? -14.468 -12.839 4.351 1.00 94.38 376 GLY A O 1
ATOM 2745 N N . ASN A 1 377 ? -12.882 -14.352 4.809 1.00 96.31 377 ASN A N 1
ATOM 2746 C CA . ASN A 1 377 ? -12.323 -13.631 5.960 1.00 96.31 377 ASN A CA 1
ATOM 2747 C C . ASN A 1 377 ? -11.260 -12.578 5.611 1.00 96.31 377 ASN A C 1
ATOM 2749 O O . ASN A 1 377 ? -10.771 -11.892 6.509 1.00 96.31 377 ASN A O 1
ATOM 2753 N N . ILE A 1 378 ? -10.867 -12.435 4.344 1.00 97.62 378 ILE A N 1
ATOM 2754 C CA . ILE A 1 378 ? -9.904 -11.401 3.956 1.00 97.62 378 ILE A CA 1
ATOM 2755 C C . ILE A 1 378 ? -10.656 -10.085 3.766 1.00 97.62 378 ILE A C 1
ATOM 2757 O O . ILE A 1 378 ? -11.500 -9.983 2.880 1.00 97.62 378 ILE A O 1
ATOM 2761 N N . VAL A 1 379 ? -10.358 -9.068 4.571 1.00 97.81 379 VAL A N 1
ATOM 2762 C CA . VAL A 1 379 ? -10.925 -7.723 4.416 1.00 97.81 379 VAL A CA 1
ATOM 2763 C C . VAL A 1 379 ? -10.077 -6.957 3.408 1.00 97.81 379 VAL A C 1
ATOM 2765 O O . VAL A 1 379 ? -8.940 -6.587 3.694 1.00 97.81 379 VAL A O 1
ATOM 2768 N N . ILE A 1 380 ? -10.639 -6.732 2.223 1.00 96.19 380 ILE A N 1
ATOM 2769 C CA . ILE A 1 380 ? -9.996 -6.031 1.102 1.00 96.19 380 ILE A CA 1
ATOM 2770 C C . ILE A 1 380 ? -10.096 -4.520 1.300 1.00 96.19 380 ILE A C 1
ATOM 2772 O O . ILE A 1 380 ? -9.177 -3.773 0.971 1.00 96.19 380 ILE A O 1
ATOM 2776 N N . SER A 1 381 ? -11.234 -4.067 1.823 1.00 96.19 381 SER A N 1
ATOM 2777 C CA . SER A 1 381 ? -11.465 -2.668 2.144 1.00 96.19 381 SER A CA 1
ATOM 2778 C C . SER A 1 381 ? -12.336 -2.542 3.382 1.00 96.19 381 SER A C 1
ATOM 2780 O O . SER A 1 381 ? -13.344 -3.235 3.532 1.00 96.19 381 SER A O 1
ATOM 2782 N N . ARG A 1 382 ? -11.935 -1.645 4.277 1.00 96.81 382 ARG A N 1
ATOM 2783 C CA . ARG A 1 382 ? -12.679 -1.302 5.487 1.00 96.81 382 ARG A CA 1
ATOM 2784 C C . ARG A 1 382 ? -13.935 -0.508 5.123 1.00 96.81 382 ARG A C 1
ATOM 2786 O O . ARG A 1 382 ? -13.932 0.260 4.161 1.00 96.81 382 ARG A O 1
ATOM 2793 N N . ARG A 1 383 ? -14.991 -0.653 5.923 1.00 96.94 383 ARG A N 1
ATOM 2794 C CA . ARG A 1 383 ? -16.215 0.147 5.810 1.00 96.94 383 ARG A CA 1
ATOM 2795 C C . ARG A 1 383 ? -15.876 1.636 5.823 1.00 96.94 383 ARG A C 1
ATOM 2797 O O . ARG A 1 383 ? -15.116 2.102 6.676 1.00 96.94 383 ARG A O 1
ATOM 2804 N N . ARG A 1 384 ? -16.463 2.378 4.886 1.00 96.19 384 ARG A N 1
ATOM 2805 C CA . ARG A 1 384 ? -16.148 3.787 4.637 1.00 96.19 384 ARG A CA 1
ATOM 2806 C C . ARG A 1 384 ? -17.419 4.612 4.500 1.00 96.19 384 ARG A C 1
ATOM 2808 O O . ARG A 1 384 ? -18.383 4.171 3.881 1.00 96.19 384 ARG A O 1
ATOM 2815 N N . TRP A 1 385 ? -17.382 5.827 5.026 1.00 96.69 385 TRP A N 1
ATOM 2816 C CA . TRP A 1 385 ? -18.407 6.848 4.852 1.00 96.69 385 TRP A CA 1
ATOM 2817 C C . TRP A 1 385 ? -17.777 8.093 4.236 1.00 96.69 385 TRP A C 1
ATOM 2819 O O . TRP A 1 385 ? -16.669 8.488 4.608 1.00 96.69 385 TRP A O 1
ATOM 2829 N N . SER A 1 386 ? -18.482 8.718 3.304 1.00 95.56 386 SER A N 1
ATOM 2830 C CA . SER A 1 386 ? -18.101 9.979 2.683 1.00 95.56 386 SER A CA 1
ATOM 2831 C C . SER A 1 386 ? -19.210 10.994 2.867 1.00 95.56 386 SER A C 1
ATOM 2833 O O . SER A 1 386 ? -20.346 10.769 2.463 1.00 95.56 386 SER A O 1
ATOM 2835 N N . PHE A 1 387 ? -18.843 12.121 3.462 1.00 96.19 387 PHE A N 1
ATOM 2836 C CA . PHE A 1 387 ? -19.756 13.194 3.813 1.00 96.19 387 PHE A CA 1
ATOM 2837 C C . PHE A 1 387 ? -19.403 14.459 3.051 1.00 96.19 387 PHE A C 1
ATOM 2839 O O . PHE A 1 387 ? -18.229 14.832 2.966 1.00 96.19 387 PHE A O 1
ATOM 2846 N N . ASP A 1 388 ? -20.425 15.126 2.531 1.00 95.25 388 ASP A N 1
ATOM 2847 C CA . ASP A 1 388 ? -20.328 16.516 2.108 1.00 95.25 388 ASP A CA 1
ATOM 2848 C C . ASP A 1 388 ? -20.373 17.459 3.318 1.00 95.25 388 ASP A C 1
ATOM 2850 O O . ASP A 1 388 ? -20.712 17.056 4.434 1.00 95.25 388 ASP A O 1
ATOM 2854 N N . ARG A 1 389 ? -20.024 18.728 3.093 1.00 94.94 389 ARG A N 1
ATOM 2855 C CA . ARG A 1 389 ? -20.009 19.763 4.133 1.00 94.94 389 ARG A CA 1
ATOM 2856 C C . ARG A 1 389 ? -21.321 19.863 4.911 1.00 94.94 389 ARG A C 1
ATOM 2858 O O . ARG A 1 389 ? -21.272 20.012 6.128 1.00 94.94 389 ARG A O 1
ATOM 2865 N N . ALA A 1 390 ? -22.467 19.756 4.240 1.00 94.25 390 ALA A N 1
ATOM 2866 C CA . ALA A 1 390 ? -23.777 19.875 4.880 1.00 94.25 390 ALA A CA 1
ATOM 2867 C C . ALA A 1 390 ? -24.001 18.785 5.942 1.00 94.25 390 ALA A C 1
ATOM 2869 O O . ALA A 1 390 ? -24.535 19.059 7.015 1.00 94.25 390 ALA A O 1
ATOM 2870 N N . SER A 1 391 ? -23.525 17.567 5.681 1.00 93.75 391 SER A N 1
ATOM 2871 C CA . SER A 1 391 ? -23.686 16.430 6.592 1.00 93.75 391 SER A CA 1
ATOM 2872 C C . SER A 1 391 ? -22.901 16.579 7.904 1.00 93.75 391 SER A C 1
ATOM 2874 O O . SER A 1 391 ? -23.287 15.992 8.912 1.00 93.75 391 SER A O 1
ATOM 2876 N N . PHE A 1 392 ? -21.811 17.359 7.928 1.00 95.25 392 PHE A N 1
ATOM 2877 C CA . PHE A 1 392 ? -20.955 17.532 9.114 1.00 95.25 392 PHE A CA 1
ATOM 2878 C C . PHE A 1 392 ? -20.807 18.983 9.590 1.00 95.25 392 PHE A C 1
ATOM 2880 O O . PHE A 1 392 ? -19.981 19.255 10.462 1.00 95.25 392 PHE A O 1
ATOM 2887 N N . GLU A 1 393 ? -21.595 19.920 9.060 1.00 94.25 393 GLU A N 1
ATOM 2888 C CA . GLU A 1 393 ? -21.447 21.357 9.320 1.00 94.25 393 GLU A CA 1
ATOM 2889 C C . GLU A 1 393 ? -21.445 21.694 10.820 1.00 94.25 393 GLU A C 1
ATOM 2891 O O . GLU A 1 393 ? -20.599 22.463 11.282 1.00 94.25 393 GLU A O 1
ATOM 2896 N N . GLY A 1 394 ? -22.305 21.031 11.600 1.00 95.00 394 GLY A N 1
ATOM 2897 C CA . GLY A 1 394 ? -22.379 21.216 13.050 1.00 95.00 394 GLY A CA 1
ATOM 2898 C C . GLY A 1 394 ? -21.071 20.920 13.795 1.00 95.00 394 GLY A C 1
ATOM 2899 O O . GLY A 1 394 ? -20.817 21.540 14.822 1.00 95.00 394 GLY A O 1
ATOM 2900 N N . LEU A 1 395 ? -20.212 20.024 13.285 1.00 95.88 395 LEU A N 1
ATOM 2901 C CA . LEU A 1 395 ? -18.884 19.786 13.870 1.00 95.88 395 LEU A CA 1
ATOM 2902 C C . LEU A 1 395 ? -17.932 20.957 13.620 1.00 95.88 395 LEU A C 1
ATOM 2904 O O . LEU A 1 395 ? -17.137 21.297 14.490 1.00 95.88 395 LEU A O 1
ATOM 2908 N N . GLY A 1 396 ? -17.983 21.545 12.423 1.00 93.56 396 GLY A N 1
ATOM 2909 C CA . GLY A 1 396 ? -17.088 22.631 12.025 1.00 93.56 396 GLY A CA 1
ATOM 2910 C C . GLY A 1 396 ? -17.491 24.003 12.571 1.00 93.56 396 GLY A C 1
ATOM 2911 O O . GLY A 1 396 ? -16.656 24.901 12.605 1.00 93.56 396 GLY A O 1
ATOM 2912 N N . GLN A 1 397 ? -18.755 24.169 12.973 1.00 95.62 397 GLN A N 1
ATOM 2913 C CA . GLN A 1 397 ? -19.318 25.429 13.477 1.00 95.62 397 GLN A CA 1
ATOM 2914 C C . GLN A 1 397 ? -19.496 25.479 14.997 1.00 95.62 397 GLN A C 1
ATOM 2916 O O . GLN A 1 397 ? -19.868 26.529 15.516 1.00 95.62 397 GLN A O 1
ATOM 2921 N N . ALA A 1 398 ? -19.255 24.374 15.706 1.00 95.06 398 ALA A N 1
ATOM 2922 C CA . ALA A 1 398 ? -19.395 24.329 17.155 1.00 95.06 398 ALA A CA 1
ATOM 2923 C C . ALA A 1 398 ? -18.531 25.410 17.828 1.00 95.06 398 ALA A C 1
ATOM 2925 O O . ALA A 1 398 ? -17.315 25.453 17.637 1.00 95.06 398 ALA A O 1
ATOM 2926 N N . ALA A 1 399 ? -19.158 26.269 18.636 1.00 89.56 399 ALA A N 1
ATOM 2927 C CA . ALA A 1 399 ? -18.490 27.382 19.312 1.00 89.56 399 ALA A CA 1
ATOM 2928 C C . ALA A 1 399 ? -17.778 26.961 20.612 1.00 89.56 399 ALA A C 1
ATOM 2930 O O . ALA A 1 399 ? -17.027 27.746 21.192 1.00 89.56 399 ALA A O 1
ATOM 2931 N N . GLY A 1 400 ? -18.004 25.728 21.073 1.00 90.88 400 GLY A N 1
ATOM 2932 C CA . GLY A 1 400 ? -17.353 25.157 22.248 1.00 90.88 400 GLY A CA 1
ATOM 2933 C C . GLY A 1 400 ? -17.644 23.668 22.438 1.00 90.88 400 GLY A C 1
ATOM 2934 O O . GLY A 1 400 ? -18.434 23.065 21.706 1.00 90.88 400 GLY A O 1
ATOM 2935 N N . ASP A 1 401 ? -17.021 23.080 23.458 1.00 92.12 401 ASP A N 1
ATOM 2936 C CA . ASP A 1 401 ? -16.965 21.627 23.673 1.00 92.12 401 ASP A CA 1
ATOM 2937 C C . ASP A 1 401 ? -18.343 20.956 23.758 1.00 92.12 401 ASP A C 1
ATOM 2939 O O . ASP A 1 401 ? -18.550 19.878 23.203 1.00 92.12 401 ASP A O 1
ATOM 2943 N N . GLY A 1 402 ? -19.312 21.591 24.425 1.00 93.31 402 GLY A N 1
ATOM 2944 C CA . GLY A 1 402 ? -20.661 21.036 24.571 1.00 93.31 402 GLY A CA 1
ATOM 2945 C C . GLY A 1 402 ? -21.394 20.902 23.235 1.00 93.31 402 GLY A C 1
ATOM 2946 O O . GLY A 1 402 ? -21.968 19.853 22.942 1.00 93.31 402 GLY A O 1
ATOM 2947 N N . GLU A 1 403 ? -21.337 21.942 22.400 1.00 95.88 403 GLU A N 1
ATOM 2948 C CA . GLU A 1 403 ? -21.924 21.923 21.055 1.00 95.88 403 GLU A CA 1
ATOM 2949 C C . GLU A 1 403 ? -21.224 20.903 20.163 1.00 95.88 403 GLU A C 1
ATOM 2951 O O . GLU A 1 403 ? -21.884 20.168 19.429 1.00 95.88 403 GLU A O 1
ATOM 2956 N N . LEU A 1 404 ? -19.899 20.804 20.282 1.00 96.44 404 LEU A N 1
ATOM 2957 C CA . LEU A 1 404 ? -19.093 19.869 19.514 1.00 96.44 404 LEU A CA 1
ATOM 2958 C C . LEU A 1 404 ? -19.437 18.409 19.851 1.00 96.44 404 LEU A C 1
ATOM 2960 O O . LEU A 1 404 ? -19.619 17.590 18.948 1.00 96.44 404 LEU A O 1
ATOM 2964 N N . LEU A 1 405 ? -19.583 18.078 21.137 1.00 95.62 405 LEU A N 1
ATOM 2965 C CA . LEU A 1 405 ? -19.985 16.738 21.577 1.00 95.62 405 LEU A CA 1
ATOM 2966 C C . LEU A 1 405 ? -21.403 16.387 21.105 1.00 95.62 405 LEU A C 1
ATOM 2968 O O . LEU A 1 405 ? -21.635 15.265 20.649 1.00 95.62 405 LEU A O 1
ATOM 2972 N N . VAL A 1 406 ? -22.340 17.340 21.155 1.00 96.44 406 VAL A N 1
ATOM 2973 C CA . VAL A 1 406 ? -23.704 17.150 20.631 1.00 96.44 406 VAL A CA 1
ATOM 2974 C C . VAL A 1 406 ? -23.690 16.960 19.114 1.00 96.44 406 VAL A C 1
ATOM 2976 O O . VAL A 1 406 ? -24.366 16.064 18.607 1.00 96.44 406 VAL A O 1
ATOM 2979 N N . ALA A 1 407 ? -22.913 17.757 18.380 1.00 97.25 407 ALA A N 1
ATOM 2980 C CA . ALA A 1 407 ? -22.766 17.624 16.935 1.00 97.25 407 ALA A CA 1
ATOM 2981 C C . ALA A 1 407 ? -22.170 16.263 16.550 1.00 97.25 407 ALA A C 1
ATOM 2983 O O . ALA A 1 407 ? -22.692 15.596 15.656 1.00 97.25 407 ALA A O 1
ATOM 2984 N N . MET A 1 408 ? -21.144 15.799 17.270 1.00 97.31 408 MET A N 1
ATOM 2985 C CA . MET A 1 408 ? -20.572 14.467 17.072 1.00 97.31 408 MET A CA 1
ATOM 2986 C C . MET A 1 408 ? -21.596 13.366 17.361 1.00 97.31 408 MET A C 1
ATOM 2988 O O . MET A 1 408 ? -21.735 12.440 16.564 1.00 97.31 408 MET A O 1
ATOM 2992 N N . ALA A 1 409 ? -22.346 13.461 18.463 1.00 96.44 409 ALA A N 1
ATOM 2993 C CA . ALA A 1 409 ? -23.386 12.489 18.797 1.00 96.44 409 ALA A CA 1
ATOM 2994 C C . ALA A 1 409 ? -24.465 12.411 17.702 1.00 96.44 409 ALA A C 1
ATOM 2996 O O . ALA A 1 409 ? -24.788 11.314 17.246 1.00 96.44 409 ALA A O 1
ATOM 2997 N N . ARG A 1 410 ? -24.941 13.564 17.210 1.00 96.38 410 ARG A N 1
ATOM 2998 C CA . ARG A 1 410 ? -25.916 13.648 16.109 1.00 96.38 410 ARG A CA 1
ATOM 2999 C C . ARG A 1 410 ? -25.385 13.051 14.813 1.00 96.38 410 ARG A C 1
ATOM 3001 O O . ARG A 1 410 ? -26.112 12.307 14.159 1.00 96.38 410 ARG A O 1
ATOM 3008 N N . LEU A 1 411 ? -24.133 13.342 14.453 1.00 95.94 411 LEU A N 1
ATOM 3009 C CA . LEU A 1 411 ? -23.509 12.771 13.259 1.00 95.94 411 LEU A CA 1
ATOM 3010 C C . LEU A 1 411 ? -23.439 11.242 13.365 1.00 95.94 411 LEU A C 1
ATOM 3012 O O . LEU A 1 411 ? -23.762 10.536 12.411 1.00 95.94 411 LEU A O 1
ATOM 3016 N N . ARG A 1 412 ? -23.057 10.717 14.538 1.00 96.50 412 ARG A N 1
ATOM 3017 C CA . ARG A 1 412 ? -23.003 9.267 14.756 1.00 96.50 412 ARG A CA 1
ATOM 3018 C C . ARG A 1 412 ? -24.364 8.610 14.635 1.00 96.50 412 ARG A C 1
ATOM 3020 O O . ARG A 1 412 ? -24.462 7.580 13.978 1.00 96.50 412 ARG A O 1
ATOM 3027 N N . GLU A 1 413 ? -25.378 9.186 15.267 1.00 95.38 413 GLU A N 1
ATOM 3028 C CA . GLU A 1 413 ? -26.733 8.640 15.257 1.00 95.38 413 GLU A CA 1
ATOM 3029 C C . GLU A 1 413 ? -27.345 8.682 13.853 1.00 95.38 413 GLU A C 1
ATOM 3031 O O . GLU A 1 413 ? -27.848 7.668 13.377 1.00 95.38 413 GLU A O 1
ATOM 3036 N N . SER A 1 414 ? -27.196 9.803 13.141 1.00 93.25 414 SER A N 1
ATOM 3037 C CA . SER A 1 414 ? -27.780 9.999 11.805 1.00 93.25 414 SER A CA 1
ATOM 3038 C C . SER A 1 414 ? -27.189 9.073 10.736 1.00 93.25 414 SER A C 1
ATOM 3040 O O . SER A 1 414 ? -27.862 8.756 9.760 1.00 93.25 414 SER A O 1
ATOM 3042 N N . HIS A 1 415 ? -25.938 8.631 10.909 1.00 91.88 415 HIS A N 1
ATOM 3043 C CA . HIS A 1 415 ? -25.217 7.828 9.912 1.00 91.88 415 HIS A CA 1
ATOM 3044 C C . HIS A 1 415 ? -24.763 6.450 10.417 1.00 91.88 415 HIS A C 1
ATOM 3046 O O . HIS A 1 415 ? -24.013 5.756 9.725 1.00 91.88 415 HIS A O 1
ATOM 3052 N N . GLY A 1 416 ? -25.191 6.048 11.618 1.00 92.56 416 GLY A N 1
ATOM 3053 C CA . GLY A 1 416 ? -24.832 4.760 12.217 1.00 92.56 416 GLY A CA 1
ATOM 3054 C C . GLY A 1 416 ? -23.321 4.564 12.386 1.00 92.56 416 GLY A C 1
ATOM 3055 O O . GLY A 1 416 ? -22.807 3.475 12.122 1.00 92.56 416 GLY A O 1
ATOM 3056 N N . LEU A 1 417 ? -22.590 5.616 12.771 1.00 95.19 417 LEU A N 1
ATOM 3057 C CA . LEU A 1 417 ? -21.131 5.556 12.886 1.00 95.19 417 LEU A CA 1
ATOM 3058 C C . LEU A 1 417 ? -20.675 4.797 14.148 1.00 95.19 417 LEU A C 1
ATOM 3060 O O . LEU A 1 417 ? -21.257 4.962 15.234 1.00 95.19 417 LEU A O 1
ATOM 3064 N N . PRO A 1 418 ? -19.569 4.033 14.057 1.00 94.75 418 PRO A N 1
ATOM 3065 C CA . PRO A 1 418 ? -18.952 3.409 15.222 1.00 94.75 418 PRO A CA 1
ATOM 3066 C C . PRO A 1 418 ? -18.440 4.454 16.229 1.00 94.75 418 PRO A C 1
ATOM 3068 O O . PRO A 1 418 ? -18.397 5.658 15.964 1.00 94.75 418 PRO A O 1
ATOM 3071 N N . VAL A 1 419 ? -18.076 3.992 17.427 1.00 95.25 419 VAL A N 1
ATOM 3072 C CA . VAL A 1 419 ? -17.451 4.837 18.466 1.00 95.25 419 VAL A CA 1
ATOM 3073 C C . VAL A 1 419 ? -16.037 5.260 18.059 1.00 95.25 419 VAL A C 1
ATOM 3075 O O . VAL A 1 419 ? -15.583 6.342 18.423 1.00 95.25 419 VAL A O 1
ATOM 3078 N N . THR A 1 420 ? -15.350 4.414 17.292 1.00 96.62 420 THR A N 1
ATOM 3079 C CA . THR A 1 420 ? -13.983 4.644 16.833 1.00 96.62 420 THR A CA 1
ATOM 3080 C C . THR A 1 420 ? -13.910 4.555 15.313 1.00 96.62 420 THR A C 1
ATOM 3082 O O . THR A 1 420 ? -14.481 3.655 14.692 1.00 96.62 420 THR A O 1
ATOM 3085 N N . PHE A 1 421 ? -13.228 5.513 14.697 1.00 97.44 421 PHE A N 1
ATOM 3086 C CA . PHE A 1 421 ? -13.030 5.580 13.250 1.00 97.44 421 PHE A CA 1
ATOM 3087 C C . PHE A 1 421 ? -11.768 6.378 12.928 1.00 97.44 421 PHE A C 1
ATOM 3089 O O . PHE A 1 421 ? -11.274 7.163 13.731 1.00 97.44 421 PHE A O 1
ATOM 3096 N N . PHE A 1 422 ? -11.251 6.197 11.725 1.00 97.50 422 PHE A N 1
ATOM 3097 C CA . PHE A 1 422 ? -10.235 7.052 11.140 1.00 97.50 422 PHE A CA 1
ATOM 3098 C C . PHE A 1 422 ? -10.893 8.172 10.338 1.00 97.50 422 PHE A C 1
ATOM 3100 O O . PHE A 1 422 ? -11.823 7.904 9.580 1.00 97.50 422 PHE A O 1
ATOM 3107 N N . ALA A 1 423 ? -10.407 9.405 10.469 1.00 97.44 423 ALA A N 1
ATOM 3108 C CA . ALA A 1 423 ? -10.916 10.562 9.736 1.00 97.44 423 ALA A CA 1
ATOM 3109 C C . ALA A 1 423 ? -9.851 11.161 8.809 1.00 97.44 423 ALA A C 1
ATOM 3111 O O . ALA A 1 423 ? -8.702 11.348 9.213 1.00 97.44 423 ALA A O 1
ATOM 3112 N N . ALA A 1 424 ? -10.248 11.499 7.583 1.00 96.25 424 ALA A N 1
ATOM 3113 C CA . ALA A 1 424 ? -9.407 12.157 6.587 1.00 96.25 424 ALA A CA 1
ATOM 3114 C C . ALA A 1 424 ? -10.192 13.203 5.781 1.00 96.25 424 ALA A C 1
ATOM 3116 O O . ALA A 1 424 ? -11.421 13.154 5.681 1.00 96.25 424 ALA A O 1
ATOM 3117 N N . SER A 1 425 ? -9.463 14.130 5.159 1.00 94.25 425 SER A N 1
ATOM 3118 C CA . SER A 1 425 ? -9.991 15.057 4.150 1.00 94.25 425 SER A CA 1
ATOM 3119 C C . SER A 1 425 ? -9.040 15.119 2.949 1.00 94.25 425 SER A C 1
ATOM 3121 O O . SER A 1 425 ? -7.878 14.726 3.074 1.00 94.25 425 SER A O 1
ATOM 3123 N N . PRO A 1 426 ? -9.457 15.659 1.790 1.00 89.62 426 PRO A N 1
ATOM 3124 C CA . PRO A 1 426 ? -8.550 15.824 0.650 1.00 89.62 426 PRO A CA 1
ATOM 3125 C C . PRO A 1 426 ? -7.280 16.630 0.980 1.00 89.62 426 PRO A C 1
ATOM 3127 O O . PRO A 1 426 ? -6.219 16.376 0.405 1.00 89.62 426 PRO A O 1
ATOM 3130 N N . ARG A 1 427 ? -7.376 17.576 1.931 1.00 85.88 427 ARG A N 1
ATOM 3131 C CA . ARG A 1 427 ? -6.248 18.390 2.420 1.00 85.88 427 ARG A CA 1
ATOM 3132 C C . ARG A 1 427 ? -5.408 17.658 3.467 1.00 85.88 427 ARG A C 1
ATOM 3134 O O . ARG A 1 427 ? -4.190 17.794 3.461 1.00 85.88 427 ARG A O 1
ATOM 3141 N N . ARG A 1 428 ? -6.034 16.858 4.337 1.00 84.62 428 ARG A N 1
ATOM 3142 C CA . ARG A 1 428 ? -5.354 16.011 5.329 1.00 84.62 428 ARG A CA 1
ATOM 3143 C C . ARG A 1 428 ? -5.462 14.547 4.916 1.00 84.62 428 ARG A C 1
ATOM 3145 O O . ARG A 1 428 ? -6.316 13.812 5.408 1.00 84.62 428 ARG A O 1
ATOM 3152 N N . ARG A 1 429 ? -4.589 14.151 3.983 1.00 75.44 429 ARG A N 1
ATOM 3153 C CA . ARG A 1 429 ? -4.627 12.823 3.352 1.00 75.44 429 ARG A CA 1
ATOM 3154 C C . ARG A 1 429 ? -4.308 11.686 4.313 1.00 75.44 429 ARG A C 1
ATOM 3156 O O . ARG A 1 429 ? -4.895 10.621 4.177 1.00 75.44 429 ARG A O 1
ATOM 3163 N N . ARG A 1 430 ? -3.396 11.896 5.272 1.00 84.81 430 ARG A N 1
ATOM 3164 C CA . ARG A 1 430 ? -3.091 10.873 6.275 1.00 84.81 430 ARG A CA 1
ATOM 3165 C C . ARG A 1 430 ? -4.238 10.827 7.286 1.00 84.81 430 ARG A C 1
ATOM 3167 O O . ARG A 1 430 ? -4.433 11.820 7.994 1.00 84.81 430 ARG A O 1
ATOM 3174 N N . PRO A 1 431 ? -5.000 9.723 7.343 1.00 92.12 431 PRO A N 1
ATOM 3175 C CA . PRO A 1 431 ? -6.072 9.609 8.308 1.00 92.12 431 PRO A CA 1
ATOM 3176 C C . PRO A 1 431 ? -5.510 9.626 9.728 1.00 92.12 431 PRO A C 1
ATOM 3178 O O . PRO A 1 431 ? -4.399 9.152 9.975 1.00 92.12 431 PRO A O 1
ATOM 3181 N N . PHE A 1 432 ? -6.296 10.132 10.670 1.00 95.00 432 PHE A N 1
ATOM 3182 C CA . PHE A 1 432 ? -5.978 10.044 12.092 1.00 95.00 432 PHE A CA 1
ATOM 3183 C C . PHE A 1 432 ? -7.104 9.348 12.848 1.00 95.00 432 PHE A C 1
ATOM 3185 O O . PHE A 1 432 ? -8.264 9.384 12.437 1.00 95.00 432 PHE A O 1
ATOM 3192 N N . TYR A 1 433 ? -6.735 8.674 13.931 1.00 96.38 433 TYR A N 1
ATOM 3193 C CA . TYR A 1 433 ? -7.658 7.936 14.779 1.00 96.38 433 TYR A CA 1
ATOM 3194 C C . TYR A 1 433 ? -8.542 8.893 15.587 1.00 96.38 433 TYR A C 1
ATOM 3196 O O . TYR A 1 433 ? -8.046 9.842 16.195 1.00 96.38 433 TYR A O 1
ATOM 3204 N N . VAL A 1 434 ? -9.840 8.611 15.621 1.00 97.00 434 VAL A N 1
ATOM 3205 C CA . VAL A 1 434 ? -10.839 9.310 16.424 1.00 97.00 434 VAL A CA 1
ATOM 3206 C C . VAL A 1 434 ? -11.547 8.289 17.304 1.00 97.00 434 VAL A C 1
ATOM 3208 O O . VAL A 1 434 ? -12.077 7.293 16.816 1.00 97.00 434 VAL A O 1
ATOM 3211 N N . ASP A 1 435 ? -11.589 8.568 18.603 1.00 96.44 435 ASP A N 1
ATOM 3212 C CA . ASP A 1 435 ? -12.475 7.911 19.561 1.00 96.44 435 ASP A CA 1
ATOM 3213 C C . ASP A 1 435 ? -13.440 8.963 20.088 1.00 96.44 435 ASP A C 1
ATOM 3215 O O . ASP A 1 435 ? -13.017 9.949 20.694 1.00 96.44 435 ASP A O 1
ATOM 3219 N N . THR A 1 436 ? -14.738 8.771 19.865 1.00 96.12 436 THR A N 1
ATOM 3220 C CA . THR A 1 436 ? -15.737 9.784 20.227 1.00 96.12 436 THR A CA 1
ATOM 3221 C C . THR A 1 436 ? -15.945 9.917 21.732 1.00 96.12 436 THR A C 1
ATOM 3223 O O . THR A 1 436 ? -16.671 10.804 22.170 1.00 96.12 436 THR A O 1
ATOM 3226 N N . ARG A 1 437 ? -15.324 9.044 22.534 1.00 94.81 437 ARG A N 1
ATOM 3227 C CA . ARG A 1 437 ? -15.257 9.162 23.997 1.00 94.81 437 ARG A CA 1
ATOM 3228 C C . ARG A 1 437 ? -14.130 10.090 24.458 1.00 94.81 437 ARG A C 1
ATOM 3230 O O . ARG A 1 437 ? -14.083 10.421 25.637 1.00 94.81 437 ARG A O 1
ATOM 3237 N N . SER A 1 438 ? -13.227 10.493 23.560 1.00 95.81 438 SER A N 1
ATOM 3238 C CA . SER A 1 438 ? -12.110 11.396 23.844 1.00 95.81 438 SER A CA 1
ATOM 3239 C C . SER A 1 438 ? -12.407 12.808 23.324 1.00 95.81 438 SER A C 1
ATOM 3241 O O . SER A 1 438 ? -12.339 13.029 22.111 1.00 95.81 438 SER A O 1
ATOM 3243 N N . PRO A 1 439 ? -12.684 13.792 24.205 1.00 94.44 439 PRO A N 1
ATOM 3244 C CA . PRO A 1 439 ? -12.970 15.165 23.788 1.00 94.44 439 PRO A CA 1
ATOM 3245 C C . PRO A 1 439 ? -11.873 15.773 22.906 1.00 94.44 439 PRO A C 1
ATOM 3247 O O . PRO A 1 439 ? -12.185 16.375 21.887 1.00 94.44 439 PRO A O 1
ATOM 3250 N N . ALA A 1 440 ? -10.595 15.524 23.216 1.00 95.56 440 ALA A N 1
ATOM 3251 C CA . ALA A 1 440 ? -9.465 16.048 22.443 1.00 95.56 440 ALA A CA 1
ATOM 3252 C C . ALA A 1 440 ? -9.424 15.524 20.992 1.00 95.56 440 ALA A C 1
ATOM 3254 O O . ALA A 1 440 ? -9.042 16.246 20.070 1.00 95.56 440 ALA A O 1
ATOM 3255 N N . LEU A 1 441 ? -9.832 14.269 20.765 1.00 96.75 441 LEU A N 1
ATOM 3256 C CA . LEU A 1 441 ? -9.901 13.705 19.412 1.00 96.75 441 LEU A CA 1
ATOM 3257 C C . LEU A 1 441 ? -11.107 14.242 18.638 1.00 96.75 441 LEU A C 1
ATOM 3259 O O . LEU A 1 441 ? -11.000 14.484 17.435 1.00 96.75 441 LEU A O 1
ATOM 3263 N N . VAL A 1 442 ? -12.230 14.471 19.322 1.00 97.69 442 VAL A N 1
ATOM 3264 C CA . VAL A 1 442 ? -13.400 15.127 18.723 1.00 97.69 442 VAL A CA 1
ATOM 3265 C C . VAL A 1 442 ? -13.076 16.585 18.375 1.00 97.69 442 VAL A C 1
ATOM 3267 O O . VAL A 1 442 ? -13.436 17.043 17.296 1.00 97.69 442 VAL A O 1
ATOM 3270 N N . GLU A 1 443 ? -12.327 17.296 19.217 1.00 96.69 443 GLU A N 1
ATOM 3271 C CA . GLU A 1 443 ? -11.844 18.657 18.951 1.00 96.69 443 GLU A CA 1
ATOM 3272 C C . GLU A 1 443 ? -10.939 18.710 17.713 1.00 96.69 443 GLU A C 1
ATOM 3274 O O . GLU A 1 443 ? -11.124 19.547 16.826 1.00 96.69 443 GLU A O 1
ATOM 3279 N N . ALA A 1 444 ? -10.007 17.760 17.588 1.00 95.69 444 ALA A N 1
ATOM 3280 C CA . ALA A 1 444 ? -9.179 17.626 16.393 1.00 95.69 444 ALA A CA 1
ATOM 3281 C C . ALA A 1 444 ? -10.017 17.360 15.128 1.00 95.69 444 ALA A C 1
ATOM 3283 O O . ALA A 1 444 ? -9.715 17.907 14.063 1.00 95.69 444 ALA A O 1
ATOM 3284 N N . LEU A 1 445 ? -11.083 16.560 15.237 1.00 97.00 445 LEU A N 1
ATOM 3285 C CA . LEU A 1 445 ? -12.036 16.345 14.149 1.00 97.00 445 LEU A CA 1
ATOM 3286 C C . LEU A 1 445 ? -12.832 17.613 13.817 1.00 97.00 445 LEU A C 1
ATOM 3288 O O . LEU A 1 445 ? -12.984 17.914 12.637 1.00 97.00 445 LEU A O 1
ATOM 3292 N N . GLY A 1 446 ? -13.278 18.379 14.815 1.00 96.75 446 GLY A N 1
ATOM 3293 C CA . GLY A 1 446 ? -13.956 19.665 14.625 1.00 96.75 446 GLY A CA 1
ATOM 3294 C C . GLY A 1 446 ? -13.091 20.667 13.858 1.00 96.75 446 GLY A C 1
ATOM 3295 O O . GLY A 1 446 ? -13.541 21.251 12.873 1.00 96.75 446 GLY A O 1
ATOM 3296 N N . ARG A 1 447 ? -11.800 20.783 14.210 1.00 95.25 447 ARG A N 1
ATOM 3297 C CA . ARG A 1 447 ? -10.834 21.619 13.467 1.00 95.25 447 ARG A CA 1
ATOM 3298 C C . ARG A 1 447 ? -10.659 21.176 12.015 1.00 95.25 447 ARG A C 1
ATOM 3300 O O . ARG A 1 447 ? -10.590 22.014 11.114 1.00 95.25 447 ARG A O 1
ATOM 3307 N N . LEU A 1 448 ? -10.603 19.864 11.771 1.00 95.06 448 LEU A N 1
ATOM 3308 C CA . LEU A 1 448 ? -10.565 19.338 10.407 1.00 95.06 448 LEU A CA 1
ATOM 3309 C C . LEU A 1 448 ? -11.862 19.676 9.654 1.00 95.06 448 LEU A C 1
ATOM 3311 O O . LEU A 1 448 ? -11.803 20.154 8.524 1.00 95.06 448 LEU A O 1
ATOM 3315 N N . ALA A 1 449 ? -13.016 19.460 10.287 1.00 95.81 449 ALA A N 1
ATOM 3316 C CA . ALA A 1 449 ? -14.336 19.715 9.722 1.00 95.81 449 ALA A CA 1
ATOM 3317 C C . ALA A 1 449 ? -14.539 21.195 9.358 1.00 95.81 449 ALA A C 1
ATOM 3319 O O . ALA A 1 449 ? -15.071 21.490 8.292 1.00 95.81 449 ALA A O 1
ATOM 3320 N N . ALA A 1 450 ? -14.046 22.128 10.178 1.00 94.81 450 ALA A N 1
ATOM 3321 C CA . ALA A 1 450 ? -14.171 23.567 9.940 1.00 94.81 450 ALA A CA 1
ATOM 3322 C C . ALA A 1 450 ? -13.583 24.018 8.588 1.00 94.81 450 ALA A C 1
ATOM 3324 O O . ALA A 1 450 ? -14.086 24.963 7.977 1.00 94.81 450 ALA A O 1
ATOM 3325 N N . THR A 1 451 ? -12.552 23.323 8.093 1.00 94.12 451 THR A N 1
ATOM 3326 C CA . THR A 1 451 ? -11.821 23.672 6.858 1.00 94.12 451 THR A CA 1
ATOM 3327 C C . THR A 1 451 ? -12.032 22.691 5.702 1.00 94.12 451 THR A C 1
ATOM 3329 O O . THR A 1 451 ? -11.525 22.920 4.599 1.00 94.12 451 THR A O 1
ATOM 3332 N N . ALA A 1 452 ? -12.753 21.592 5.933 1.00 94.94 452 ALA A N 1
ATOM 3333 C CA . ALA A 1 452 ? -12.986 20.554 4.940 1.00 94.94 452 ALA A CA 1
ATOM 3334 C C . ALA A 1 452 ? -14.264 20.815 4.128 1.00 94.94 452 ALA A C 1
ATOM 3336 O O . ALA A 1 452 ? -15.290 21.217 4.668 1.00 94.94 452 ALA A O 1
ATOM 3337 N N . GLU A 1 453 ? -14.210 20.513 2.829 1.00 94.88 453 GLU A N 1
ATOM 3338 C CA . GLU A 1 453 ? -15.402 20.412 1.963 1.00 94.88 453 GLU A CA 1
ATOM 3339 C C . GLU A 1 453 ? -15.988 18.997 1.949 1.00 94.88 453 GLU A C 1
ATOM 3341 O O . GLU A 1 453 ? -17.170 18.782 1.687 1.00 94.88 453 GLU A O 1
ATOM 3346 N N . ARG A 1 454 ? -15.135 18.011 2.234 1.00 95.38 454 ARG A N 1
ATOM 3347 C CA . ARG A 1 454 ? -15.481 16.596 2.281 1.00 95.38 454 ARG A CA 1
ATOM 3348 C C . ARG A 1 454 ? -14.722 15.923 3.409 1.00 95.38 454 ARG A C 1
ATOM 3350 O O . ARG A 1 454 ? -13.511 16.125 3.548 1.00 95.38 454 ARG A O 1
ATOM 3357 N N . LEU A 1 455 ? -15.423 15.077 4.154 1.00 96.25 455 LEU A N 1
ATOM 3358 C CA . LEU A 1 455 ? -14.831 14.188 5.144 1.00 96.25 455 LEU A CA 1
ATOM 3359 C C . LEU A 1 455 ? -15.012 12.742 4.706 1.00 96.25 455 LEU A C 1
ATOM 3361 O O . LEU A 1 455 ? -16.078 12.342 4.244 1.00 96.25 455 LEU A O 1
ATOM 3365 N N . THR A 1 456 ? -13.951 11.957 4.852 1.00 96.62 456 THR A N 1
ATOM 3366 C CA . THR A 1 456 ? -14.013 10.503 4.718 1.00 96.62 456 THR A CA 1
ATOM 3367 C C . THR A 1 456 ? -13.722 9.888 6.069 1.00 96.62 456 THR A C 1
ATOM 3369 O O . THR A 1 456 ? -12.665 10.144 6.650 1.00 96.62 456 THR A O 1
ATOM 3372 N N . LEU A 1 457 ? -14.661 9.084 6.557 1.00 97.25 457 LEU A N 1
ATOM 3373 C CA . LEU A 1 457 ? -14.489 8.281 7.757 1.00 97.25 457 LEU A CA 1
ATOM 3374 C C . LEU A 1 457 ? -14.322 6.818 7.357 1.00 97.25 457 LEU A C 1
ATOM 3376 O O . LEU A 1 457 ? -15.001 6.339 6.453 1.00 97.25 457 LEU A O 1
ATOM 3380 N N . THR A 1 458 ? -13.423 6.106 8.021 1.00 96.94 458 THR A N 1
ATOM 3381 C CA . THR A 1 458 ? -13.192 4.671 7.808 1.00 96.94 458 THR A CA 1
ATOM 3382 C C . THR A 1 458 ? -13.256 3.967 9.151 1.00 96.94 458 THR A C 1
ATOM 3384 O O . THR A 1 458 ? -12.736 4.484 10.135 1.00 96.94 458 THR A O 1
ATOM 3387 N N . GLU A 1 459 ? -13.897 2.807 9.226 1.00 96.62 459 GLU A N 1
ATOM 3388 C CA . GLU A 1 459 ? -13.940 2.042 10.475 1.00 96.62 459 GLU A CA 1
ATOM 3389 C C . GLU A 1 459 ? -12.532 1.684 10.980 1.00 96.62 459 GLU A C 1
ATOM 3391 O O . GLU A 1 459 ? -11.585 1.523 10.203 1.00 96.62 459 GLU A O 1
ATOM 3396 N N . VAL A 1 460 ? -12.399 1.525 12.295 1.00 96.31 460 VAL A N 1
ATOM 3397 C CA . VAL A 1 460 ? -11.185 0.973 12.901 1.00 96.31 460 VAL A CA 1
ATOM 3398 C C . VAL A 1 460 ? -11.274 -0.549 12.849 1.00 96.31 460 VAL A C 1
ATOM 3400 O O . VAL A 1 460 ? -12.167 -1.143 13.445 1.00 96.31 460 VAL A O 1
ATOM 3403 N N . SER A 1 461 ? -10.354 -1.176 12.115 1.00 94.62 461 SER A N 1
ATOM 3404 C CA . SER A 1 461 ? -10.231 -2.633 12.035 1.00 94.62 461 SER A CA 1
ATOM 3405 C C . SER A 1 461 ? -8.764 -3.029 11.793 1.00 94.62 461 SER A C 1
ATOM 3407 O O . SER A 1 461 ? -8.188 -2.580 10.788 1.00 94.62 461 SER A O 1
ATOM 3409 N N . PRO A 1 462 ? -8.142 -3.843 12.667 1.00 95.25 462 PRO A N 1
ATOM 3410 C CA . PRO A 1 462 ? -8.686 -4.394 13.916 1.00 95.25 462 PRO A CA 1
ATOM 3411 C C . PRO A 1 462 ? -9.085 -3.321 14.937 1.00 95.25 462 PRO A C 1
ATOM 3413 O O . PRO A 1 462 ? -8.470 -2.254 14.996 1.00 95.25 462 PRO A O 1
ATOM 3416 N N . GLY A 1 463 ? -10.129 -3.591 15.720 1.00 92.12 463 GLY A N 1
ATOM 3417 C CA . GLY A 1 463 ? -10.479 -2.798 16.894 1.00 92.12 463 GLY A CA 1
ATOM 3418 C C . GLY A 1 463 ? -9.441 -2.943 18.018 1.00 92.12 463 GLY A C 1
ATOM 3419 O O . GLY A 1 463 ? -8.653 -3.887 18.001 1.00 92.12 463 GLY A O 1
ATOM 3420 N N . PRO A 1 464 ? -9.445 -2.059 19.036 1.00 87.19 464 PRO A N 1
ATOM 3421 C CA . PRO A 1 464 ? -8.474 -2.112 20.135 1.00 87.19 464 PRO A CA 1
ATOM 3422 C C . PRO A 1 464 ? -8.383 -3.474 20.840 1.00 87.19 464 PRO A C 1
ATOM 3424 O O . PRO A 1 464 ? -7.286 -3.909 21.173 1.00 87.19 464 PRO A O 1
ATOM 3427 N N . GLU A 1 465 ? -9.508 -4.175 21.009 1.00 90.62 465 GLU A N 1
ATOM 3428 C CA . GLU A 1 465 ? -9.562 -5.512 21.630 1.00 90.62 465 GLU A CA 1
ATOM 3429 C C . GLU A 1 465 ? -9.135 -6.652 20.688 1.00 90.62 465 GLU A C 1
ATOM 3431 O O . GLU A 1 465 ? -8.840 -7.762 21.132 1.00 90.62 465 GLU A O 1
ATOM 3436 N N . GLU A 1 466 ? -9.080 -6.372 19.387 1.00 95.00 466 GLU A N 1
ATOM 3437 C CA . GLU A 1 466 ? -8.706 -7.298 18.312 1.00 95.00 466 GLU A CA 1
ATOM 3438 C C . GLU A 1 466 ? -7.237 -7.115 17.884 1.00 95.00 466 GLU A C 1
ATOM 3440 O O . GLU A 1 466 ? -6.804 -7.639 16.859 1.00 95.00 466 GLU A O 1
ATOM 3445 N N . CYS A 1 467 ? -6.465 -6.351 18.656 1.00 95.50 467 CYS A N 1
ATOM 3446 C CA . CYS A 1 467 ? -5.026 -6.206 18.492 1.00 95.50 467 CYS A CA 1
ATOM 3447 C C . CYS A 1 467 ? -4.304 -7.340 19.238 1.00 95.50 467 CYS A C 1
ATOM 3449 O O . CYS A 1 467 ? -4.271 -7.365 20.474 1.00 95.50 467 CYS A O 1
ATOM 3451 N N . TRP A 1 468 ? -3.729 -8.274 18.474 1.00 94.88 468 TRP A N 1
ATOM 3452 C CA . TRP A 1 468 ? -3.104 -9.500 18.990 1.00 94.88 468 TRP A CA 1
ATOM 3453 C C . TRP A 1 468 ? -1.767 -9.261 19.701 1.00 94.88 468 TRP A C 1
ATOM 3455 O O . TRP A 1 468 ? -1.390 -10.040 20.580 1.00 94.88 468 TRP A O 1
ATOM 3465 N N . LEU A 1 469 ? -1.030 -8.214 19.311 1.00 94.88 469 LEU A N 1
ATOM 3466 C CA . LEU A 1 469 ? 0.252 -7.879 19.919 1.00 94.88 469 LEU A CA 1
ATOM 3467 C C . LEU A 1 469 ? 0.011 -7.170 21.249 1.00 94.88 469 LEU A C 1
ATOM 3469 O O . LEU A 1 469 ? -0.722 -6.183 21.307 1.00 94.88 469 LEU A O 1
ATOM 3473 N N . ARG A 1 470 ? 0.660 -7.654 22.309 1.00 91.69 470 ARG A N 1
ATOM 3474 C CA . ARG A 1 470 ? 0.493 -7.129 23.664 1.00 91.69 470 ARG A CA 1
ATOM 3475 C C . ARG A 1 470 ? 1.801 -7.014 24.433 1.00 91.69 470 ARG A C 1
ATOM 3477 O O . ARG A 1 470 ? 2.698 -7.835 24.251 1.00 91.69 470 ARG A O 1
ATOM 3484 N N . ASP A 1 471 ? 1.837 -6.044 25.337 1.00 90.19 471 ASP A N 1
ATOM 3485 C CA . ASP A 1 471 ? 2.819 -5.922 26.415 1.00 90.19 471 ASP A CA 1
ATOM 3486 C C . ASP A 1 471 ? 2.063 -5.666 27.727 1.00 90.19 471 ASP A C 1
ATOM 3488 O O . ASP A 1 471 ? 1.449 -4.615 27.927 1.00 90.19 471 ASP A O 1
ATOM 3492 N N . GLY A 1 472 ? 2.002 -6.685 28.587 1.00 89.00 472 GLY A N 1
ATOM 3493 C CA . GLY A 1 472 ? 1.071 -6.707 29.717 1.00 89.00 472 GLY A CA 1
ATOM 3494 C C . GLY A 1 472 ? -0.388 -6.568 29.258 1.00 89.00 472 GLY A C 1
ATOM 3495 O O . GLY A 1 472 ? -0.865 -7.361 28.444 1.00 89.00 472 GLY A O 1
ATOM 3496 N N . GLU A 1 473 ? -1.074 -5.551 29.784 1.00 89.88 473 GLU A N 1
ATOM 3497 C CA . GLU A 1 473 ? -2.460 -5.197 29.433 1.00 89.88 473 GLU A CA 1
ATOM 3498 C C . GLU A 1 473 ? -2.554 -4.287 2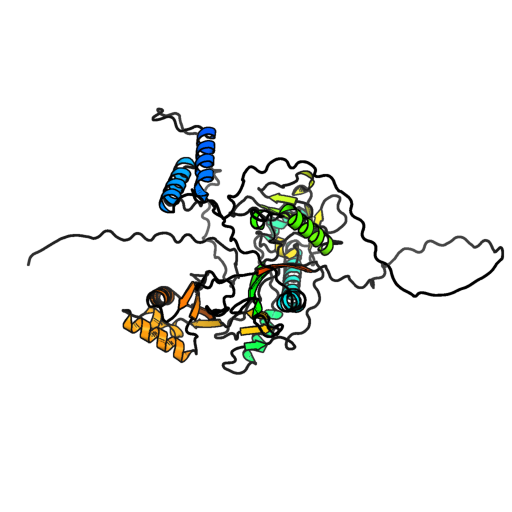8.195 1.00 89.88 473 GLU A C 1
ATOM 3500 O O . GLU A 1 473 ? -3.643 -4.056 27.670 1.00 89.88 473 GLU A O 1
ATOM 3505 N N . GLN A 1 474 ? -1.430 -3.733 27.726 1.00 92.12 474 GLN A N 1
ATOM 3506 C CA . GLN A 1 474 ? -1.427 -2.855 26.561 1.00 92.12 474 GLN A CA 1
ATOM 3507 C C . GLN A 1 474 ? -1.504 -3.681 25.284 1.00 92.12 474 GLN A C 1
ATOM 3509 O O . GLN A 1 474 ? -0.801 -4.681 25.136 1.00 92.12 474 GLN A O 1
ATOM 3514 N N . ARG A 1 475 ? -2.332 -3.228 24.344 1.00 92.94 475 ARG A N 1
ATOM 3515 C CA . ARG A 1 475 ? -2.481 -3.822 23.016 1.00 92.94 475 ARG A CA 1
ATOM 3516 C C . ARG A 1 475 ? -1.960 -2.868 21.954 1.00 92.94 475 ARG A C 1
ATOM 3518 O O . ARG A 1 475 ? -2.174 -1.659 22.036 1.00 92.94 475 ARG A O 1
ATOM 3525 N N . PHE A 1 476 ? -1.321 -3.425 20.937 1.00 93.31 476 PHE A N 1
ATOM 3526 C CA . PHE A 1 476 ? -0.698 -2.676 19.855 1.00 93.31 476 PHE A CA 1
ATOM 3527 C C . PHE A 1 476 ? -1.258 -3.140 18.519 1.00 93.31 476 PHE A C 1
ATOM 3529 O O . PHE A 1 476 ? -1.345 -4.341 18.253 1.00 93.31 476 PHE A O 1
ATOM 3536 N N . ALA A 1 477 ? -1.607 -2.184 17.658 1.00 92.88 477 ALA A N 1
ATOM 3537 C CA . ALA A 1 477 ? -1.834 -2.493 16.256 1.00 92.88 477 ALA A CA 1
ATOM 3538 C C . ALA A 1 477 ? -0.530 -3.052 15.673 1.00 92.88 477 ALA A C 1
ATOM 3540 O O . ALA A 1 477 ? 0.536 -2.456 15.838 1.00 92.88 477 ALA A O 1
ATOM 3541 N N . ALA A 1 478 ? -0.618 -4.213 15.035 1.00 93.88 478 ALA A N 1
ATOM 3542 C CA . ALA A 1 478 ? 0.531 -4.908 14.484 1.00 93.88 478 ALA A CA 1
ATOM 3543 C C . ALA A 1 478 ? 0.168 -5.531 13.141 1.00 93.88 478 ALA A C 1
ATOM 3545 O O . ALA A 1 478 ? -0.894 -6.144 12.988 1.00 93.88 478 ALA A O 1
ATOM 3546 N N . GLU A 1 479 ? 1.082 -5.394 12.189 1.00 95.25 479 GLU A N 1
ATOM 3547 C CA . GLU A 1 479 ? 0.923 -5.887 10.828 1.00 95.25 479 GLU A CA 1
ATOM 3548 C C . GLU A 1 479 ? 1.988 -6.944 10.536 1.00 95.25 479 GLU A C 1
ATOM 3550 O O . GLU A 1 479 ? 3.146 -6.831 10.945 1.00 95.25 479 GLU A O 1
ATOM 3555 N N . LEU A 1 480 ? 1.593 -7.984 9.812 1.00 94.88 480 LEU A N 1
ATOM 3556 C CA . LEU A 1 480 ? 2.492 -8.956 9.217 1.00 94.88 480 LEU A CA 1
ATOM 3557 C C . LEU A 1 480 ? 2.744 -8.526 7.774 1.00 94.88 480 LEU A C 1
ATOM 3559 O O . LEU A 1 480 ? 1.851 -8.615 6.932 1.00 94.88 480 LEU A O 1
ATOM 3563 N N . ARG A 1 481 ? 3.965 -8.076 7.479 1.00 95.25 481 ARG A N 1
ATOM 3564 C CA . ARG A 1 481 ? 4.391 -7.819 6.103 1.00 95.25 481 ARG A CA 1
ATOM 3565 C C . ARG A 1 481 ? 4.801 -9.129 5.444 1.00 95.25 481 ARG A C 1
ATOM 3567 O O . ARG A 1 481 ? 5.842 -9.701 5.767 1.00 95.25 481 ARG A O 1
ATOM 3574 N N . CYS A 1 482 ? 3.994 -9.598 4.505 1.00 96.25 482 CYS A N 1
ATOM 3575 C CA . CYS A 1 482 ? 4.216 -10.850 3.792 1.00 96.25 482 CYS A CA 1
ATOM 3576 C C . CYS A 1 482 ? 4.581 -10.586 2.329 1.00 96.25 482 CYS A C 1
ATOM 3578 O O . CYS A 1 482 ? 3.911 -9.819 1.640 1.00 96.25 482 CYS A O 1
ATOM 3580 N N . VAL A 1 483 ? 5.632 -11.245 1.839 1.00 96.69 483 VAL A N 1
ATOM 3581 C CA . VAL A 1 483 ? 6.040 -11.182 0.430 1.00 96.69 483 VAL A CA 1
ATOM 3582 C C . VAL A 1 483 ? 5.307 -12.260 -0.360 1.00 96.69 483 VAL A C 1
ATOM 3584 O O . VAL A 1 483 ? 5.390 -13.441 -0.023 1.00 96.69 483 VAL A O 1
ATOM 3587 N N . TYR A 1 484 ? 4.658 -11.860 -1.449 1.00 97.69 484 TYR A N 1
ATOM 3588 C CA . TYR A 1 484 ? 3.998 -12.759 -2.387 1.00 97.69 484 TYR A CA 1
ATOM 3589 C C . TYR A 1 484 ? 4.627 -12.625 -3.768 1.00 97.69 484 TYR A C 1
ATOM 3591 O O . TYR A 1 484 ? 4.879 -11.525 -4.262 1.00 97.69 484 TYR A O 1
ATOM 3599 N N . LEU A 1 485 ? 4.894 -13.772 -4.388 1.00 97.00 485 LEU A N 1
ATOM 3600 C CA . LEU A 1 485 ? 5.541 -13.862 -5.689 1.00 97.00 485 LEU A CA 1
ATOM 3601 C C . LEU A 1 485 ? 4.693 -14.753 -6.591 1.00 97.00 485 LEU A C 1
ATOM 3603 O O . LEU A 1 485 ? 4.516 -15.940 -6.317 1.00 97.00 485 LEU A O 1
ATOM 3607 N N . ARG A 1 486 ? 4.200 -14.185 -7.686 1.00 94.75 486 ARG A N 1
ATOM 3608 C CA . ARG A 1 486 ? 3.445 -14.893 -8.715 1.00 94.75 486 ARG A CA 1
ATOM 3609 C C . ARG A 1 486 ? 4.277 -14.953 -9.988 1.00 94.75 486 ARG A C 1
ATOM 3611 O O . ARG A 1 486 ? 4.630 -13.919 -10.550 1.00 94.75 486 ARG A O 1
ATOM 3618 N N . SER A 1 487 ? 4.575 -16.159 -10.463 1.00 93.62 487 SER A N 1
ATOM 3619 C CA . SER A 1 487 ? 5.147 -16.343 -11.800 1.00 93.62 487 SER A CA 1
ATOM 3620 C C . SER A 1 487 ? 4.143 -15.952 -12.881 1.00 93.62 487 SER A C 1
ATOM 3622 O O . SER A 1 487 ? 2.935 -16.080 -12.687 1.00 93.62 487 SER A O 1
ATOM 3624 N N . ALA A 1 488 ? 4.642 -15.532 -14.043 1.00 88.69 488 ALA A N 1
ATOM 3625 C CA . ALA A 1 488 ? 3.793 -15.346 -15.213 1.00 88.69 488 ALA A CA 1
ATOM 3626 C C . ALA A 1 488 ? 2.991 -16.619 -15.515 1.00 88.69 488 ALA A C 1
ATOM 3628 O O . ALA A 1 488 ? 3.495 -17.739 -15.350 1.00 88.69 488 ALA A O 1
ATOM 3629 N N . ALA A 1 489 ? 1.766 -16.450 -16.018 1.00 77.94 489 ALA A N 1
ATOM 3630 C CA . ALA A 1 489 ? 1.043 -17.563 -16.609 1.00 77.94 489 ALA A CA 1
ATOM 3631 C C . ALA A 1 489 ? 1.920 -18.179 -17.706 1.00 77.94 489 ALA A C 1
ATOM 3633 O O . ALA A 1 489 ? 2.281 -17.504 -18.673 1.00 77.94 489 ALA A O 1
ATOM 3634 N N . ARG A 1 490 ? 2.280 -19.463 -17.576 1.00 59.62 490 ARG A N 1
ATOM 3635 C CA . ARG A 1 490 ? 2.845 -20.190 -18.714 1.00 59.62 490 ARG A CA 1
ATOM 3636 C C . ARG A 1 490 ? 1.784 -20.139 -19.800 1.00 59.62 490 ARG A C 1
ATOM 3638 O O . ARG A 1 490 ? 0.736 -20.766 -19.648 1.00 59.62 490 ARG A O 1
ATOM 3645 N N . ALA A 1 491 ? 2.045 -19.394 -20.873 1.00 41.84 491 ALA A N 1
ATOM 3646 C CA . ALA A 1 491 ? 1.284 -19.559 -22.096 1.00 41.84 491 ALA A CA 1
ATOM 3647 C C . ALA A 1 491 ? 1.274 -21.064 -22.371 1.00 41.84 491 ALA A C 1
ATOM 3649 O O . ALA A 1 491 ? 2.340 -21.679 -22.469 1.00 41.84 491 ALA A O 1
ATOM 3650 N N . HIS A 1 492 ? 0.088 -21.675 -22.386 1.00 31.73 492 HIS A N 1
ATOM 3651 C CA . HIS A 1 492 ? -0.048 -23.033 -22.885 1.00 31.73 492 HIS A CA 1
ATOM 3652 C C . HIS A 1 492 ? 0.710 -23.071 -24.210 1.00 31.73 492 HIS A C 1
ATOM 3654 O O . HIS A 1 492 ? 0.443 -22.254 -25.092 1.00 31.73 492 HIS A O 1
ATOM 3660 N N . ALA A 1 493 ? 1.709 -23.948 -24.300 1.00 32.72 493 ALA A N 1
ATOM 3661 C CA . ALA A 1 493 ? 2.495 -24.170 -25.500 1.00 32.72 493 ALA A CA 1
ATOM 3662 C C . ALA A 1 493 ? 1.546 -24.642 -26.614 1.00 32.72 493 ALA A C 1
ATOM 3664 O O . ALA A 1 493 ? 1.298 -25.830 -26.785 1.00 32.72 493 ALA A O 1
ATOM 3665 N N . GLY A 1 494 ? 0.939 -23.681 -27.303 1.00 30.58 494 GLY A N 1
ATOM 3666 C CA . GLY A 1 494 ? -0.101 -23.876 -28.307 1.00 30.58 494 GLY A CA 1
ATOM 3667 C C . GLY A 1 494 ? 0.067 -22.962 -29.516 1.00 30.58 494 GLY A C 1
ATOM 3668 O O . GLY A 1 494 ? -0.681 -23.086 -30.480 1.00 30.58 494 GLY A O 1
ATOM 3669 N N . THR A 1 495 ? 1.082 -22.098 -29.528 1.00 29.48 495 THR A N 1
ATOM 3670 C CA . THR A 1 495 ? 1.479 -21.362 -30.728 1.00 29.48 495 THR A CA 1
ATOM 3671 C C . THR A 1 495 ? 2.598 -22.136 -31.409 1.00 29.48 495 THR A C 1
ATOM 3673 O O . THR A 1 495 ? 3.775 -22.004 -31.077 1.00 29.48 495 THR A O 1
ATOM 3676 N N . ARG A 1 496 ? 2.214 -22.996 -32.360 1.00 26.12 496 ARG A N 1
ATOM 3677 C CA . ARG A 1 496 ? 3.133 -23.511 -33.382 1.00 26.12 496 ARG A CA 1
ATOM 3678 C C . ARG A 1 496 ? 3.900 -22.324 -33.990 1.00 26.12 496 ARG A C 1
ATOM 3680 O O . ARG A 1 496 ? 3.243 -21.360 -34.387 1.00 26.12 496 ARG A O 1
ATOM 3687 N N . PRO A 1 497 ? 5.237 -22.382 -34.115 1.00 28.27 497 PRO A N 1
ATOM 3688 C CA . PRO A 1 497 ? 5.968 -21.411 -34.913 1.00 28.27 497 PRO A CA 1
ATOM 3689 C C . PRO A 1 497 ? 5.441 -21.469 -36.347 1.00 28.27 497 PRO A C 1
ATOM 3691 O O . PRO A 1 497 ? 5.437 -22.523 -36.987 1.00 28.27 497 PRO A O 1
ATOM 3694 N N . VAL A 1 498 ? 4.945 -20.337 -36.829 1.00 35.81 498 VAL A N 1
ATOM 3695 C CA . VAL A 1 498 ? 4.534 -20.155 -38.215 1.00 35.81 498 VAL A CA 1
ATOM 3696 C C . VAL A 1 498 ? 5.808 -20.042 -39.064 1.00 35.81 498 VAL A C 1
ATOM 3698 O O . VAL A 1 498 ? 6.615 -19.144 -38.863 1.00 35.81 498 VAL A O 1
ATOM 3701 N N . HIS A 1 499 ? 5.948 -20.990 -39.996 1.00 30.27 499 HIS A N 1
ATOM 3702 C CA . HIS A 1 499 ? 6.898 -21.063 -41.116 1.00 30.27 499 HIS A CA 1
ATOM 3703 C C . HIS A 1 499 ? 8.399 -21.234 -40.811 1.00 30.27 499 HIS A C 1
ATOM 3705 O O . HIS A 1 499 ? 9.191 -20.303 -40.913 1.00 30.27 499 HIS A O 1
ATOM 3711 N N . ALA A 1 500 ? 8.814 -22.495 -40.638 1.00 29.33 500 ALA A N 1
ATOM 3712 C CA . ALA A 1 500 ? 10.085 -22.958 -41.195 1.00 29.33 500 ALA A CA 1
ATOM 3713 C C . ALA A 1 500 ? 9.855 -23.399 -42.655 1.00 29.33 500 ALA A C 1
ATOM 3715 O O . ALA A 1 500 ? 8.936 -24.166 -42.947 1.00 29.33 500 ALA A O 1
ATOM 3716 N N . ILE A 1 501 ? 10.671 -22.873 -43.566 1.00 36.91 501 ILE A N 1
ATOM 3717 C CA . ILE A 1 501 ? 10.737 -23.246 -44.985 1.00 36.91 501 ILE A CA 1
ATOM 3718 C C . ILE A 1 501 ? 11.115 -24.739 -45.077 1.00 36.91 501 ILE A C 1
ATOM 3720 O O . ILE A 1 501 ? 12.045 -25.153 -44.381 1.00 36.91 501 ILE A O 1
ATOM 3724 N N . PRO A 1 502 ? 10.436 -25.567 -45.894 1.00 28.80 502 PRO A N 1
ATOM 3725 C CA . PRO A 1 502 ? 10.738 -26.991 -45.968 1.00 28.80 502 PRO A CA 1
ATOM 3726 C C . PRO A 1 502 ? 12.069 -27.217 -46.692 1.00 28.80 502 PRO A C 1
ATOM 3728 O O . PRO A 1 502 ? 12.177 -27.023 -47.902 1.00 28.80 502 PRO A O 1
ATOM 3731 N N . SER A 1 503 ? 13.084 -27.662 -45.956 1.00 33.72 503 SER A N 1
ATOM 3732 C CA . SER A 1 503 ? 14.261 -28.306 -46.528 1.00 33.72 503 SER A CA 1
ATOM 3733 C C . SER A 1 503 ? 13.878 -29.719 -46.972 1.00 33.72 503 SER A C 1
ATOM 3735 O O . SER A 1 503 ? 13.503 -30.578 -46.175 1.00 33.72 503 SER A O 1
ATOM 3737 N N . THR A 1 504 ? 13.940 -29.953 -48.280 1.00 35.50 504 THR A N 1
ATOM 3738 C CA . THR A 1 504 ? 13.835 -31.277 -48.903 1.00 35.50 504 THR A CA 1
ATOM 3739 C C . THR A 1 504 ? 14.842 -32.256 -48.284 1.00 35.50 504 THR A C 1
ATOM 3741 O O . THR A 1 504 ? 16.031 -31.929 -48.240 1.00 35.50 504 THR A O 1
ATOM 3744 N N . PRO A 1 505 ? 14.420 -33.458 -47.853 1.00 37.84 505 PRO A N 1
ATOM 3745 C CA . PRO A 1 505 ? 15.341 -34.501 -47.424 1.00 37.84 505 PRO A CA 1
ATOM 3746 C C . PRO A 1 505 ? 15.900 -35.283 -48.631 1.00 37.84 505 PRO A C 1
ATOM 3748 O O . PRO A 1 505 ? 15.196 -35.446 -49.632 1.00 37.84 505 PRO A O 1
ATOM 3751 N N . PRO A 1 506 ? 17.146 -35.792 -48.560 1.00 35.72 506 PRO A N 1
ATOM 3752 C CA . PRO A 1 506 ? 17.695 -36.697 -49.568 1.00 35.72 506 PRO A CA 1
ATOM 3753 C C . PRO A 1 506 ? 17.049 -38.097 -49.472 1.00 35.72 506 PRO A C 1
ATOM 3755 O O . PRO A 1 506 ? 16.479 -38.443 -48.433 1.00 35.72 506 PRO A O 1
ATOM 3758 N N . PRO A 1 507 ? 17.105 -38.908 -50.548 1.00 35.22 507 PRO A N 1
ATOM 3759 C CA . PRO A 1 507 ? 16.355 -40.159 -50.652 1.00 35.22 507 PRO A CA 1
ATOM 3760 C C . PRO A 1 507 ? 16.895 -41.269 -49.729 1.00 35.22 507 PRO A C 1
ATOM 3762 O O . PRO A 1 507 ? 18.058 -41.229 -49.321 1.00 35.22 507 PRO A O 1
ATOM 3765 N N . PRO A 1 508 ? 16.064 -42.282 -49.412 1.00 35.91 508 PRO A N 1
ATOM 3766 C CA . PRO A 1 508 ? 16.392 -43.308 -48.434 1.00 35.91 508 PRO A CA 1
ATOM 3767 C C . PRO A 1 508 ? 17.333 -44.368 -49.014 1.00 35.91 508 PRO A C 1
ATOM 3769 O O . PRO A 1 508 ? 17.112 -44.893 -50.106 1.00 35.91 508 PRO A O 1
ATOM 3772 N N . ILE A 1 509 ? 18.340 -44.744 -48.228 1.00 39.31 509 ILE A N 1
ATOM 3773 C CA . ILE A 1 509 ? 19.060 -46.008 -48.388 1.00 39.31 509 ILE A CA 1
ATOM 3774 C C . ILE A 1 509 ? 18.313 -47.056 -47.552 1.00 39.31 509 ILE A C 1
ATOM 3776 O O . ILE A 1 509 ? 18.002 -46.824 -46.384 1.00 39.31 509 ILE A O 1
ATOM 3780 N N . GLY A 1 510 ? 17.964 -48.169 -48.198 1.00 32.19 510 GLY A N 1
ATOM 3781 C CA . GLY A 1 510 ? 17.175 -49.273 -47.648 1.00 32.19 510 GLY A CA 1
ATOM 3782 C C . GLY A 1 510 ? 17.863 -50.102 -46.545 1.00 32.19 510 GLY A C 1
ATOM 3783 O O . GLY A 1 510 ? 18.982 -49.797 -46.135 1.00 32.19 510 GLY A O 1
ATOM 3784 N N . PRO A 1 511 ? 17.177 -51.147 -46.042 1.00 38.72 511 PRO A N 1
ATOM 3785 C CA . PRO A 1 511 ? 17.260 -51.558 -44.643 1.00 38.72 511 PRO A CA 1
ATOM 3786 C C . PRO A 1 511 ? 18.157 -52.778 -44.391 1.00 38.72 511 PRO A C 1
ATOM 3788 O O . PRO A 1 511 ? 18.272 -53.668 -45.230 1.00 38.72 511 PRO A O 1
ATOM 3791 N N . ALA A 1 512 ? 18.681 -52.872 -43.166 1.00 31.56 512 ALA A N 1
ATOM 3792 C CA . ALA A 1 512 ? 19.204 -54.108 -42.588 1.00 31.56 512 ALA A CA 1
ATOM 3793 C C . ALA A 1 512 ? 18.617 -54.322 -41.177 1.00 31.56 512 ALA A C 1
ATOM 3795 O O . ALA A 1 512 ? 19.057 -53.741 -40.194 1.00 31.56 512 ALA A O 1
ATOM 3796 N N . THR A 1 513 ? 17.532 -55.099 -41.157 1.00 30.20 513 THR A N 1
ATOM 3797 C CA . THR A 1 513 ? 17.240 -56.246 -40.272 1.00 30.20 513 THR A CA 1
ATOM 3798 C C . THR A 1 513 ? 17.681 -56.277 -38.799 1.00 30.20 513 THR A C 1
ATOM 3800 O O . THR A 1 513 ? 18.873 -56.280 -38.513 1.00 30.20 513 THR A O 1
ATOM 3803 N N . ALA A 1 514 ? 16.682 -56.630 -37.964 1.00 30.39 514 ALA A N 1
ATOM 3804 C CA . ALA A 1 514 ? 16.735 -57.551 -36.808 1.00 30.39 514 ALA A CA 1
ATOM 3805 C C . ALA A 1 514 ? 17.450 -57.032 -35.535 1.00 30.39 514 ALA A C 1
ATOM 3807 O O . ALA A 1 514 ? 18.479 -56.389 -35.611 1.00 30.39 514 ALA A O 1
ATOM 3808 N N . SER A 1 515 ? 17.017 -57.284 -34.297 1.00 29.38 515 SER A N 1
ATOM 3809 C CA . SER A 1 515 ? 16.024 -58.208 -33.745 1.00 29.38 515 SER A CA 1
ATOM 3810 C C . SER A 1 515 ? 15.838 -57.915 -32.245 1.00 29.38 515 SER A C 1
ATOM 3812 O O . SER A 1 515 ? 16.778 -57.470 -31.595 1.00 29.38 515 SER A O 1
ATOM 3814 N N . ALA A 1 516 ? 14.666 -58.315 -31.735 1.00 30.67 516 ALA A N 1
ATOM 3815 C CA . ALA A 1 516 ? 14.375 -58.854 -30.394 1.00 30.67 516 ALA A CA 1
ATOM 3816 C C . ALA A 1 516 ? 14.438 -57.901 -29.168 1.00 30.67 516 ALA A C 1
ATOM 3818 O O . ALA A 1 516 ? 15.473 -57.323 -28.868 1.00 30.67 516 ALA A O 1
ATOM 3819 N N . SER A 1 517 ? 13.301 -57.610 -28.506 1.00 28.12 517 SER A N 1
ATOM 3820 C CA . SER A 1 517 ? 12.656 -58.394 -27.409 1.00 28.12 517 SER A CA 1
ATOM 3821 C C . SER A 1 517 ? 13.478 -58.315 -26.104 1.00 28.12 517 SER A C 1
ATOM 3823 O O . SER A 1 517 ? 14.670 -58.566 -26.147 1.00 28.12 517 SER A O 1
ATOM 3825 N N . LEU A 1 518 ? 12.998 -57.957 -24.907 1.00 30.20 518 LEU A N 1
ATOM 3826 C CA . LEU A 1 518 ? 11.855 -58.392 -24.080 1.00 30.20 518 LEU A CA 1
ATOM 3827 C C . LEU A 1 518 ? 11.827 -57.435 -22.844 1.00 30.20 518 LEU A C 1
ATOM 3829 O O . LEU A 1 518 ? 12.885 -56.977 -22.425 1.00 30.20 518 LEU A O 1
ATOM 3833 N N . THR A 1 519 ? 10.676 -56.921 -22.374 1.00 25.88 519 THR A N 1
ATOM 3834 C CA . THR A 1 519 ? 9.938 -57.322 -21.133 1.00 25.88 519 THR A CA 1
ATOM 3835 C C . THR A 1 519 ? 10.831 -57.575 -19.890 1.00 25.88 519 THR A C 1
ATOM 3837 O O . THR A 1 519 ? 11.841 -58.247 -20.005 1.00 25.88 519 THR A O 1
ATOM 3840 N N . THR A 1 520 ? 10.547 -57.185 -18.639 1.00 27.70 520 THR A N 1
ATOM 3841 C CA . THR A 1 520 ? 9.274 -56.958 -17.930 1.00 27.70 520 THR A CA 1
ATOM 3842 C C . THR A 1 520 ? 9.528 -56.461 -16.492 1.00 27.70 520 THR A C 1
ATOM 3844 O O . THR A 1 520 ? 10.555 -56.767 -15.901 1.00 27.70 520 THR A O 1
ATOM 3847 N N . SER A 1 521 ? 8.494 -55.810 -15.946 1.00 27.30 521 SER A N 1
ATOM 3848 C CA . SER A 1 521 ? 7.914 -55.913 -14.588 1.00 27.30 521 SER A CA 1
ATOM 3849 C C . SER A 1 521 ? 8.658 -55.487 -13.304 1.00 27.30 521 SER A C 1
ATOM 3851 O O . SER A 1 521 ? 9.646 -56.086 -12.897 1.00 27.30 521 SER A O 1
ATOM 3853 N N . ASN A 1 522 ? 7.991 -54.558 -12.602 1.00 28.02 522 ASN A N 1
ATOM 3854 C CA . ASN A 1 522 ? 7.435 -54.643 -11.237 1.00 28.02 522 ASN A CA 1
ATOM 3855 C C . ASN A 1 522 ? 8.277 -55.231 -10.093 1.00 28.02 522 ASN A C 1
ATOM 3857 O O . ASN A 1 522 ? 8.552 -56.423 -10.074 1.00 28.02 522 ASN A O 1
ATOM 3861 N N . ALA A 1 523 ? 8.446 -54.433 -9.030 1.00 28.64 523 ALA A N 1
ATOM 3862 C CA . ALA A 1 523 ? 7.708 -54.567 -7.757 1.00 28.64 523 ALA A CA 1
ATOM 3863 C C . ALA A 1 523 ? 8.524 -54.016 -6.565 1.00 28.64 523 ALA A C 1
ATOM 3865 O O . ALA A 1 523 ? 9.573 -54.537 -6.206 1.00 28.64 523 ALA A O 1
ATOM 3866 N N . SER A 1 524 ? 7.993 -52.982 -5.905 1.00 27.88 524 SER A N 1
ATOM 3867 C CA . SER A 1 524 ? 8.048 -52.825 -4.436 1.00 27.88 524 SER A CA 1
ATOM 3868 C C . SER A 1 524 ? 7.047 -53.825 -3.801 1.00 27.88 524 SER A C 1
ATOM 3870 O O . SER A 1 524 ? 6.208 -54.311 -4.565 1.00 27.88 524 SER A O 1
ATOM 3872 N N . PRO A 1 525 ? 7.013 -54.117 -2.474 1.00 41.84 525 PRO A N 1
ATOM 3873 C CA . PRO A 1 525 ? 7.429 -53.260 -1.352 1.00 41.84 525 PRO A CA 1
ATOM 3874 C C . PRO A 1 525 ? 8.037 -53.982 -0.121 1.00 41.84 525 PRO A C 1
ATOM 3876 O O . PRO A 1 525 ? 8.012 -55.202 -0.003 1.00 41.84 525 PRO A O 1
ATOM 3879 N N . GLY A 1 526 ? 8.490 -53.205 0.868 1.00 26.34 526 GLY A N 1
ATOM 3880 C CA . GLY A 1 526 ? 8.522 -53.661 2.264 1.00 26.34 526 GLY A CA 1
ATOM 3881 C C . GLY A 1 526 ? 9.618 -53.029 3.129 1.00 26.34 526 GLY A C 1
ATOM 3882 O O . GLY A 1 526 ? 10.683 -52.722 2.606 1.00 26.34 526 GLY A O 1
ATOM 3883 N N . PRO A 1 527 ? 9.368 -52.782 4.430 1.00 36.88 527 PRO A N 1
ATOM 3884 C CA . PRO A 1 527 ? 9.948 -51.653 5.152 1.00 36.88 527 PRO A CA 1
ATOM 3885 C C . PRO A 1 527 ? 10.953 -52.047 6.246 1.00 36.88 527 PRO A C 1
ATOM 3887 O O . PRO A 1 527 ? 10.946 -53.163 6.755 1.00 36.88 527 PRO A O 1
ATOM 3890 N N . GLY A 1 528 ? 11.713 -51.049 6.708 1.00 25.14 528 GLY A N 1
ATOM 3891 C CA . GLY A 1 528 ? 12.265 -51.018 8.062 1.00 25.14 528 GLY A CA 1
ATOM 3892 C C . GLY A 1 528 ? 13.787 -51.025 8.143 1.00 25.14 528 GLY A C 1
ATOM 3893 O O . GLY A 1 528 ? 14.413 -52.040 7.892 1.00 25.14 528 GLY A O 1
ATOM 3894 N N . SER A 1 529 ? 14.361 -49.906 8.596 1.00 28.91 529 SER A N 1
ATOM 3895 C CA . SER A 1 529 ? 15.309 -49.871 9.723 1.00 28.91 529 SER A CA 1
ATOM 3896 C C . SER A 1 529 ? 15.936 -48.481 9.861 1.00 28.91 529 SER A C 1
ATOM 3898 O O . SER A 1 529 ? 16.527 -47.955 8.921 1.00 28.91 529 SER A O 1
ATOM 3900 N N . ARG A 1 530 ? 15.848 -47.915 11.071 1.00 32.03 530 ARG A N 1
ATOM 3901 C CA . ARG A 1 530 ? 16.746 -46.859 11.567 1.00 32.03 530 ARG A CA 1
ATOM 3902 C C . ARG A 1 530 ? 18.208 -47.324 11.482 1.00 32.03 530 ARG A C 1
ATOM 3904 O O . ARG A 1 530 ? 18.471 -48.499 11.731 1.00 32.03 530 ARG A O 1
ATOM 3911 N N . PRO A 1 531 ? 19.150 -46.376 11.378 1.00 34.72 531 PRO A N 1
ATOM 3912 C CA . PRO A 1 531 ? 20.185 -46.332 12.408 1.00 34.72 531 PRO A CA 1
ATOM 3913 C C . PRO A 1 531 ? 20.483 -44.921 12.934 1.00 34.72 531 PRO A C 1
ATOM 3915 O O . PRO A 1 531 ? 20.385 -43.914 12.239 1.00 34.72 531 PRO A O 1
ATOM 3918 N N . LYS A 1 532 ? 20.874 -44.896 14.212 1.00 29.03 532 LYS A N 1
ATOM 3919 C CA . LYS A 1 532 ? 21.610 -43.812 14.869 1.00 29.03 532 LYS A CA 1
ATOM 3920 C C . LYS A 1 532 ? 23.026 -43.750 14.285 1.00 29.03 532 LYS A C 1
ATOM 3922 O O . LYS A 1 532 ? 23.637 -44.794 14.086 1.00 29.03 532 LYS A O 1
ATOM 3927 N N . GLY A 1 533 ? 23.565 -42.547 14.109 1.00 27.38 533 GLY A N 1
ATOM 3928 C CA . GLY A 1 533 ? 24.948 -42.345 13.684 1.00 27.38 533 GLY A CA 1
ATOM 3929 C C . GLY A 1 533 ? 25.387 -40.898 13.858 1.00 27.38 533 GLY A C 1
ATOM 3930 O O . GLY A 1 533 ? 25.249 -40.083 12.959 1.00 27.38 533 GLY A O 1
ATOM 3931 N N . THR A 1 534 ? 25.887 -40.593 15.048 1.00 27.61 534 THR A N 1
ATOM 3932 C CA . THR A 1 534 ? 26.659 -39.399 15.404 1.00 27.61 534 THR A CA 1
ATOM 3933 C C . THR A 1 534 ? 27.964 -39.308 14.610 1.00 27.61 534 THR A C 1
ATOM 3935 O O . THR A 1 534 ? 28.695 -40.291 14.546 1.00 27.61 534 THR A O 1
ATOM 3938 N N . THR A 1 535 ? 28.278 -38.126 14.076 1.00 29.41 535 THR A N 1
ATOM 3939 C CA . THR A 1 535 ? 29.619 -37.537 13.825 1.00 29.41 535 THR A CA 1
ATOM 3940 C C . THR A 1 535 ? 29.350 -36.181 13.156 1.00 29.41 535 THR A C 1
ATOM 3942 O O . THR A 1 535 ? 28.592 -36.092 12.205 1.00 29.41 535 THR A O 1
ATOM 3945 N N . GLY A 1 536 ? 29.740 -35.039 13.716 1.00 25.91 536 GLY A N 1
ATOM 3946 C CA . GLY A 1 536 ? 31.121 -34.650 13.961 1.00 25.91 536 GLY A CA 1
ATOM 3947 C C . GLY A 1 536 ? 31.531 -33.650 12.876 1.00 25.91 536 GLY A C 1
ATOM 3948 O O . GLY A 1 536 ? 32.304 -33.999 11.995 1.00 25.91 536 GLY A O 1
ATOM 3949 N N . VAL A 1 537 ? 30.993 -32.424 12.916 1.00 28.28 537 VAL A N 1
ATOM 3950 C CA . VAL A 1 537 ? 31.415 -31.337 12.016 1.00 28.28 537 VAL A CA 1
ATOM 3951 C C . VAL A 1 537 ? 32.076 -30.236 12.836 1.00 28.28 537 VAL A C 1
ATOM 3953 O O . VAL A 1 537 ? 31.520 -29.703 13.795 1.00 28.28 537 VAL A O 1
ATOM 3956 N N . ARG A 1 538 ? 33.323 -29.966 12.454 1.00 26.61 538 ARG A N 1
ATOM 3957 C CA . ARG A 1 538 ? 34.239 -28.975 13.013 1.00 26.61 538 ARG A CA 1
ATOM 3958 C C . ARG A 1 538 ? 33.633 -27.570 12.955 1.00 26.61 538 ARG A C 1
ATOM 3960 O O . ARG A 1 538 ? 33.259 -27.103 11.884 1.00 26.61 538 ARG A O 1
ATOM 3967 N N . ARG A 1 539 ? 33.631 -26.876 14.098 1.00 26.36 539 ARG A N 1
ATOM 3968 C CA . ARG A 1 539 ? 33.465 -25.419 14.182 1.00 26.36 539 ARG A CA 1
ATOM 3969 C C . ARG A 1 539 ? 34.631 -24.738 13.462 1.00 26.36 539 ARG A C 1
ATOM 3971 O O . ARG A 1 539 ? 35.773 -24.859 13.902 1.00 26.36 539 ARG A O 1
ATOM 3978 N N . ALA A 1 540 ? 34.337 -24.021 12.383 1.00 28.45 540 ALA A N 1
ATOM 3979 C CA . ALA A 1 540 ? 35.209 -22.969 11.881 1.00 28.45 540 ALA A CA 1
ATOM 3980 C C . ALA A 1 540 ? 35.011 -21.719 12.752 1.00 28.45 540 ALA A C 1
ATOM 3982 O O . ALA A 1 540 ? 33.887 -21.383 13.122 1.00 28.45 540 ALA A O 1
ATOM 3983 N N . ALA A 1 541 ? 36.118 -21.085 13.131 1.00 26.89 541 ALA A N 1
ATOM 3984 C CA . ALA A 1 541 ? 36.145 -19.898 13.970 1.00 26.89 541 ALA A CA 1
ATOM 3985 C C . ALA A 1 541 ? 35.438 -18.723 13.274 1.00 26.89 541 ALA A C 1
ATOM 3987 O O . ALA A 1 541 ? 35.826 -18.316 12.181 1.00 26.89 541 ALA A O 1
ATOM 3988 N N . SER A 1 542 ? 34.402 -18.187 13.920 1.00 28.33 542 SER A N 1
ATOM 3989 C CA . SER A 1 542 ? 33.740 -16.945 13.533 1.00 28.33 542 SER A CA 1
ATOM 3990 C C . SER A 1 542 ? 34.656 -15.757 13.827 1.00 28.33 542 SER A C 1
ATOM 3992 O O . SER A 1 542 ? 35.103 -15.590 14.965 1.00 28.33 542 SER A O 1
ATOM 3994 N N . ALA A 1 543 ? 34.894 -14.913 12.824 1.00 29.25 543 ALA A N 1
ATOM 3995 C CA . ALA A 1 543 ? 35.359 -13.550 13.046 1.00 29.25 543 ALA A CA 1
ATOM 3996 C C . ALA A 1 543 ? 34.337 -12.819 13.939 1.00 29.25 543 ALA A C 1
ATOM 3998 O O . ALA A 1 543 ? 33.132 -12.910 13.709 1.00 29.25 543 ALA A O 1
ATOM 3999 N N . GLY A 1 544 ? 34.826 -12.185 15.006 1.00 26.00 544 GLY A N 1
ATOM 4000 C CA . GLY A 1 544 ? 34.006 -11.600 16.063 1.00 26.00 544 GLY A CA 1
ATOM 4001 C C . GLY A 1 544 ? 33.096 -10.479 15.565 1.00 26.00 544 GLY A C 1
ATOM 4002 O O . GLY A 1 544 ? 33.544 -9.550 14.899 1.00 26.00 544 GLY A O 1
ATOM 4003 N N . HIS A 1 545 ? 31.820 -10.574 15.928 1.00 30.77 545 HIS A N 1
ATOM 4004 C CA . HIS A 1 545 ? 30.843 -9.497 15.820 1.00 30.77 545 HIS A CA 1
ATOM 4005 C C . HIS A 1 545 ? 31.111 -8.462 16.938 1.00 30.77 545 HIS A C 1
ATOM 4007 O O . HIS A 1 545 ? 31.305 -8.877 18.083 1.00 30.77 545 HIS A O 1
ATOM 4013 N N . PRO A 1 546 ? 31.124 -7.143 16.666 1.00 28.02 546 PRO A N 1
ATOM 4014 C CA . PRO A 1 546 ? 31.568 -6.119 17.625 1.00 28.02 546 PRO A CA 1
ATOM 4015 C C . PRO A 1 546 ? 30.578 -5.798 18.762 1.00 28.02 546 PRO A C 1
ATOM 4017 O O . PRO A 1 546 ? 30.872 -4.951 19.598 1.00 28.02 546 PRO A O 1
ATOM 4020 N N . TYR A 1 547 ? 29.436 -6.485 18.841 1.00 31.89 547 TYR A N 1
ATOM 4021 C CA . TYR A 1 547 ? 28.402 -6.219 19.846 1.00 31.89 547 TYR A CA 1
ATOM 4022 C C . TYR A 1 547 ? 27.977 -7.502 20.571 1.00 31.89 547 TYR A C 1
ATOM 4024 O O . TYR A 1 547 ? 27.158 -8.256 20.040 1.00 31.89 547 TYR A O 1
ATOM 4032 N N . PRO A 1 548 ? 28.506 -7.787 21.774 1.00 32.62 548 PRO A N 1
ATOM 4033 C CA . PRO A 1 548 ? 27.911 -8.770 22.664 1.00 32.62 548 PRO A CA 1
ATOM 4034 C C . PRO A 1 548 ? 26.709 -8.130 23.373 1.00 32.62 548 PRO A C 1
ATOM 4036 O O . PRO A 1 548 ? 26.869 -7.226 24.190 1.00 32.62 548 PRO A O 1
ATOM 4039 N N . TYR A 1 549 ? 25.495 -8.593 23.069 1.00 35.81 549 TYR A N 1
ATOM 4040 C CA . TYR A 1 549 ? 24.318 -8.231 23.860 1.00 35.81 549 TYR A CA 1
ATOM 4041 C C . TYR A 1 549 ? 24.445 -8.801 25.285 1.00 35.81 549 TYR A C 1
ATOM 4043 O O . TYR A 1 549 ? 24.850 -9.961 25.442 1.00 35.81 549 TYR A O 1
ATOM 4051 N N . PRO A 1 550 ? 24.089 -8.035 26.332 1.00 32.56 550 PRO A N 1
ATOM 4052 C CA . PRO A 1 550 ? 24.066 -8.550 27.693 1.00 32.56 550 PRO A CA 1
ATOM 4053 C C . PRO A 1 550 ? 22.989 -9.633 27.822 1.00 32.56 550 PRO A C 1
ATOM 4055 O O . PRO A 1 550 ? 21.859 -9.480 27.354 1.00 32.56 550 PRO A O 1
ATOM 4058 N N . ARG A 1 551 ? 23.343 -10.752 28.459 1.00 29.44 551 ARG A N 1
ATOM 4059 C CA . ARG A 1 551 ? 22.384 -11.814 28.776 1.00 29.44 551 ARG A CA 1
ATOM 4060 C C . ARG A 1 551 ? 21.419 -11.316 29.860 1.00 29.44 551 ARG A C 1
ATOM 4062 O O . ARG A 1 551 ? 21.876 -10.685 30.813 1.00 29.44 551 ARG A O 1
ATOM 4069 N N . PRO A 1 552 ? 20.112 -11.621 29.782 1.00 28.34 552 PRO A N 1
ATOM 4070 C CA . PRO A 1 552 ? 19.185 -11.274 30.852 1.00 28.34 552 PRO A CA 1
ATOM 4071 C C . PRO A 1 552 ? 19.543 -12.076 32.111 1.00 28.34 552 PRO A C 1
ATOM 4073 O O . PRO A 1 552 ? 19.401 -13.298 32.115 1.00 28.34 552 PRO A O 1
ATOM 4076 N N . GLY A 1 553 ? 20.030 -11.411 33.164 1.00 31.58 553 GLY A N 1
ATOM 4077 C CA . GLY A 1 553 ? 20.261 -12.057 34.463 1.00 31.58 553 GLY A CA 1
ATOM 4078 C C . GLY A 1 553 ? 21.342 -11.465 35.368 1.00 31.58 553 GLY A C 1
ATOM 4079 O O . GLY A 1 553 ? 21.330 -11.766 36.556 1.00 31.58 553 GLY A O 1
ATOM 4080 N N . GLU A 1 554 ? 22.236 -10.606 34.881 1.00 30.27 554 GLU A N 1
ATOM 4081 C CA . GLU A 1 554 ? 23.299 -10.038 35.724 1.00 30.27 554 GLU A CA 1
ATOM 4082 C C . GLU A 1 554 ? 22.993 -8.572 36.057 1.00 30.27 554 GLU A C 1
ATOM 4084 O O . GLU A 1 554 ? 23.253 -7.663 35.275 1.00 30.27 554 GLU A O 1
ATOM 4089 N N . ARG A 1 555 ? 22.379 -8.352 37.228 1.00 35.84 555 ARG A N 1
ATOM 4090 C CA . ARG A 1 555 ? 22.415 -7.060 37.925 1.00 35.84 555 ARG A CA 1
ATOM 4091 C C . ARG A 1 555 ? 23.597 -7.085 38.891 1.00 35.84 555 ARG A C 1
ATOM 4093 O O . ARG A 1 555 ? 23.634 -7.944 39.771 1.00 35.84 555 ARG A O 1
ATOM 4100 N N . GLY A 1 556 ? 24.506 -6.132 38.725 1.00 31.66 556 GLY A N 1
ATOM 4101 C CA . GLY A 1 556 ? 25.481 -5.679 39.713 1.00 31.66 556 GLY A CA 1
ATOM 4102 C C . GLY A 1 556 ? 25.442 -4.165 39.741 1.00 31.66 556 GLY A C 1
ATOM 4103 O O . GLY A 1 556 ? 25.491 -3.593 38.629 1.00 31.66 556 GLY A O 1
#

Foldseek 3Di:
DDDDDDDDDDDDPDDDDDDADDPPDDDDDDDDPDPDDDDDDDDDPPPDDDDDDDDDPDQDDPVVLVVLLVVLLVCQVVDDPVSNVVSQVSNCVSVVHDVPPPDDRDDDDDDDPDDDDQDDQRVCCVVPVVVQVLQVLQLQLLVQLQVLQQVLLLQVAADKFQPVRSCVSQVPDDRRGRCPVQVLLVVQQVVDDPPAQEDACAVVDDRGDGRQAKFKKKWWWFFQALASVRDDHLATAIERPWMFRHDPLACVVCVPPPCSVVVVVVVLVQQCVQRVPAAEEEEFAADPHPDGKGDHPHAYEYHNDDDPDPVRYDYSRQWMWGHNSRGIFIDGHPDPDTHAYDDDPDDGSVNSNRHNRGGTQDDHDPDQWRHQYHNRRYGSFFTKGKDFLVLQVQLQPDPDLVSLLVSVVVSCVVVVDDQKWWKAAPVRHDTDIAGSVDSVSSNVVNNVSNPGRMMMIGHDPSDLSSQNDDDVPHGDGHIDTDMDIHHRDDPPPPDDPPDDDDDDDDDDDDDDDDDDDDDDDDDDDDDDDDDDDDDDDDDDDDDDDPDDDDDPDDDD

InterPro domains:
  IPR006827 Lantibiotic dehydratase, N-terminal [PF04738] (202-444)

=== Feature glossary ===
The features interleaved in this record are:

— What the protein is —

Sequence gives the chain of amino acids in standard one-letter code (A=alanine, C=cysteine, …, Y=tyrosine), read N→C. It is the only feature that is directly encoded by the gene; all structural features are derived from the folded form of this sequence.

Database cross-references. InterPro integrates a dozen domain/family signature databases into unified entries with residue-range hits. GO terms attach function/process/location labels with evidence codes. CATH codes position the fold in a four-level structural taxonomy. Organism is the NCBI-taxonomy species name.

— Where its atoms are —

Atomic coordinates in PDBx/mmCIF format — the same representation the Protein Data Bank distributes. Each line of the _atom_site loop places one backbone atom in Cartesian space (units: ångströms, origin: arbitrary).

The six renders are orthographic views along the three Cartesian axes in both directions. Representation (cartoon, sticks, or surface) and color scheme (sequence-rainbow or by-chain) vary across proteins so the training set covers all the common visualization conventions.

— Local backbone conformation —

Eight-state secondary structure (DSSP): H is the canonical α-helix, G the tighter 3₁₀-helix, I the wider π-helix; E/B are β-structure, T and S are turns and bends, and '-' is everything else. DSSP derives these from the pattern of main-chain N–H···O=C hydrogen bonds, not from the sequence.

P-SEA three-state annotation labels each residue as helix, strand, or coil based purely on the geometry of the Cα trace. It serves as a fallback when the full backbone (and thus DSSP) is unavailable.

The φ/ψ torsion pair specifies the backbone conform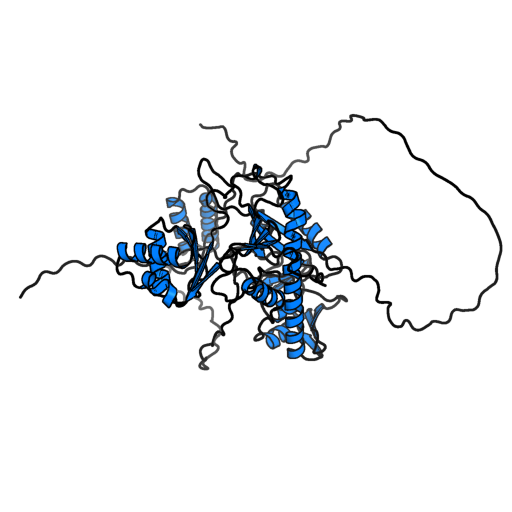ation at each residue. φ rotates about the N–Cα bond, ψ about the Cα–C bond. Steric clashes forbid most of the (φ, ψ) plane — the allowed regions (α-helix basin, β-sheet basin, left-handed helix) are the Ramachandran-allowed regions.

— Global shape and packing —

The geometric summary reports three shape descriptors. Rg (radius of gyration) measures how spread out the Cα atoms are about their centre of mass; compact globular proteins have small Rg, elongated or unfolded ones large. Cα contacts (<8 Å, |i−j|>4) count long-range residue pairs in spatial proximity — high for tightly packed folds, near zero for rods or random coil. The bounding-box extents give the protein's footprint along x, y, z in Å.

Solvent-accessible surface area (SASA) is the area in Å² traced out by the centre of a 1.4 Å probe sphere (a water molecule) rolled over the protein's van der Waals surface (Shrake–Rupley / Lee–Richards construction). Buried residues have near-zero SASA; fully exposed residues can exceed 200 Å². The total SASA scales roughly with the number of surface residues.

The contact map is a binary N×N matrix image: pixel (i, j) is dark where Cα_i and Cα_j are within 8 Å and |i−j|>4. Because the |i−j|>4 filter removes local helical contacts, off-diagonal stripes parallel to the main diagonal indicate parallel β-sheets; stripes perpendicular to it indicate antiparallel β-sheets. The Ramachandran plot scatters every residue's (φ, ψ) pair against the sterically allowed regions. The PAE heatmap renders the predicted-aligned-error matrix.

— Structural neighborhood —

3Di is Foldseek's structural alphabet. Each residue is assigned one of twenty discrete states based on how its Cα sits relative to its spatial (not sequential) neighbors. Aligning 3Di strings finds structural homologs roughly as well as full 3D superposition, but orders of magnitude faster.

Nearest PDB neighbors are the top structural matches found by Foldseek when searching this structure against the entire Protein Data Bank. Each hit reports a TM-score (0 to 1; >0.5 almost always implies the same fold) and an E-value. These are *structural* homologs — they may share no detectable sequence similarity.

— Confidence and disorder —

For AlphaFold models, the B-factor field carries pLDDT — the model's own estimate of local accuracy on a 0–100 scale. Regions with pLDDT<50 should be treated as essentially unmodeled; they often correspond to intrinsically disordered segments.

Crystallographic B-factors measure how much each atom's electron density is smeared out, in Å². They rise in mobile loops and surface residues and fall in the buried interior. In AlphaFold models this column is repurposed to hold pLDDT instead.

Predicted aligned error is AlphaFold's pairwise confidence. Unlike pLDDT (per-residue), PAE is per-residue-pair and captures whether two parts of the structure are correctly placed relative to each other. Units are ångströms of expected positional error.